Protein AF-A0A0D2QCQ5-F1 (afdb_monomer)

Secondary structure (DSSP, 8-state):
--S----HHHHHHHHHTTSSS-GGGGGS-HHHHHHIIIIIHHHHHHHHHHHHB--HHHIIIIIGGGS-HHHHTTS-HHHHHHIIIIIIISSTTGGGSTTSS--HHHHHHGGGSTT-SS-HHHHHHHHHHHHHHHHHHHHTT-B-HHHHHHHHHHHHHHS---SPPBS-EEESSGGGS-HHHHHTHHHHB--TTTSEEE---GGG---TT----HHHHHHHIIIIIIIHHHHHS-----PPP-PPPP----EESSS-HHHHHHHHHHHHHHHHH-TTSS---PPPEES---PPPEEEE--TTS-HHHHHHHTT-STTS------TTEEEEESSHHHHHHHHHHHGGGSEEEETTTTTT--EEEEEEESHHHH-TTGGGGGGHHHHHHHTTSS-TTS--PPP-HHHHHHHHHHHHHHHHHHHTEEEEEEEE-S-HHHHHHHHHHHHHTT--EEEE--HHHHHHH-----HHHHHHHHHHHHHTT-HHHHHHHHHHTT-HHHHHHHHHHHHHHHHHHHHTT-HHHHHHH-

Organism: Gossypium raimondii (NCBI:txid29730)

Foldseek 3Di:
DPPDDDDLVVVLQVLQVQFPHHPCVLVDDPVVVVVCVVPCVVVSVVVQCLQFADDLVLCVPPPLVPDDCVLSVQDDSLVLLLCLQAPFLQDLVLLVDPQSGDDLVRQLCVQVDPQDLDHSVNSNSSVVSSVSVVVVSVVVVHDYPSNSLSVSSVSVVVTARRDAADQADEAEQCQQDHLSSVLSVLNRYLNLQHRYHYYHFLLQNLDRNGQDDVVRVVVSSQPRNPPVSVVVDPDPDPDPRDDDDDDDDQEDAQAAPLLQVLLVLLVVVCCVQRVPRGPDDDRHHYPHHADFAEEADDDQPDDLLLVLQVVQPD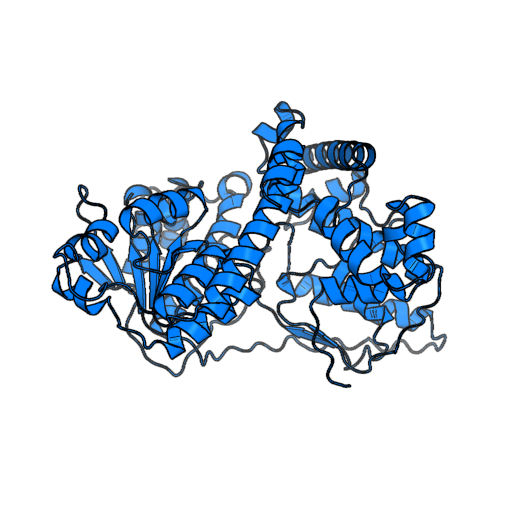PDDDLQAAALQEEEEEADDVVQVVSCVRCPLRHHYDYLVLCQPAAGQEYEYEALLVPDPCQQVLLQLVVVCVVVVLDDPPDDGDHRDSNNCVCVSSSSSSVSSRSVSHHHHYYYYHNDCRRCVSVVSVCVSVVSYHYDYDDPVVSSVNTDYDALVSLQVSLVVSVVSLVLVSSLSSCVSSVNPVSNVVSVVSVLLSVLSVVCSVPVVVSVVSD

Structure (mmCIF, N/CA/C/O backbone):
data_AF-A0A0D2QCQ5-F1
#
_entry.id   AF-A0A0D2QCQ5-F1
#
loop_
_atom_site.group_PDB
_atom_site.id
_atom_site.type_symbol
_atom_site.label_atom_id
_atom_site.label_alt_id
_atom_site.label_comp_id
_atom_site.label_asym_id
_atom_site.label_entity_id
_atom_site.label_seq_id
_atom_site.pdbx_PDB_ins_code
_atom_site.Cartn_x
_atom_site.Cartn_y
_atom_site.Cartn_z
_atom_site.occupancy
_atom_site.B_iso_or_equiv
_atom_site.auth_seq_id
_atom_site.auth_comp_id
_atom_site.auth_asym_id
_atom_site.auth_atom_id
_atom_site.pdbx_PDB_model_num
ATOM 1 N N . ALA A 1 1 ? -2.954 -20.977 -21.931 1.00 57.19 1 ALA A N 1
ATOM 2 C CA . ALA A 1 1 ? -4.400 -20.839 -21.663 1.00 57.19 1 ALA A CA 1
ATOM 3 C C . ALA A 1 1 ? -4.655 -19.387 -21.300 1.00 57.19 1 ALA A C 1
ATOM 5 O O . ALA A 1 1 ? -3.926 -18.870 -20.463 1.00 57.19 1 ALA A O 1
ATOM 6 N N . TYR A 1 2 ? -5.611 -18.739 -21.963 1.00 71.38 2 TYR A N 1
ATOM 7 C CA . TYR A 1 2 ? -5.974 -17.343 -21.719 1.00 71.38 2 TYR A CA 1
ATOM 8 C C . TYR A 1 2 ? -7.361 -17.275 -21.063 1.00 71.38 2 TYR A C 1
ATOM 10 O O . TYR A 1 2 ? -8.203 -18.114 -21.395 1.00 71.38 2 TYR A O 1
ATOM 18 N N . PRO A 1 3 ? -7.607 -16.316 -20.149 1.00 84.38 3 PRO A N 1
ATOM 19 C CA . PRO A 1 3 ? -6.707 -15.230 -19.737 1.00 84.38 3 PRO A CA 1
ATOM 20 C C . PRO A 1 3 ? -5.563 -15.689 -18.811 1.00 84.38 3 PRO A C 1
ATOM 22 O O . PRO A 1 3 ? -5.734 -16.589 -17.990 1.00 84.38 3 PRO A O 1
ATOM 25 N N . LEU A 1 4 ? -4.391 -15.060 -18.952 1.00 89.44 4 LEU A N 1
ATOM 26 C CA . LEU A 1 4 ? -3.232 -15.269 -18.082 1.00 89.44 4 LEU A CA 1
ATOM 27 C C . LEU A 1 4 ? -3.281 -14.257 -16.931 1.00 89.44 4 LEU A C 1
ATOM 29 O O . LEU A 1 4 ? -3.199 -13.058 -17.169 1.00 89.44 4 LEU A O 1
ATOM 33 N N . VAL A 1 5 ? -3.390 -14.739 -15.690 1.00 90.94 5 VAL A N 1
ATOM 34 C CA . VAL A 1 5 ? -3.392 -13.895 -14.483 1.00 90.94 5 VAL A CA 1
ATOM 35 C C . VAL A 1 5 ? -2.092 -14.121 -13.719 1.00 90.94 5 VAL A C 1
ATOM 37 O O . VAL A 1 5 ? -1.824 -15.232 -13.253 1.00 90.94 5 VAL A O 1
ATOM 40 N N . ILE A 1 6 ? -1.259 -13.084 -13.627 1.00 91.38 6 ILE A N 1
ATOM 41 C CA . ILE A 1 6 ? 0.071 -13.138 -13.009 1.00 91.38 6 ILE A CA 1
ATOM 42 C C . ILE A 1 6 ? 0.385 -11.843 -12.259 1.00 91.38 6 ILE A C 1
ATOM 44 O O . ILE A 1 6 ? -0.167 -10.791 -12.560 1.00 91.38 6 ILE A O 1
ATOM 48 N N . THR A 1 7 ? 1.292 -11.926 -11.288 1.00 90.69 7 THR A N 1
ATOM 49 C CA . THR A 1 7 ? 1.831 -10.755 -10.584 1.00 90.69 7 THR A CA 1
ATOM 50 C C . THR A 1 7 ? 2.894 -10.051 -11.426 1.00 90.69 7 THR A C 1
ATOM 52 O O . THR A 1 7 ? 3.504 -10.673 -12.300 1.00 90.69 7 THR A O 1
ATOM 55 N N . LEU A 1 8 ? 3.191 -8.782 -11.114 1.00 90.50 8 LEU A N 1
ATOM 56 C CA . LEU A 1 8 ? 4.268 -8.043 -11.781 1.00 90.50 8 LEU A CA 1
ATOM 57 C C . LEU A 1 8 ? 5.618 -8.760 -11.650 1.00 90.50 8 LEU A C 1
ATOM 59 O O . LEU A 1 8 ? 6.331 -8.903 -12.634 1.00 90.50 8 LEU A O 1
ATOM 63 N N . GLN A 1 9 ? 5.969 -9.253 -10.460 1.00 88.31 9 GLN A N 1
ATOM 64 C CA . GLN A 1 9 ? 7.240 -9.957 -10.261 1.00 88.31 9 GLN A CA 1
ATOM 65 C C . GLN A 1 9 ? 7.356 -11.175 -11.187 1.00 88.31 9 GLN A C 1
ATOM 67 O O . GLN A 1 9 ? 8.389 -11.386 -11.818 1.00 88.31 9 GLN A O 1
ATOM 72 N N . LYS A 1 10 ? 6.273 -11.950 -11.328 1.00 89.38 10 LYS A N 1
ATOM 73 C CA . LYS A 1 10 ? 6.241 -13.086 -12.251 1.00 89.38 10 LYS A CA 1
ATOM 74 C C . LYS A 1 10 ? 6.331 -12.631 -13.708 1.00 89.38 10 LYS A C 1
ATOM 76 O O . LYS A 1 10 ? 7.029 -13.277 -14.479 1.00 89.38 10 LYS A O 1
ATOM 81 N N . PHE A 1 11 ? 5.670 -11.531 -14.067 1.00 91.94 11 PHE A N 1
ATOM 82 C CA . PHE A 1 11 ? 5.792 -10.922 -15.390 1.00 91.94 11 PHE A CA 1
ATOM 83 C C . PHE A 1 11 ? 7.240 -10.523 -15.706 1.00 91.94 11 PHE A C 1
ATOM 85 O O . PHE A 1 11 ? 7.739 -10.904 -16.757 1.00 91.94 11 PHE A O 1
ATOM 92 N N . LEU A 1 12 ? 7.938 -9.847 -14.789 1.00 91.50 12 LEU A N 1
ATOM 93 C CA . LEU A 1 12 ? 9.330 -9.425 -14.984 1.00 91.50 12 LEU A CA 1
ATOM 94 C C . LEU A 1 12 ? 10.277 -10.616 -15.155 1.00 91.50 12 LEU A C 1
ATOM 96 O O . LEU A 1 12 ? 11.122 -10.592 -16.039 1.00 91.50 12 LEU A O 1
ATOM 100 N N . ILE A 1 13 ? 10.101 -11.679 -14.364 1.00 89.00 13 ILE A N 1
ATOM 101 C CA . ILE A 1 13 ? 10.894 -12.914 -14.495 1.00 89.00 13 ILE A CA 1
ATOM 102 C C . ILE A 1 13 ? 10.609 -13.617 -15.828 1.00 89.00 13 ILE A C 1
ATOM 104 O O . ILE A 1 13 ? 11.522 -14.128 -16.469 1.00 89.00 13 ILE A O 1
ATOM 108 N N . MET A 1 14 ? 9.341 -13.667 -16.249 1.00 89.50 14 MET A N 1
ATOM 109 C CA . MET A 1 14 ? 8.981 -14.236 -17.549 1.00 89.50 14 MET A CA 1
ATOM 110 C C . MET A 1 14 ? 9.579 -13.419 -18.693 1.00 89.50 14 MET A C 1
ATOM 112 O O . MET A 1 14 ? 10.091 -14.006 -19.636 1.00 89.50 14 MET A O 1
ATOM 116 N N . LEU A 1 15 ? 9.539 -12.089 -18.595 1.00 89.81 15 LEU A N 1
ATOM 117 C CA . LEU A 1 15 ? 10.103 -11.189 -19.593 1.00 89.81 15 LEU A CA 1
ATOM 118 C C . LEU A 1 15 ? 11.627 -11.354 -19.679 1.00 89.81 15 LEU A C 1
ATOM 120 O O . LEU A 1 15 ? 12.156 -11.540 -20.771 1.00 89.81 15 LEU A O 1
ATOM 124 N N . ASP A 1 16 ? 12.307 -11.400 -18.531 1.00 89.25 16 ASP A N 1
ATOM 125 C CA . ASP A 1 16 ? 13.753 -11.619 -18.419 1.00 89.25 16 ASP A CA 1
ATOM 126 C C . ASP A 1 16 ? 14.232 -12.873 -19.154 1.00 89.25 16 ASP A C 1
ATOM 128 O O . ASP A 1 16 ? 15.221 -12.800 -19.876 1.00 89.25 16 ASP A O 1
ATOM 132 N N . GLY A 1 17 ? 13.501 -13.983 -19.034 1.00 86.00 17 GLY A N 1
ATOM 133 C CA . GLY A 1 17 ? 13.827 -15.238 -19.718 1.00 86.00 17 GLY A CA 1
ATOM 134 C C . GLY A 1 17 ? 13.440 -15.299 -21.200 1.00 86.00 17 GLY A C 1
ATOM 135 O O . GLY A 1 17 ? 13.610 -16.349 -21.812 1.00 86.00 17 GLY A O 1
ATOM 136 N N . THR A 1 18 ? 12.880 -14.230 -21.774 1.00 87.44 18 THR A N 1
ATOM 137 C CA . THR A 1 18 ? 12.417 -14.185 -23.181 1.00 87.44 18 THR A CA 1
ATOM 138 C C . THR A 1 18 ? 13.185 -13.188 -24.049 1.00 87.44 18 THR A C 1
ATOM 140 O O . THR A 1 18 ? 12.778 -12.920 -25.182 1.00 87.44 18 THR A O 1
ATOM 143 N N . ILE A 1 19 ? 14.254 -12.592 -23.512 1.00 85.44 19 ILE A N 1
ATOM 144 C CA . ILE A 1 19 ? 15.031 -11.542 -24.176 1.00 85.44 19 ILE A CA 1
ATOM 145 C C . ILE A 1 19 ? 16.520 -11.818 -23.927 1.00 85.44 19 ILE A C 1
ATOM 147 O O . ILE A 1 19 ? 17.039 -11.477 -22.869 1.00 85.44 19 ILE A O 1
ATOM 151 N N . GLY A 1 20 ? 17.176 -12.492 -24.873 1.00 83.44 20 GLY A N 1
ATOM 152 C CA . GLY A 1 20 ? 18.603 -12.834 -24.797 1.00 83.44 20 GLY A CA 1
ATOM 153 C C . GLY A 1 20 ? 19.038 -13.440 -23.461 1.00 83.44 20 GLY A C 1
ATOM 154 O O . GLY A 1 20 ? 18.379 -14.341 -22.943 1.00 83.44 20 GLY A O 1
ATOM 155 N N . ASN A 1 21 ? 20.173 -12.976 -22.928 1.00 84.25 21 ASN A N 1
ATOM 156 C CA . ASN A 1 21 ? 20.749 -13.526 -21.696 1.00 84.25 21 ASN A CA 1
ATOM 157 C C . ASN A 1 21 ? 20.056 -12.952 -20.455 1.00 84.25 21 ASN A C 1
ATOM 159 O O . ASN A 1 21 ? 19.846 -11.739 -20.350 1.00 84.25 21 ASN A O 1
ATOM 163 N N . SER A 1 22 ? 19.756 -13.815 -19.483 1.00 86.38 22 SER A N 1
ATOM 164 C CA . SER A 1 22 ? 19.051 -13.407 -18.266 1.00 86.38 22 SER A CA 1
ATOM 165 C C . SER A 1 22 ? 19.902 -12.461 -17.414 1.00 86.38 22 SER A C 1
ATOM 167 O O . SER A 1 22 ? 21.097 -12.683 -17.195 1.00 86.38 22 SER A O 1
ATOM 169 N N . PHE A 1 23 ? 19.267 -11.441 -16.830 1.00 86.50 23 PHE A N 1
ATOM 170 C CA . PHE A 1 23 ? 19.894 -10.562 -15.839 1.00 86.50 23 PHE A CA 1
ATOM 171 C C . PHE A 1 23 ? 20.490 -11.361 -14.673 1.00 86.50 23 PHE A C 1
ATOM 173 O O . PHE A 1 23 ? 21.554 -11.021 -14.147 1.00 86.50 23 PHE A O 1
ATOM 180 N N . PHE A 1 24 ? 19.814 -12.444 -14.279 1.00 85.81 24 PHE A N 1
ATOM 181 C CA . PHE A 1 24 ? 20.188 -13.236 -13.115 1.00 85.81 24 PHE A CA 1
ATOM 182 C C . PHE A 1 24 ? 21.450 -14.077 -13.334 1.00 85.81 24 PHE A C 1
ATOM 184 O O . PHE A 1 24 ? 22.091 -14.451 -12.354 1.00 85.81 24 PHE A O 1
ATOM 191 N N . GLU A 1 25 ? 21.858 -14.325 -14.583 1.00 82.75 25 GLU A N 1
ATOM 192 C CA . GLU A 1 25 ? 23.080 -15.080 -14.901 1.00 82.75 25 GLU A CA 1
ATOM 193 C C . GLU A 1 25 ? 24.341 -14.445 -14.312 1.00 82.75 25 GLU A C 1
ATOM 195 O O . GLU A 1 25 ? 25.259 -15.154 -13.905 1.00 82.75 25 GLU A O 1
ATOM 200 N N . LYS A 1 26 ? 24.349 -13.115 -14.160 1.00 81.31 26 LYS A N 1
ATOM 201 C CA . LYS A 1 26 ? 25.456 -12.340 -13.573 1.00 81.31 26 LYS A CA 1
ATOM 202 C C . LYS A 1 26 ? 25.730 -12.699 -12.106 1.00 81.31 26 LYS A C 1
ATOM 204 O O . LYS A 1 26 ? 26.783 -12.354 -11.574 1.00 81.31 26 LYS A O 1
ATOM 209 N N . PHE A 1 27 ? 24.784 -13.362 -11.442 1.00 79.25 27 PHE A N 1
ATOM 210 C CA . PHE A 1 27 ? 24.845 -13.692 -10.022 1.00 79.25 27 PHE A CA 1
ATOM 211 C C . PHE A 1 27 ? 25.179 -15.155 -9.735 1.00 79.25 27 PHE A C 1
ATOM 213 O O . PHE A 1 27 ? 25.272 -15.489 -8.548 1.00 79.25 27 PHE A O 1
ATOM 220 N N . TYR A 1 28 ? 25.339 -15.983 -10.771 1.00 76.62 28 TYR A N 1
ATOM 221 C CA . TYR A 1 28 ? 25.618 -17.413 -10.662 1.00 76.62 28 TYR A CA 1
ATOM 222 C C . TYR A 1 28 ? 27.065 -17.743 -11.021 1.00 76.62 28 TYR A C 1
ATOM 224 O O . TYR A 1 28 ? 27.644 -17.184 -11.954 1.00 76.62 28 TYR A O 1
ATOM 232 N N . ASP A 1 29 ? 27.631 -18.720 -10.317 1.00 66.50 29 ASP A N 1
ATOM 233 C CA . ASP A 1 29 ? 28.938 -19.278 -10.666 1.00 66.50 29 ASP A CA 1
ATOM 234 C C . ASP A 1 29 ? 28.842 -20.213 -11.886 1.00 66.50 29 ASP A C 1
ATOM 236 O O . ASP A 1 29 ? 27.795 -20.793 -12.180 1.00 66.50 29 ASP A O 1
ATOM 240 N N . ALA A 1 30 ? 29.974 -20.479 -12.549 1.00 58.50 30 ALA A N 1
ATOM 241 C CA . ALA A 1 30 ? 30.047 -21.365 -13.722 1.00 58.50 30 ALA A CA 1
ATOM 242 C C . ALA A 1 30 ? 29.423 -22.765 -13.506 1.00 58.50 30 ALA A C 1
ATOM 244 O O . ALA A 1 30 ? 28.914 -23.369 -14.448 1.00 58.50 30 ALA A O 1
ATOM 245 N N . ARG A 1 31 ? 29.430 -23.283 -12.266 1.00 56.09 31 ARG A N 1
ATOM 246 C CA . ARG A 1 31 ? 28.780 -24.561 -11.908 1.00 56.09 31 ARG A CA 1
ATOM 247 C C . ARG A 1 31 ? 27.257 -24.448 -11.785 1.00 56.09 31 ARG A C 1
ATOM 249 O O . ARG A 1 31 ? 26.545 -25.402 -12.089 1.00 56.09 31 ARG A O 1
ATOM 256 N N . GLU A 1 32 ? 26.751 -23.309 -11.328 1.00 61.25 32 GLU A N 1
ATOM 257 C CA . GLU A 1 32 ? 25.313 -23.050 -11.212 1.00 61.25 32 GLU A CA 1
ATOM 258 C C . GLU A 1 32 ? 24.695 -22.782 -12.586 1.00 61.25 32 GLU A C 1
ATOM 260 O O . GLU A 1 32 ? 23.617 -23.301 -12.877 1.00 61.25 32 GLU A O 1
ATOM 265 N N . LEU A 1 33 ? 25.435 -22.102 -13.466 1.00 59.31 33 LEU A N 1
ATOM 266 C CA . LEU A 1 33 ? 25.079 -21.917 -14.874 1.00 59.31 33 LEU A CA 1
ATOM 267 C C . LEU A 1 33 ? 24.962 -23.263 -15.610 1.00 59.31 33 LEU A C 1
ATOM 269 O O . LEU A 1 33 ? 23.963 -23.506 -16.279 1.00 59.31 33 LEU A O 1
ATOM 273 N N . SER A 1 34 ? 25.889 -24.207 -15.390 1.00 55.00 34 SER A N 1
ATOM 274 C CA . SER A 1 34 ? 25.761 -25.563 -15.959 1.00 55.00 34 SER A CA 1
ATOM 275 C C . SER A 1 34 ? 24.570 -26.367 -15.413 1.00 55.00 34 SER A C 1
ATOM 277 O O . SER A 1 34 ? 24.080 -27.272 -16.080 1.00 55.00 34 SER A O 1
ATOM 279 N N . ASN A 1 35 ? 24.074 -26.042 -14.212 1.00 54.75 35 ASN A N 1
ATOM 280 C CA . ASN A 1 35 ? 22.896 -26.686 -13.618 1.00 54.75 35 ASN A CA 1
ATOM 281 C C . ASN A 1 35 ? 21.568 -26.039 -14.057 1.00 54.75 35 ASN A C 1
ATOM 283 O O . ASN A 1 35 ? 20.513 -26.659 -13.889 1.00 54.75 35 ASN A O 1
ATOM 287 N N . MET A 1 36 ? 21.587 -24.819 -14.613 1.00 57.03 36 MET A N 1
ATOM 288 C CA . MET A 1 36 ? 20.391 -24.180 -15.178 1.00 57.03 36 MET A CA 1
ATOM 289 C C . MET A 1 36 ? 19.862 -24.939 -16.399 1.00 57.03 36 MET A C 1
ATOM 291 O O . MET A 1 36 ? 18.648 -25.111 -16.517 1.00 57.03 36 MET A O 1
ATOM 295 N N . GLU A 1 37 ? 20.753 -25.468 -17.241 1.00 52.88 37 GLU A N 1
ATOM 296 C CA . GLU A 1 37 ? 20.403 -26.242 -18.443 1.00 52.88 37 GLU A CA 1
ATOM 297 C C . GLU A 1 37 ? 19.746 -27.602 -18.119 1.00 52.88 37 GLU A C 1
ATOM 299 O O . GLU A 1 37 ? 19.058 -28.186 -18.954 1.00 52.88 37 GLU A O 1
ATOM 304 N N . VAL A 1 38 ? 19.914 -28.104 -16.887 1.00 50.50 38 VAL A N 1
ATOM 305 C CA . VAL A 1 38 ? 19.600 -29.488 -16.482 1.00 50.50 38 VAL A CA 1
ATOM 306 C C . VAL A 1 38 ? 18.408 -29.565 -15.510 1.00 50.50 38 VAL A C 1
ATOM 308 O O . VAL A 1 38 ? 18.356 -30.478 -14.702 1.00 50.50 38 VAL A O 1
ATOM 311 N N . VAL A 1 39 ? 17.401 -28.676 -15.609 1.00 48.75 39 VAL A N 1
ATOM 312 C CA . VAL A 1 39 ? 16.036 -28.773 -14.984 1.00 48.75 39 VAL A CA 1
ATOM 313 C C . VAL A 1 39 ? 15.696 -27.769 -13.842 1.00 48.75 39 VAL A C 1
ATOM 315 O O . VAL A 1 39 ? 14.546 -27.734 -13.415 1.00 48.75 39 VAL A O 1
ATOM 318 N N . ASN A 1 40 ? 16.573 -26.852 -13.388 1.00 59.56 40 ASN A N 1
ATOM 319 C CA . ASN A 1 40 ? 16.292 -26.017 -12.183 1.00 59.56 40 ASN A CA 1
ATOM 320 C C . ASN A 1 40 ? 16.302 -24.474 -12.326 1.00 59.56 40 ASN A C 1
ATOM 322 O O . ASN A 1 40 ? 16.264 -23.775 -11.307 1.00 59.56 40 ASN A O 1
ATOM 326 N N . ALA A 1 41 ? 16.284 -23.913 -13.539 1.00 62.88 41 ALA A N 1
ATOM 327 C CA . ALA A 1 41 ? 16.379 -22.459 -13.756 1.00 62.88 41 ALA A CA 1
ATOM 328 C C . ALA A 1 41 ? 15.366 -21.590 -12.958 1.00 62.88 41 ALA A C 1
ATOM 330 O O . ALA A 1 41 ? 15.803 -20.655 -12.281 1.00 62.88 41 ALA A O 1
ATOM 331 N N . PRO A 1 42 ? 14.050 -21.900 -12.902 1.00 69.31 42 PRO A N 1
ATOM 332 C CA . PRO A 1 42 ? 13.090 -21.078 -12.152 1.00 69.31 42 PRO A CA 1
ATOM 333 C C . PRO A 1 42 ? 13.342 -21.065 -10.638 1.00 69.31 42 PRO A C 1
ATOM 335 O O . PRO A 1 42 ? 13.092 -20.067 -9.960 1.00 69.31 42 PRO A O 1
ATOM 338 N N . THR A 1 43 ? 13.840 -22.177 -10.093 1.00 70.19 43 THR A N 1
ATOM 339 C CA . THR A 1 43 ? 14.142 -22.322 -8.663 1.00 70.19 43 THR A CA 1
ATOM 340 C C . THR A 1 43 ? 15.384 -21.518 -8.284 1.00 70.19 43 THR A C 1
ATOM 342 O O . THR A 1 43 ? 15.405 -20.889 -7.226 1.00 70.19 43 THR A O 1
ATOM 345 N N . LEU A 1 44 ? 16.396 -21.497 -9.158 1.00 72.19 44 LEU A N 1
ATOM 346 C CA . LEU A 1 44 ? 17.611 -20.701 -8.977 1.00 72.19 44 LEU A CA 1
ATOM 347 C C . LEU A 1 44 ? 17.304 -19.202 -9.024 1.00 72.19 44 LEU A C 1
ATOM 349 O O . LEU A 1 44 ? 17.657 -18.501 -8.080 1.00 72.19 44 LEU A O 1
ATOM 353 N N . VAL A 1 45 ? 16.539 -18.738 -10.022 1.00 77.62 45 VAL A N 1
ATOM 354 C CA . VAL A 1 45 ? 16.106 -17.327 -10.125 1.00 77.62 45 VAL A CA 1
ATOM 355 C C . VAL A 1 45 ? 15.340 -16.899 -8.885 1.00 77.62 45 VAL A C 1
ATOM 357 O O . VAL A 1 45 ? 15.651 -15.875 -8.279 1.00 77.62 45 VAL A O 1
ATOM 360 N N . ARG A 1 46 ? 14.396 -17.725 -8.428 1.00 75.69 46 ARG A N 1
ATOM 361 C CA . ARG A 1 46 ? 13.650 -17.440 -7.200 1.00 75.69 46 ARG A CA 1
ATOM 362 C C . ARG A 1 46 ? 14.555 -17.362 -5.970 1.00 75.69 46 ARG A C 1
ATOM 364 O O . ARG A 1 46 ? 14.313 -16.532 -5.100 1.00 75.69 46 ARG A O 1
ATOM 371 N N . ASN A 1 47 ? 15.581 -18.207 -5.885 1.00 75.19 47 ASN A N 1
ATOM 372 C CA . ASN A 1 47 ? 16.558 -18.152 -4.800 1.00 75.19 47 ASN A CA 1
ATOM 373 C C . ASN A 1 47 ? 17.441 -16.904 -4.879 1.00 75.19 47 ASN A C 1
ATOM 375 O O . ASN A 1 47 ? 17.662 -16.289 -3.842 1.00 75.19 47 ASN A O 1
ATOM 379 N N . CYS A 1 48 ? 17.899 -16.521 -6.072 1.00 80.25 48 CYS A N 1
ATOM 380 C CA . CYS A 1 48 ? 18.702 -15.321 -6.295 1.00 80.25 48 CYS A CA 1
ATOM 381 C C . CYS A 1 48 ? 17.937 -14.057 -5.908 1.00 80.25 48 CYS A C 1
ATOM 383 O O . CYS A 1 48 ? 18.445 -13.252 -5.135 1.00 80.25 48 CYS A O 1
ATOM 385 N N . ILE A 1 49 ? 16.695 -13.917 -6.382 1.00 81.06 49 ILE A N 1
ATOM 386 C CA . ILE A 1 49 ? 15.811 -12.814 -5.990 1.00 81.06 49 ILE A CA 1
ATOM 387 C C . ILE A 1 49 ? 15.693 -12.762 -4.472 1.00 81.06 49 ILE A C 1
ATOM 389 O O . ILE A 1 49 ? 15.996 -11.761 -3.843 1.00 81.06 49 ILE A O 1
ATOM 393 N N . ARG A 1 50 ? 15.391 -13.893 -3.853 1.00 74.00 50 ARG A N 1
ATOM 394 C CA . ARG A 1 50 ? 15.193 -13.973 -2.409 1.00 74.00 50 ARG A CA 1
ATOM 395 C C . ARG A 1 50 ? 16.416 -13.598 -1.565 1.00 74.00 50 ARG A C 1
ATOM 397 O O . ARG A 1 50 ? 16.234 -13.091 -0.465 1.00 74.00 50 ARG A O 1
ATOM 404 N N . THR A 1 51 ? 17.638 -13.880 -2.016 1.00 76.81 51 THR A N 1
ATOM 405 C CA . THR A 1 51 ? 18.856 -13.601 -1.233 1.00 76.81 51 THR A CA 1
ATOM 406 C C . THR A 1 51 ? 19.479 -12.248 -1.562 1.00 76.81 51 THR A C 1
ATOM 408 O O . THR A 1 51 ? 20.008 -11.587 -0.664 1.00 76.81 51 THR A O 1
ATOM 411 N N . LYS A 1 52 ? 19.414 -11.831 -2.830 1.00 85.19 52 LYS A N 1
ATOM 412 C CA . LYS A 1 52 ? 20.137 -10.666 -3.353 1.00 85.19 52 LYS A CA 1
ATOM 413 C C . LYS A 1 52 ? 19.252 -9.438 -3.581 1.00 85.19 52 LYS A C 1
ATOM 415 O O . LYS A 1 52 ? 19.808 -8.351 -3.694 1.00 85.19 52 LYS A O 1
ATOM 420 N N . GLU A 1 53 ? 17.923 -9.570 -3.596 1.00 89.19 53 GLU A N 1
ATOM 421 C CA . GLU A 1 53 ? 17.014 -8.424 -3.733 1.00 89.19 53 GLU A CA 1
ATOM 422 C C . GLU A 1 53 ? 17.081 -7.504 -2.502 1.00 89.19 53 GLU A C 1
ATOM 424 O O . GLU A 1 53 ? 17.016 -7.945 -1.349 1.00 89.19 53 GLU A O 1
ATOM 429 N N . VAL A 1 54 ? 17.187 -6.202 -2.755 1.00 89.12 54 VAL A N 1
ATOM 430 C CA . VAL A 1 54 ? 17.091 -5.142 -1.754 1.00 89.12 54 VAL A CA 1
ATOM 431 C C . VAL A 1 54 ? 15.676 -4.572 -1.748 1.00 89.12 54 VAL A C 1
ATOM 433 O O . VAL A 1 54 ? 15.317 -3.733 -2.572 1.00 89.12 54 VAL A O 1
ATOM 436 N N . THR A 1 55 ? 14.874 -5.015 -0.777 1.00 87.81 55 THR A N 1
ATOM 437 C CA . THR A 1 55 ? 13.582 -4.394 -0.448 1.00 87.81 55 THR A CA 1
ATOM 438 C C . THR A 1 55 ? 13.776 -3.166 0.445 1.00 87.81 55 THR A C 1
ATOM 440 O O . THR A 1 55 ? 14.870 -2.916 0.960 1.00 87.81 55 THR A O 1
ATOM 443 N N . TYR A 1 56 ? 12.701 -2.411 0.691 1.00 86.00 56 TYR A N 1
ATOM 444 C CA . TYR A 1 56 ? 12.725 -1.275 1.617 1.00 86.00 56 TYR A CA 1
ATOM 445 C C . TYR A 1 56 ? 13.211 -1.671 3.023 1.00 86.00 56 TYR A C 1
ATOM 447 O O . TYR A 1 56 ? 14.012 -0.965 3.636 1.00 86.00 56 TYR A O 1
ATOM 455 N N . GLU A 1 57 ? 12.786 -2.828 3.528 1.00 83.38 57 GLU A N 1
ATOM 456 C CA . GLU A 1 57 ? 13.169 -3.326 4.852 1.00 83.38 57 GLU A CA 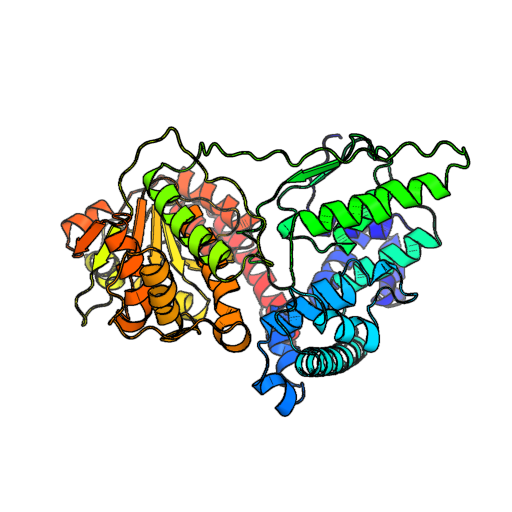1
ATOM 457 C C . GLU A 1 57 ? 14.672 -3.628 4.917 1.00 83.38 57 GLU A C 1
ATOM 459 O O . GLU A 1 57 ? 15.336 -3.301 5.907 1.00 83.38 57 GLU A O 1
ATOM 464 N N . LYS A 1 58 ? 15.229 -4.210 3.847 1.00 85.81 58 LYS A N 1
ATOM 465 C CA . LYS A 1 58 ? 16.667 -4.478 3.723 1.00 85.81 58 LYS A CA 1
ATOM 466 C C . LYS A 1 58 ? 17.464 -3.182 3.570 1.00 85.81 58 LYS A C 1
ATOM 468 O O . LYS A 1 58 ? 18.483 -3.007 4.236 1.00 85.81 58 LYS A O 1
ATOM 473 N N . PHE A 1 59 ? 16.964 -2.234 2.779 1.00 89.06 59 PHE A N 1
ATOM 474 C CA . PHE A 1 59 ? 17.530 -0.891 2.666 1.00 89.06 59 PHE A CA 1
ATOM 475 C C . PHE A 1 59 ? 17.605 -0.195 4.034 1.00 89.06 59 PHE A C 1
ATOM 477 O O . PHE A 1 59 ? 18.664 0.295 4.416 1.00 89.06 59 PHE A O 1
ATOM 484 N N . CYS A 1 60 ? 16.528 -0.204 4.820 1.00 86.12 60 CYS A N 1
ATOM 485 C CA . CYS A 1 60 ? 16.505 0.449 6.130 1.00 86.12 60 CYS A CA 1
ATOM 486 C C . CYS A 1 60 ? 17.360 -0.240 7.196 1.00 86.12 60 CYS A C 1
ATOM 488 O O . CYS A 1 60 ? 17.917 0.440 8.053 1.00 86.12 60 CYS A O 1
ATOM 490 N N . SER A 1 61 ? 17.443 -1.569 7.181 1.00 84.31 61 SER A N 1
ATOM 491 C CA . SER A 1 61 ? 18.175 -2.319 8.210 1.00 84.31 61 SER A CA 1
ATOM 492 C C . SER A 1 61 ? 19.669 -2.456 7.917 1.00 84.31 61 SER A C 1
ATOM 494 O O . SER A 1 61 ? 20.468 -2.375 8.847 1.00 84.31 61 SER A O 1
ATOM 496 N N . ILE A 1 62 ? 20.054 -2.638 6.650 1.00 86.12 62 ILE A N 1
ATOM 497 C CA . ILE A 1 62 ? 21.440 -2.922 6.256 1.00 86.12 62 ILE A CA 1
ATOM 498 C C . ILE A 1 62 ? 22.120 -1.682 5.687 1.00 86.12 62 ILE A C 1
ATOM 500 O O . ILE A 1 62 ? 23.242 -1.381 6.070 1.00 86.12 62 ILE A O 1
ATOM 504 N N . TYR A 1 63 ? 21.469 -0.941 4.793 1.00 88.62 63 TYR A N 1
ATOM 505 C CA . TYR A 1 63 ? 22.130 0.145 4.060 1.00 88.62 63 TYR A CA 1
ATOM 506 C C . TYR A 1 63 ? 22.068 1.475 4.812 1.00 88.62 63 TYR A C 1
ATOM 508 O O . TYR A 1 63 ? 23.094 2.101 5.072 1.00 88.62 63 TYR A O 1
ATOM 516 N N . TRP A 1 64 ? 20.867 1.872 5.233 1.00 88.38 64 TRP A N 1
ATOM 517 C CA . TRP A 1 64 ? 20.597 3.158 5.872 1.00 88.38 64 TRP A CA 1
ATOM 518 C C . TRP A 1 64 ? 21.516 3.505 7.061 1.00 88.38 64 TRP A C 1
ATOM 520 O O . TRP A 1 64 ? 21.960 4.653 7.127 1.00 88.38 64 TRP A O 1
ATOM 530 N N . PRO A 1 65 ? 21.869 2.569 7.971 1.00 88.19 65 PRO A N 1
ATOM 531 C CA . PRO A 1 65 ? 22.749 2.871 9.104 1.00 88.19 65 PRO A CA 1
ATOM 532 C C . PRO A 1 65 ? 24.202 3.190 8.724 1.00 88.19 65 PRO A C 1
ATOM 534 O O . PRO A 1 65 ? 24.918 3.778 9.532 1.00 88.19 65 PRO A O 1
ATOM 537 N N . HIS A 1 66 ? 24.647 2.796 7.528 1.00 86.75 66 HIS A N 1
ATOM 538 C CA . HIS A 1 66 ? 26.026 2.981 7.064 1.00 86.75 66 HIS A CA 1
ATOM 539 C C . HIS A 1 66 ? 26.220 4.263 6.248 1.00 86.75 66 HIS A C 1
ATOM 541 O O . HIS A 1 66 ? 27.357 4.670 6.004 1.00 86.75 66 HIS A O 1
ATOM 547 N N . PHE A 1 67 ? 25.132 4.918 5.839 1.00 88.00 67 PHE A N 1
ATOM 548 C CA . PHE A 1 67 ? 25.208 6.200 5.150 1.00 88.00 67 PHE A CA 1
ATOM 549 C C . PHE A 1 67 ? 25.628 7.326 6.094 1.00 88.00 67 PHE A C 1
ATOM 551 O O . PHE A 1 67 ? 25.498 7.250 7.318 1.00 88.00 67 PHE A O 1
ATOM 558 N N . ASN A 1 68 ? 26.119 8.419 5.509 1.00 83.69 68 ASN A N 1
ATOM 559 C CA . ASN A 1 68 ? 26.589 9.569 6.267 1.00 83.69 68 ASN A CA 1
ATOM 560 C C . ASN A 1 68 ? 25.482 10.129 7.180 1.00 83.69 68 ASN A C 1
ATOM 562 O O . ASN A 1 68 ? 24.476 10.663 6.705 1.00 83.69 68 ASN A O 1
ATOM 566 N N . ALA A 1 69 ? 25.717 10.078 8.495 1.00 81.06 69 ALA A N 1
ATOM 567 C CA . ALA A 1 69 ? 24.785 10.550 9.518 1.00 81.06 69 ALA A CA 1
ATOM 568 C C . ALA A 1 69 ? 24.364 12.019 9.326 1.00 81.06 69 ALA A C 1
ATOM 570 O O . ALA A 1 69 ? 23.248 12.405 9.671 1.00 81.06 69 ALA A O 1
ATOM 571 N N . ASN A 1 70 ? 25.225 12.859 8.741 1.00 75.06 70 ASN A N 1
ATOM 572 C CA . ASN A 1 70 ? 24.889 14.257 8.462 1.00 75.06 70 ASN A CA 1
ATOM 573 C C . ASN A 1 70 ? 23.807 14.405 7.380 1.00 75.06 70 ASN A C 1
ATOM 575 O O . ASN A 1 70 ? 23.101 15.418 7.364 1.00 75.06 70 ASN A O 1
ATOM 579 N N . LEU A 1 71 ? 23.683 13.411 6.494 1.00 75.56 71 LEU A N 1
ATOM 580 C CA . LEU A 1 71 ? 22.667 13.356 5.449 1.00 75.56 71 LEU A CA 1
ATOM 581 C C . LEU A 1 71 ? 21.391 12.675 5.957 1.00 75.56 71 LEU A C 1
ATOM 583 O O . LEU A 1 71 ? 20.301 13.234 5.825 1.00 75.56 71 LEU A O 1
ATOM 587 N N . THR A 1 72 ? 21.525 11.515 6.602 1.00 77.06 72 THR A N 1
ATOM 588 C CA . THR A 1 72 ? 20.384 10.697 7.047 1.00 77.06 72 THR A CA 1
ATOM 589 C C . THR A 1 72 ? 19.620 11.297 8.225 1.00 77.06 72 THR A C 1
ATOM 591 O O . THR A 1 72 ? 18.407 11.148 8.286 1.00 77.06 72 THR A O 1
ATOM 594 N N . ASN A 1 73 ? 20.257 12.068 9.115 1.00 74.12 73 ASN A N 1
ATOM 595 C CA . ASN A 1 73 ? 19.560 12.706 10.247 1.00 74.12 73 ASN A CA 1
ATOM 596 C C . ASN A 1 73 ? 18.531 13.775 9.834 1.00 74.12 73 ASN A C 1
ATOM 598 O O . ASN A 1 73 ? 17.719 14.199 10.656 1.00 74.12 73 ASN A O 1
ATOM 602 N N . LYS A 1 74 ? 18.586 14.257 8.589 1.00 74.31 74 LYS A N 1
ATOM 603 C CA . LYS A 1 74 ? 17.689 15.302 8.071 1.00 74.31 74 LYS A CA 1
ATOM 604 C C . LYS A 1 74 ? 16.605 14.758 7.143 1.00 74.31 74 LYS A C 1
ATOM 606 O O . LYS A 1 74 ? 15.718 15.517 6.764 1.00 74.31 74 LYS A O 1
ATOM 611 N N . LEU A 1 75 ? 16.689 13.488 6.756 1.00 78.44 75 LEU A N 1
ATOM 612 C CA . LEU A 1 75 ? 15.841 12.884 5.737 1.00 78.44 75 LEU A CA 1
ATOM 613 C C . LEU A 1 75 ? 15.174 11.622 6.279 1.00 78.44 75 LEU A C 1
ATOM 615 O O . LEU A 1 75 ? 15.764 10.861 7.037 1.00 78.44 75 LEU A O 1
ATOM 619 N N . ASP A 1 76 ? 13.934 11.391 5.866 1.00 80.75 76 ASP A N 1
ATOM 620 C CA . ASP A 1 76 ? 13.214 10.163 6.190 1.00 80.75 76 ASP A CA 1
ATOM 621 C C . ASP A 1 76 ? 13.614 9.032 5.229 1.00 80.75 76 ASP A C 1
ATOM 623 O O . ASP A 1 76 ? 13.607 9.220 4.009 1.00 80.75 76 ASP A O 1
ATOM 627 N N . SER A 1 77 ? 13.929 7.847 5.762 1.00 83.81 77 SER A N 1
ATOM 628 C CA . SER A 1 77 ? 14.417 6.710 4.970 1.00 83.81 77 SER A CA 1
ATOM 629 C C . SER A 1 77 ? 13.407 6.229 3.930 1.00 83.81 77 SER A C 1
ATOM 631 O O . SER A 1 77 ? 13.795 5.883 2.814 1.00 83.81 77 SER A O 1
ATOM 633 N N . SER A 1 78 ? 12.109 6.244 4.256 1.00 81.75 78 SER A N 1
ATOM 634 C CA . SER A 1 78 ? 11.052 5.885 3.307 1.00 81.75 78 SER A CA 1
ATOM 635 C C . SER A 1 78 ? 10.976 6.882 2.169 1.00 81.75 78 SER A C 1
ATOM 637 O O . SER A 1 78 ? 10.779 6.466 1.028 1.00 81.75 78 SER A O 1
ATOM 639 N N . ARG A 1 79 ? 11.119 8.180 2.452 1.00 83.19 79 ARG A N 1
ATOM 640 C CA . ARG A 1 79 ? 11.099 9.197 1.399 1.00 83.19 79 ARG A CA 1
ATOM 641 C C . ARG A 1 79 ? 12.308 9.076 0.481 1.00 83.19 79 ARG A C 1
ATOM 643 O O . ARG A 1 79 ? 12.128 9.132 -0.731 1.00 83.19 79 ARG A O 1
ATOM 650 N N . VAL A 1 80 ? 13.505 8.879 1.038 1.00 87.44 80 VAL A N 1
ATOM 651 C CA . VAL A 1 80 ? 14.725 8.674 0.240 1.00 87.44 80 VAL A CA 1
ATOM 652 C C . VAL A 1 80 ? 14.565 7.463 -0.674 1.00 87.44 80 VAL A C 1
ATOM 654 O O . VAL A 1 80 ? 14.811 7.567 -1.873 1.00 87.44 80 VAL A O 1
ATOM 657 N N . PHE A 1 81 ? 14.076 6.343 -0.138 1.00 88.94 81 PHE A N 1
ATOM 658 C CA . PHE A 1 81 ? 13.851 5.137 -0.929 1.00 88.94 81 PHE A CA 1
ATOM 659 C C . PHE A 1 81 ? 12.828 5.355 -2.059 1.00 88.94 81 PHE A C 1
ATOM 661 O O . PHE A 1 81 ? 13.068 4.931 -3.187 1.00 88.94 81 PHE A O 1
ATOM 668 N N . THR A 1 82 ? 11.727 6.074 -1.803 1.00 87.12 82 THR A N 1
ATOM 669 C CA . THR A 1 82 ? 10.759 6.456 -2.849 1.00 87.12 82 THR A CA 1
ATOM 670 C C . THR A 1 82 ? 11.381 7.317 -3.941 1.00 87.12 82 THR A C 1
ATOM 672 O O . THR A 1 82 ? 11.136 7.060 -5.116 1.00 87.12 82 THR A O 1
ATOM 675 N N . GLU A 1 83 ? 12.220 8.296 -3.603 1.00 88.38 83 GLU A N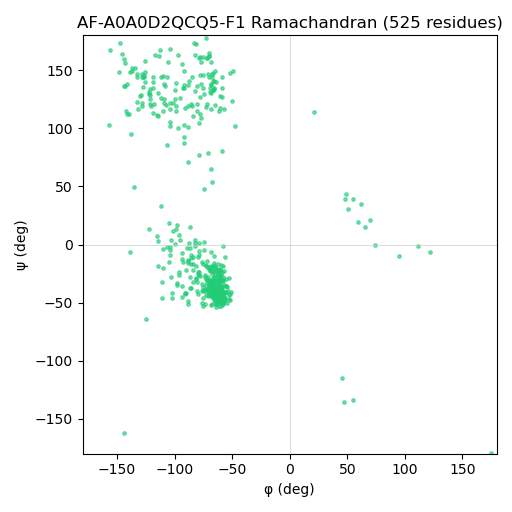 1
ATOM 676 C CA . GLU A 1 83 ? 12.874 9.118 -4.627 1.00 88.38 83 GLU A CA 1
ATOM 677 C C . GLU A 1 83 ? 13.849 8.312 -5.492 1.00 88.38 83 GLU A C 1
ATOM 679 O O . GLU A 1 83 ? 13.864 8.475 -6.715 1.00 88.38 83 GLU A O 1
ATOM 684 N N . ILE A 1 84 ? 14.602 7.392 -4.882 1.00 90.62 84 ILE A N 1
ATOM 685 C CA . ILE A 1 84 ? 15.502 6.485 -5.603 1.00 90.62 84 ILE A CA 1
ATOM 686 C C . ILE A 1 84 ? 14.707 5.606 -6.573 1.00 90.62 84 ILE A C 1
ATOM 688 O O . ILE A 1 84 ? 14.998 5.579 -7.772 1.00 90.62 84 ILE A O 1
ATOM 692 N N . MET A 1 85 ? 13.676 4.921 -6.077 1.00 90.44 85 MET A N 1
ATOM 693 C CA . MET A 1 85 ? 12.959 3.914 -6.859 1.00 90.44 85 MET A CA 1
ATOM 694 C C . MET A 1 85 ? 12.004 4.521 -7.891 1.00 90.44 85 MET A C 1
ATOM 696 O O . MET A 1 85 ? 11.968 4.039 -9.020 1.00 90.44 85 MET A O 1
ATOM 700 N N . SER A 1 86 ? 11.275 5.593 -7.565 1.00 86.06 86 SER A N 1
ATOM 701 C CA . SER A 1 86 ? 10.241 6.163 -8.449 1.00 86.06 86 SER A CA 1
ATOM 702 C C . SER A 1 86 ? 10.681 7.334 -9.312 1.00 86.06 86 SER A C 1
ATOM 704 O O . SER A 1 86 ? 10.085 7.547 -10.365 1.00 86.06 86 SER A O 1
ATOM 706 N N . HIS A 1 87 ? 11.691 8.106 -8.908 1.00 86.88 87 HIS A N 1
ATOM 707 C CA . HIS A 1 87 ? 12.094 9.301 -9.657 1.00 86.88 87 HIS A CA 1
ATOM 708 C C . HIS A 1 87 ? 13.457 9.144 -10.323 1.00 86.88 87 HIS A C 1
ATOM 710 O O . HIS A 1 87 ? 13.581 9.464 -11.505 1.00 86.88 87 HIS A O 1
ATOM 716 N N . ILE A 1 88 ? 14.458 8.630 -9.601 1.00 87.69 88 ILE A N 1
ATOM 717 C CA . ILE A 1 88 ? 15.814 8.463 -10.140 1.00 87.69 88 ILE A CA 1
ATOM 718 C C . ILE A 1 88 ? 15.867 7.270 -11.101 1.00 87.69 88 ILE A C 1
ATOM 720 O O . ILE A 1 88 ? 16.289 7.433 -12.245 1.00 87.69 88 ILE A O 1
ATOM 724 N N . LYS A 1 89 ? 15.412 6.087 -10.667 1.00 89.00 89 LYS A N 1
ATOM 725 C CA . LYS A 1 89 ? 15.456 4.857 -11.481 1.00 89.00 89 LYS A CA 1
ATOM 726 C C . LYS A 1 89 ? 14.158 4.618 -12.254 1.00 89.00 89 LYS A C 1
ATOM 728 O O . LYS A 1 89 ? 14.188 4.324 -13.444 1.00 89.00 89 LYS A O 1
ATOM 733 N N . GLY A 1 90 ? 13.008 4.783 -11.599 1.00 80.88 90 GLY A N 1
ATOM 734 C CA . GLY A 1 90 ? 11.685 4.456 -12.149 1.00 80.88 90 GLY A CA 1
ATOM 735 C C . GLY A 1 90 ? 10.907 5.611 -12.784 1.00 80.88 90 GLY A C 1
ATOM 736 O O . GLY A 1 90 ? 9.730 5.427 -13.104 1.00 80.88 90 GLY A O 1
ATOM 737 N N . GLY A 1 91 ? 11.525 6.784 -12.950 1.00 78.62 91 GLY A N 1
ATOM 738 C CA . GLY A 1 91 ? 10.845 8.003 -13.387 1.00 78.62 91 GLY A CA 1
ATOM 739 C C . GLY A 1 91 ? 10.564 8.072 -14.890 1.00 78.62 91 GLY A C 1
ATOM 740 O O . GLY A 1 91 ? 11.213 7.431 -15.706 1.00 78.62 91 GLY A O 1
ATOM 741 N N . LEU A 1 92 ? 9.631 8.943 -15.286 1.00 68.38 92 LEU A N 1
ATOM 742 C CA . LEU A 1 92 ? 9.292 9.169 -16.700 1.00 68.38 92 LEU A CA 1
ATOM 743 C C . LEU A 1 92 ? 10.490 9.669 -17.532 1.00 68.38 92 LEU A C 1
ATOM 745 O O . LEU A 1 92 ? 10.609 9.375 -18.714 1.00 68.38 92 LEU A O 1
ATOM 749 N N . ARG A 1 93 ? 11.377 10.460 -16.914 1.00 65.62 93 ARG A N 1
ATOM 750 C CA . ARG A 1 93 ? 12.546 11.058 -17.580 1.00 65.62 93 ARG A CA 1
ATOM 751 C C . ARG A 1 93 ? 13.789 10.167 -17.559 1.00 65.62 93 ARG A C 1
ATOM 753 O O . ARG A 1 93 ? 14.708 10.450 -18.321 1.00 65.62 93 ARG A O 1
ATOM 760 N N . SER A 1 94 ? 13.820 9.115 -16.735 1.00 58.41 94 SER A N 1
ATOM 761 C CA . SER A 1 94 ? 14.958 8.185 -16.693 1.00 58.41 94 SER A CA 1
ATOM 762 C C . SER A 1 94 ? 15.015 7.281 -17.926 1.00 58.41 94 SER A C 1
ATOM 764 O O . SER A 1 94 ? 16.066 6.746 -18.240 1.00 58.41 94 SER A O 1
ATOM 766 N N . GLY A 1 95 ? 13.920 7.159 -18.686 1.00 55.41 95 GLY A N 1
ATOM 767 C CA . GLY A 1 95 ? 13.907 6.413 -19.947 1.00 55.41 95 GLY A CA 1
ATOM 768 C C . GLY A 1 95 ? 14.712 7.039 -21.089 1.00 55.41 95 GLY A C 1
ATOM 769 O O . GLY A 1 95 ? 15.044 6.338 -22.037 1.00 55.41 95 GLY A O 1
ATOM 770 N N . ASN A 1 96 ? 15.038 8.333 -20.999 1.00 56.16 96 ASN A N 1
ATOM 771 C CA . ASN A 1 96 ? 15.768 9.059 -22.045 1.00 56.16 96 ASN A CA 1
ATOM 772 C C . ASN A 1 96 ? 17.289 9.081 -21.827 1.00 56.16 96 ASN A C 1
ATOM 774 O O . ASN A 1 96 ? 18.013 9.607 -22.674 1.00 56.16 96 ASN A O 1
ATOM 778 N N . SER A 1 97 ? 17.778 8.594 -20.685 1.00 59.53 97 SER A N 1
ATOM 779 C CA . SER A 1 97 ? 19.209 8.516 -20.405 1.00 59.53 97 SER A CA 1
ATOM 780 C C . SER A 1 97 ? 19.776 7.165 -20.834 1.00 59.53 97 SER A C 1
ATOM 782 O O . SER A 1 97 ? 19.101 6.140 -20.796 1.00 59.53 97 SER A O 1
ATOM 784 N N . TYR A 1 98 ? 21.048 7.172 -21.238 1.00 52.84 98 TYR A N 1
ATOM 785 C CA . TYR A 1 98 ? 21.753 5.984 -21.731 1.00 52.84 98 TYR A CA 1
ATOM 786 C C . TYR A 1 98 ? 21.915 4.887 -20.661 1.00 52.84 98 TYR A C 1
ATOM 788 O O . TYR A 1 98 ? 22.109 3.727 -20.993 1.00 52.84 98 TYR A O 1
ATOM 796 N N . ASP A 1 99 ? 21.837 5.240 -19.376 1.00 61.47 99 ASP A N 1
ATOM 797 C CA . ASP A 1 99 ? 21.973 4.320 -18.241 1.00 61.47 99 ASP A CA 1
ATOM 798 C C . ASP A 1 99 ? 20.629 3.955 -17.582 1.00 61.47 99 ASP A C 1
ATOM 800 O O . ASP A 1 99 ? 20.612 3.280 -16.549 1.00 61.47 99 ASP A O 1
ATOM 804 N N . GLY A 1 100 ? 19.503 4.430 -18.134 1.00 68.19 100 GLY A N 1
ATOM 805 C CA . GLY A 1 100 ? 18.168 4.238 -17.564 1.00 68.19 100 GLY A CA 1
ATOM 806 C C . GLY A 1 100 ? 17.954 4.930 -16.212 1.00 68.19 100 GLY A C 1
ATOM 807 O O . GLY A 1 100 ? 17.012 4.587 -15.491 1.00 68.19 100 GLY A O 1
ATOM 808 N N . ARG A 1 101 ? 18.833 5.867 -15.829 1.00 82.88 101 ARG A N 1
ATOM 809 C CA . ARG A 1 101 ? 18.833 6.574 -14.540 1.00 82.88 101 ARG A CA 1
ATOM 810 C C . ARG A 1 101 ? 18.882 8.082 -14.755 1.00 82.88 101 ARG A C 1
ATOM 812 O O . ARG A 1 101 ? 19.520 8.594 -15.670 1.00 82.88 101 ARG A O 1
ATOM 819 N N . LEU A 1 102 ? 18.202 8.835 -13.902 1.00 83.81 102 LEU A N 1
ATOM 820 C CA . LEU A 1 102 ? 18.258 10.290 -13.972 1.00 83.81 102 LEU A CA 1
ATOM 821 C C . LEU A 1 102 ? 19.603 10.787 -13.423 1.00 83.81 102 LEU A C 1
ATOM 823 O O . LEU A 1 102 ? 19.978 10.418 -12.314 1.00 83.81 102 LEU A O 1
ATOM 827 N N . ASN A 1 103 ? 20.311 11.638 -14.170 1.00 85.56 103 ASN A N 1
ATOM 828 C CA . ASN A 1 103 ? 21.555 12.242 -13.687 1.00 85.56 103 ASN A CA 1
ATOM 829 C C . ASN A 1 103 ? 21.291 13.278 -12.571 1.00 85.56 103 ASN A C 1
ATOM 831 O O . ASN A 1 103 ? 20.165 13.753 -12.392 1.00 85.56 103 ASN A O 1
ATOM 835 N N . ALA A 1 104 ? 22.346 13.653 -11.840 1.00 86.31 104 ALA A N 1
ATOM 836 C CA . ALA A 1 104 ? 22.258 14.578 -10.708 1.00 86.31 104 ALA A CA 1
ATOM 837 C C . ALA A 1 104 ? 21.628 15.928 -11.086 1.00 86.31 104 ALA A C 1
ATOM 839 O O . ALA A 1 104 ? 20.743 16.421 -10.389 1.00 86.31 104 ALA A O 1
ATOM 840 N N . GLU A 1 105 ? 22.059 16.518 -12.204 1.00 85.69 105 GLU A N 1
ATOM 841 C CA . GLU A 1 105 ? 21.602 17.842 -12.629 1.00 85.69 105 GLU A CA 1
ATOM 842 C C . GLU A 1 105 ? 20.110 17.838 -12.956 1.00 85.69 105 GLU A C 1
ATOM 844 O O . GLU A 1 105 ? 19.360 18.706 -12.507 1.00 85.69 105 GLU A O 1
ATOM 849 N N . ASP A 1 106 ? 19.662 16.846 -13.717 1.00 85.12 106 ASP A N 1
ATOM 850 C CA . ASP A 1 106 ? 18.276 16.721 -14.144 1.00 85.12 106 ASP A CA 1
ATOM 851 C C . ASP A 1 106 ? 17.366 16.315 -12.988 1.00 85.12 106 ASP A C 1
ATOM 853 O O . ASP A 1 106 ? 16.230 16.792 -12.920 1.00 85.12 106 ASP A O 1
ATOM 857 N N . TYR A 1 107 ? 17.868 15.524 -12.036 1.00 85.81 107 TYR A N 1
ATOM 858 C CA . TYR A 1 107 ? 17.166 15.233 -10.789 1.00 85.81 107 TYR A CA 1
ATOM 859 C C . TYR A 1 107 ? 16.981 16.487 -9.933 1.00 85.81 107 TYR A C 1
ATOM 861 O O . TYR A 1 107 ? 15.867 16.769 -9.489 1.00 85.81 107 TYR A O 1
ATOM 869 N N . VAL A 1 108 ? 18.026 17.294 -9.748 1.00 85.44 108 VAL A N 1
ATOM 870 C CA . VAL A 1 108 ? 17.939 18.544 -8.979 1.00 85.44 108 VAL A CA 1
ATOM 871 C C . VAL A 1 108 ? 17.010 19.554 -9.658 1.00 85.44 108 VAL A C 1
ATOM 873 O O . VAL A 1 108 ? 16.213 20.190 -8.962 1.00 85.44 108 VAL A O 1
ATOM 876 N N . LYS A 1 109 ? 17.004 19.644 -10.996 1.00 84.75 109 LYS A N 1
ATOM 877 C CA . LYS A 1 109 ? 16.067 20.498 -11.759 1.00 84.75 109 LYS A CA 1
ATOM 878 C C . LYS A 1 109 ? 14.596 20.141 -11.523 1.00 84.75 109 LYS A C 1
ATOM 880 O O . LYS A 1 109 ? 13.735 21.002 -11.682 1.00 84.75 109 LYS A O 1
ATOM 885 N N . LEU A 1 110 ? 14.268 18.919 -11.084 1.00 77.88 110 LEU A N 1
ATOM 886 C CA . LEU A 1 110 ? 12.886 18.576 -10.710 1.00 77.88 110 LEU A CA 1
ATOM 887 C C . LEU A 1 110 ? 12.362 19.429 -9.544 1.00 77.88 110 LEU A C 1
ATOM 889 O O . LEU A 1 110 ? 11.149 19.587 -9.415 1.00 77.88 110 LEU A O 1
ATOM 893 N N . SER A 1 111 ? 13.249 20.018 -8.731 1.00 74.44 111 SER A N 1
ATOM 894 C CA . SER A 1 111 ? 12.865 20.966 -7.675 1.00 74.44 111 SER A CA 1
ATOM 895 C C . SER A 1 111 ? 12.217 22.253 -8.197 1.00 74.44 111 SER A C 1
ATOM 897 O O . SER A 1 111 ? 11.466 22.888 -7.462 1.00 74.44 111 SER A O 1
ATOM 899 N N . GLU A 1 112 ? 12.430 22.609 -9.467 1.00 63.69 112 GLU A N 1
ATOM 900 C CA . GLU A 1 112 ? 11.861 23.810 -10.096 1.00 63.69 112 GLU A CA 1
ATOM 901 C C . GLU A 1 112 ? 10.397 23.613 -10.534 1.00 63.69 112 GLU A C 1
ATOM 903 O O . GLU A 1 112 ? 9.698 24.565 -10.894 1.00 63.69 112 GLU A O 1
ATOM 908 N N . GLY A 1 113 ? 9.904 22.370 -10.501 1.00 61.34 113 GLY A N 1
ATOM 909 C CA . GLY A 1 113 ? 8.512 22.051 -10.785 1.00 61.34 113 GLY A CA 1
ATOM 910 C C . GLY A 1 113 ? 7.578 22.595 -9.703 1.00 61.34 113 GLY A C 1
ATOM 911 O O . GLY A 1 113 ? 7.830 22.430 -8.512 1.00 61.34 113 GLY A O 1
ATOM 912 N N . ARG A 1 114 ? 6.432 23.161 -10.113 1.00 46.28 114 ARG A N 1
ATOM 913 C CA . ARG A 1 114 ? 5.402 23.734 -9.212 1.00 46.28 114 ARG A CA 1
ATOM 914 C C . ARG A 1 114 ? 4.852 22.759 -8.150 1.00 46.28 114 ARG A C 1
ATOM 916 O O . ARG A 1 114 ? 4.136 23.196 -7.260 1.00 46.28 114 ARG A O 1
ATOM 923 N N . ALA A 1 115 ? 5.172 21.468 -8.257 1.00 51.41 115 ALA A N 1
ATOM 924 C CA . ALA A 1 115 ? 4.716 20.378 -7.399 1.00 51.41 115 ALA A CA 1
ATOM 925 C C . ALA A 1 115 ? 5.837 19.708 -6.570 1.00 51.41 115 ALA A C 1
ATOM 927 O O . ALA A 1 115 ? 5.570 18.719 -5.889 1.00 51.41 115 ALA A O 1
ATOM 928 N N . SER A 1 116 ? 7.092 20.182 -6.622 1.00 60.94 116 SER A N 1
ATOM 929 C CA . SER A 1 116 ? 8.181 19.515 -5.892 1.00 60.94 116 SER A CA 1
ATOM 930 C C . SER A 1 116 ? 8.067 19.747 -4.384 1.00 60.94 116 SER A C 1
ATOM 932 O O . SER A 1 116 ? 8.177 20.875 -3.911 1.00 60.94 116 SER A O 1
ATOM 934 N N . ALA A 1 117 ? 7.902 18.666 -3.615 1.00 65.62 117 ALA A N 1
ATOM 935 C CA . ALA A 1 117 ? 7.963 18.712 -2.150 1.00 65.62 117 ALA A CA 1
ATOM 936 C C . ALA A 1 117 ? 9.380 18.957 -1.607 1.00 65.62 117 ALA A C 1
ATOM 938 O O . ALA A 1 117 ? 9.516 19.359 -0.454 1.00 65.62 117 ALA A O 1
ATOM 939 N N . LEU A 1 118 ? 10.407 18.685 -2.416 1.00 76.44 118 LEU A N 1
ATOM 940 C CA . LEU A 1 118 ? 11.811 18.733 -2.018 1.00 76.44 118 LEU A CA 1
ATOM 941 C C . LEU A 1 118 ? 12.528 19.913 -2.668 1.00 76.44 118 LEU A C 1
ATOM 943 O O . LEU A 1 118 ? 12.355 20.182 -3.864 1.00 76.44 118 LEU A O 1
ATOM 947 N N . SER A 1 119 ? 13.364 20.574 -1.874 1.00 80.75 119 SER A N 1
ATOM 948 C CA . SER A 1 119 ? 14.295 21.606 -2.321 1.00 80.75 119 SER A CA 1
ATOM 949 C C . SER A 1 119 ? 15.439 21.021 -3.152 1.00 80.75 119 SER A C 1
ATOM 951 O O . SER A 1 119 ? 15.740 19.827 -3.091 1.00 80.75 119 SER A O 1
ATOM 953 N N . SER A 1 120 ? 16.121 21.880 -3.910 1.00 84.19 120 SER A N 1
ATOM 954 C CA . SER A 1 120 ? 17.315 21.507 -4.676 1.00 84.19 120 SER A CA 1
ATOM 955 C C . SER A 1 120 ? 18.407 20.895 -3.792 1.00 84.19 120 SER A C 1
ATOM 957 O O . SER A 1 120 ? 18.998 19.883 -4.157 1.00 84.19 120 SER A O 1
ATOM 959 N N . HIS A 1 121 ? 18.625 21.459 -2.601 1.00 84.69 121 HIS A N 1
ATOM 960 C CA . HIS A 1 121 ? 19.591 20.950 -1.629 1.00 84.69 121 HIS A CA 1
ATOM 961 C C . HIS A 1 121 ? 19.209 19.558 -1.106 1.00 84.69 121 HIS A C 1
ATOM 963 O O . HIS A 1 121 ? 20.059 18.677 -1.039 1.00 84.69 121 HIS A O 1
ATOM 969 N N . GLU A 1 122 ? 17.939 1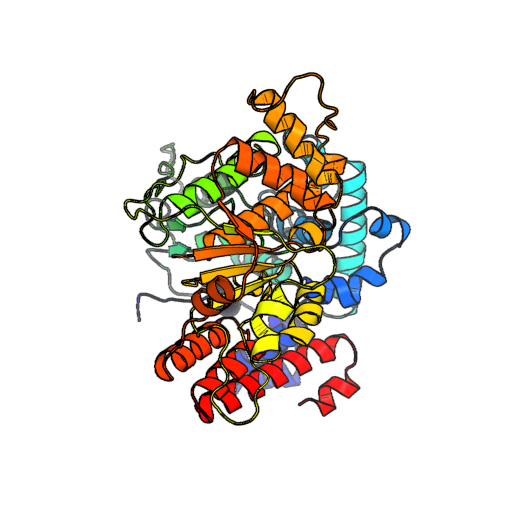9.327 -0.757 1.00 84.88 122 GLU A N 1
ATOM 970 C CA . GLU A 1 122 ? 17.479 17.998 -0.319 1.00 84.88 122 GLU A CA 1
ATOM 971 C C . GLU A 1 122 ? 17.613 16.960 -1.434 1.00 84.88 122 GLU A C 1
ATOM 973 O O . GLU A 1 122 ? 18.064 15.846 -1.176 1.00 84.88 122 GLU A O 1
ATOM 978 N N . ARG A 1 123 ? 17.286 17.324 -2.682 1.00 88.06 123 ARG A N 1
ATOM 979 C CA . ARG A 1 123 ? 17.501 16.442 -3.836 1.00 88.06 123 ARG A CA 1
ATOM 980 C C . ARG A 1 123 ? 18.982 16.127 -4.031 1.00 88.06 123 ARG A C 1
ATOM 982 O O . ARG A 1 123 ? 19.308 14.967 -4.243 1.00 88.06 123 ARG A O 1
ATOM 989 N N . GLN A 1 124 ? 19.881 17.099 -3.885 1.00 90.06 124 GLN A N 1
ATOM 990 C CA . GLN A 1 124 ? 21.316 16.818 -3.957 1.00 90.06 124 GLN A CA 1
ATOM 991 C C . GLN A 1 124 ? 21.743 15.808 -2.883 1.00 90.06 124 GLN A C 1
ATOM 993 O O . GLN A 1 124 ? 22.359 14.802 -3.210 1.00 90.06 124 GLN A O 1
ATOM 998 N N . MET A 1 125 ? 21.323 16.008 -1.630 1.00 88.88 125 MET A N 1
ATOM 999 C CA . MET A 1 125 ? 21.617 15.063 -0.545 1.00 88.88 125 MET A CA 1
ATOM 1000 C C . MET A 1 125 ? 21.087 13.651 -0.833 1.00 88.88 125 MET A C 1
ATOM 1002 O O . MET A 1 125 ? 21.758 12.666 -0.541 1.00 88.88 125 MET A O 1
ATOM 1006 N N . ILE A 1 126 ? 19.877 13.542 -1.390 1.00 90.69 126 ILE A N 1
ATOM 1007 C CA . ILE A 1 126 ? 19.288 12.255 -1.784 1.00 90.69 126 ILE A CA 1
ATOM 1008 C C . ILE A 1 126 ? 20.106 11.600 -2.895 1.00 90.69 126 ILE A C 1
ATOM 1010 O O . ILE A 1 126 ? 20.293 10.387 -2.870 1.00 90.69 126 ILE A O 1
ATOM 1014 N N . TYR A 1 127 ? 20.591 12.384 -3.856 1.00 91.62 127 TYR A N 1
ATOM 1015 C CA . TYR A 1 127 ? 21.418 11.868 -4.938 1.00 91.62 127 TYR A CA 1
ATOM 1016 C C . TYR A 1 127 ? 22.773 11.362 -4.427 1.00 91.62 127 TYR A C 1
ATOM 1018 O O . TYR A 1 127 ? 23.226 10.303 -4.852 1.00 91.62 127 TYR A O 1
ATOM 1026 N N . ASP A 1 128 ? 23.379 12.057 -3.466 1.00 91.44 128 ASP A N 1
ATOM 1027 C CA . ASP A 1 128 ? 24.617 11.604 -2.825 1.00 91.44 128 ASP A CA 1
ATOM 1028 C C . ASP A 1 128 ? 24.385 10.262 -2.095 1.00 91.44 128 ASP A C 1
ATOM 1030 O O . ASP A 1 128 ? 25.140 9.309 -2.282 1.00 91.44 128 ASP A O 1
ATOM 1034 N N . ILE A 1 129 ? 23.271 10.134 -1.353 1.00 92.19 129 ILE A N 1
ATOM 1035 C CA . ILE A 1 129 ? 22.866 8.861 -0.725 1.00 92.19 129 ILE A CA 1
ATOM 1036 C C . ILE A 1 129 ? 22.623 7.773 -1.780 1.00 92.19 129 ILE A C 1
ATOM 1038 O O . ILE A 1 129 ? 22.986 6.619 -1.569 1.00 92.19 129 ILE A O 1
ATOM 1042 N N . PHE A 1 130 ? 22.012 8.114 -2.916 1.00 93.38 130 PHE A N 1
ATOM 1043 C CA . PHE A 1 130 ? 21.791 7.180 -4.019 1.00 93.38 130 PHE A CA 1
ATOM 1044 C C . PHE A 1 130 ? 23.110 6.635 -4.584 1.00 93.38 130 PHE A C 1
ATOM 1046 O O . PHE A 1 130 ? 23.209 5.437 -4.844 1.00 93.38 130 PHE A O 1
ATOM 1053 N N . GLN A 1 131 ? 24.131 7.480 -4.739 1.00 92.75 131 GLN A N 1
ATOM 1054 C CA . GLN A 1 131 ? 25.448 7.046 -5.206 1.00 92.75 131 GLN A CA 1
ATOM 1055 C C . GLN A 1 131 ? 26.126 6.105 -4.207 1.00 92.75 131 GLN A C 1
ATOM 1057 O O . GLN A 1 131 ? 26.641 5.058 -4.609 1.00 92.75 131 GLN A O 1
ATOM 1062 N N . ASP A 1 132 ? 26.083 6.443 -2.916 1.00 92.38 132 ASP A N 1
ATOM 1063 C CA . ASP A 1 132 ? 26.598 5.579 -1.850 1.00 92.38 132 ASP A CA 1
ATOM 1064 C C . ASP A 1 132 ? 25.853 4.236 -1.820 1.00 92.38 132 ASP A C 1
ATOM 1066 O O . ASP A 1 132 ? 26.474 3.174 -1.736 1.00 92.38 132 ASP A O 1
ATOM 1070 N N . TYR A 1 133 ? 24.526 4.269 -1.965 1.00 93.94 133 TYR A N 1
ATOM 1071 C CA . TYR A 1 133 ? 23.674 3.085 -2.042 1.00 93.94 133 TYR A CA 1
ATOM 1072 C C . TYR A 1 133 ? 24.044 2.176 -3.220 1.00 93.94 133 TYR A C 1
ATOM 1074 O O . TYR A 1 133 ? 24.298 0.992 -3.007 1.00 93.94 133 TYR A O 1
ATOM 1082 N N . GLU A 1 134 ? 24.116 2.702 -4.447 1.00 93.56 134 GLU A N 1
ATOM 1083 C CA . GLU A 1 134 ? 24.470 1.908 -5.633 1.00 93.56 134 GLU A CA 1
ATOM 1084 C C . GLU A 1 134 ? 25.882 1.322 -5.522 1.00 93.56 134 GLU A C 1
ATOM 1086 O O . GLU A 1 134 ? 26.096 0.172 -5.910 1.00 93.56 134 GLU A O 1
ATOM 1091 N N . LYS A 1 135 ? 26.832 2.070 -4.945 1.00 92.75 135 LYS A N 1
ATOM 1092 C CA . LYS A 1 135 ? 28.195 1.585 -4.708 1.00 92.75 135 LYS A CA 1
ATOM 1093 C C . LYS A 1 135 ? 28.212 0.415 -3.725 1.00 92.75 135 LYS A C 1
ATOM 1095 O O . LYS A 1 135 ? 28.737 -0.643 -4.060 1.00 92.75 135 LYS A O 1
ATOM 1100 N N . MET A 1 136 ? 27.619 0.586 -2.543 1.00 92.69 136 MET A N 1
ATOM 1101 C CA . MET A 1 136 ? 27.558 -0.471 -1.526 1.00 92.69 136 MET A CA 1
ATOM 1102 C C . MET A 1 136 ? 26.819 -1.707 -2.043 1.00 92.69 136 MET A C 1
ATOM 1104 O O . MET A 1 136 ? 27.248 -2.835 -1.822 1.00 92.69 136 MET A O 1
ATOM 1108 N N . LYS A 1 137 ? 25.714 -1.500 -2.762 1.00 93.62 137 LYS A N 1
ATOM 1109 C CA . LYS A 1 137 ? 24.926 -2.583 -3.350 1.00 93.62 137 LYS A CA 1
ATOM 1110 C C . LYS A 1 137 ? 25.737 -3.361 -4.390 1.00 93.62 137 LYS A C 1
ATOM 1112 O O . LYS A 1 137 ? 25.697 -4.589 -4.396 1.00 93.62 137 LYS A O 1
ATOM 1117 N N . GLY A 1 138 ? 26.519 -2.657 -5.211 1.00 89.06 138 GLY A N 1
ATOM 1118 C CA . GLY A 1 138 ? 27.460 -3.263 -6.152 1.00 89.06 138 GLY A CA 1
ATOM 1119 C C . GLY A 1 138 ? 28.566 -4.068 -5.462 1.00 89.06 138 GLY A C 1
ATOM 1120 O O . GLY A 1 138 ? 28.842 -5.190 -5.877 1.00 89.06 138 GLY A O 1
ATOM 1121 N N . GLU A 1 139 ? 29.153 -3.543 -4.382 1.00 89.69 139 GLU A N 1
ATOM 1122 C CA . GLU A 1 139 ? 30.161 -4.250 -3.568 1.00 89.69 139 GLU A CA 1
ATOM 1123 C C . GLU A 1 139 ? 29.597 -5.526 -2.922 1.00 89.69 139 GLU A C 1
ATOM 1125 O O . GLU A 1 139 ? 30.285 -6.545 -2.861 1.00 89.69 139 GLU A O 1
ATOM 1130 N N . ASN A 1 140 ? 28.328 -5.499 -2.509 1.00 86.62 140 ASN A N 1
ATOM 1131 C CA . ASN A 1 140 ? 27.633 -6.650 -1.933 1.00 86.62 140 ASN A CA 1
ATOM 1132 C C . ASN A 1 140 ? 27.139 -7.661 -2.986 1.00 86.62 140 ASN A C 1
ATOM 1134 O O . ASN A 1 140 ? 26.679 -8.745 -2.625 1.00 86.62 140 ASN A O 1
ATOM 1138 N N . GLY A 1 141 ? 27.210 -7.328 -4.281 1.00 87.19 141 GLY A N 1
ATOM 1139 C CA . GLY A 1 141 ? 26.654 -8.155 -5.353 1.00 87.19 141 GLY A CA 1
ATOM 1140 C C . GLY A 1 141 ? 25.136 -8.331 -5.239 1.00 87.19 141 GLY A C 1
ATOM 1141 O O . GLY A 1 141 ? 24.616 -9.411 -5.529 1.00 87.19 141 GLY A O 1
ATOM 1142 N N . GLU A 1 142 ? 24.441 -7.294 -4.776 1.00 91.38 142 GLU A N 1
ATOM 1143 C CA . GLU A 1 142 ? 22.990 -7.254 -4.588 1.00 91.38 142 GLU A CA 1
ATOM 1144 C C . GLU A 1 142 ? 22.315 -6.433 -5.695 1.00 91.38 142 GLU A C 1
ATOM 1146 O O . GLU A 1 142 ? 22.974 -5.742 -6.473 1.00 91.38 142 GLU A O 1
ATOM 1151 N N . PHE A 1 143 ? 20.990 -6.505 -5.792 1.00 91.62 143 PHE A N 1
ATOM 1152 C CA . PHE A 1 143 ? 20.226 -5.716 -6.760 1.00 91.62 143 PHE A CA 1
ATOM 1153 C C . PHE A 1 143 ? 18.886 -5.285 -6.172 1.00 91.62 143 PHE A C 1
ATOM 1155 O O . PHE A 1 143 ? 18.383 -5.894 -5.235 1.00 91.62 143 PHE A O 1
ATOM 1162 N N . ASP A 1 144 ? 18.278 -4.253 -6.737 1.00 92.31 144 ASP A N 1
ATOM 1163 C CA . ASP A 1 144 ? 16.879 -3.915 -6.479 1.00 92.31 144 ASP A CA 1
ATOM 1164 C C . ASP A 1 144 ? 16.037 -4.120 -7.741 1.00 92.31 144 ASP A C 1
ATOM 1166 O O . ASP A 1 144 ? 16.550 -4.207 -8.857 1.00 92.31 144 ASP A O 1
ATOM 1170 N N . MET A 1 145 ? 14.717 -4.208 -7.582 1.00 89.19 145 MET A N 1
ATOM 1171 C CA . MET A 1 145 ? 13.823 -4.473 -8.714 1.00 89.19 145 MET A CA 1
ATOM 1172 C C . MET A 1 145 ? 13.886 -3.405 -9.810 1.00 89.19 145 MET A C 1
ATOM 1174 O O . MET A 1 145 ? 13.532 -3.694 -10.953 1.00 89.19 145 MET A O 1
ATOM 1178 N N . ALA A 1 146 ? 14.346 -2.190 -9.502 1.00 90.50 146 ALA A N 1
ATOM 1179 C CA . ALA A 1 146 ? 14.539 -1.173 -10.522 1.00 90.50 146 ALA A CA 1
ATOM 1180 C C . ALA A 1 146 ? 15.765 -1.469 -11.406 1.00 90.50 146 ALA A C 1
ATOM 1182 O O . ALA A 1 146 ? 15.729 -1.113 -12.579 1.00 90.50 146 ALA A O 1
ATOM 1183 N N . ASP A 1 147 ? 16.798 -2.169 -10.915 1.00 91.69 147 ASP A N 1
ATOM 1184 C CA . ASP A 1 147 ? 17.908 -2.642 -11.764 1.00 91.69 147 ASP A CA 1
ATOM 1185 C C . ASP A 1 147 ? 17.436 -3.640 -12.815 1.00 91.69 147 ASP A C 1
ATOM 1187 O O . ASP A 1 147 ? 17.797 -3.512 -13.981 1.00 91.69 147 ASP A O 1
ATOM 1191 N N . VAL A 1 148 ? 16.588 -4.595 -12.415 1.00 91.06 148 VAL A N 1
ATOM 1192 C CA . VAL A 1 148 ? 16.009 -5.586 -13.335 1.00 91.06 148 VAL A CA 1
ATOM 1193 C C . VAL A 1 148 ? 15.213 -4.877 -14.429 1.00 91.06 148 VAL A C 1
ATOM 1195 O O . VAL A 1 148 ? 15.346 -5.188 -15.605 1.00 91.06 148 VAL A O 1
ATOM 1198 N N . VAL A 1 149 ? 14.403 -3.884 -14.053 1.00 91.62 149 VAL A N 1
ATOM 1199 C CA . VAL A 1 149 ? 13.598 -3.101 -15.003 1.00 91.62 149 VAL A CA 1
ATOM 1200 C C . VAL A 1 149 ? 14.480 -2.290 -15.953 1.00 91.62 149 VAL A C 1
ATOM 1202 O O . VAL A 1 149 ? 14.185 -2.240 -17.144 1.00 91.62 149 VAL A O 1
ATOM 1205 N N . VAL A 1 150 ? 15.549 -1.663 -15.455 1.00 90.00 150 VAL A N 1
ATOM 1206 C CA . VAL A 1 150 ? 16.503 -0.918 -16.292 1.00 90.00 150 VAL A CA 1
ATOM 1207 C C . VAL A 1 150 ? 17.201 -1.847 -17.289 1.00 90.00 150 VAL A C 1
ATOM 1209 O O . VAL A 1 150 ? 17.224 -1.533 -18.476 1.00 90.00 150 VAL A O 1
ATOM 1212 N N . ASP A 1 151 ? 17.694 -3.002 -16.837 1.00 90.88 151 ASP A N 1
ATOM 1213 C CA . ASP A 1 151 ? 18.340 -4.007 -17.694 1.00 90.88 151 ASP A CA 1
ATOM 1214 C C . ASP A 1 151 ? 17.379 -4.562 -18.760 1.00 90.88 151 ASP A C 1
ATOM 1216 O O . ASP A 1 151 ? 17.752 -4.686 -19.924 1.00 90.88 151 ASP A O 1
ATOM 1220 N N . LEU A 1 152 ? 16.116 -4.811 -18.398 1.00 91.12 152 LEU A N 1
ATOM 1221 C CA . LEU A 1 152 ? 15.081 -5.229 -19.347 1.00 91.12 152 LEU A CA 1
ATOM 1222 C C . LEU A 1 152 ? 14.840 -4.186 -20.441 1.00 91.12 152 LEU A C 1
ATOM 1224 O O . LEU A 1 152 ? 14.705 -4.551 -21.606 1.00 91.12 152 LEU A O 1
ATOM 1228 N N . HIS A 1 153 ? 14.783 -2.900 -20.088 1.00 89.50 153 HIS A N 1
ATOM 1229 C CA . HIS A 1 153 ? 14.627 -1.828 -21.077 1.00 89.50 153 HIS A CA 1
ATOM 1230 C C . HIS A 1 153 ? 15.821 -1.748 -22.032 1.00 89.50 153 HIS A C 1
ATOM 1232 O O . HIS A 1 153 ? 15.608 -1.593 -23.231 1.00 89.50 153 HIS A O 1
ATOM 1238 N N . ASP A 1 154 ? 17.050 -1.880 -21.525 1.00 87.44 154 ASP A N 1
ATOM 1239 C CA . ASP A 1 154 ? 18.265 -1.886 -22.353 1.00 87.44 154 ASP A CA 1
ATOM 1240 C C . ASP A 1 154 ? 18.291 -3.087 -23.312 1.00 87.44 154 ASP A C 1
ATOM 1242 O O . ASP A 1 154 ? 18.487 -2.936 -24.521 1.00 87.44 154 ASP A O 1
ATOM 1246 N N . ARG A 1 155 ? 17.982 -4.290 -22.813 1.00 88.75 155 ARG A N 1
ATOM 1247 C CA . ARG A 1 155 ? 17.888 -5.483 -23.663 1.00 88.75 155 ARG A CA 1
ATOM 1248 C C . ARG A 1 155 ? 16.771 -5.379 -24.693 1.00 88.75 155 ARG A C 1
ATOM 1250 O O . ARG A 1 155 ? 17.001 -5.706 -25.848 1.00 88.75 155 ARG A O 1
ATOM 1257 N N . LEU A 1 156 ? 15.598 -4.855 -24.343 1.00 87.69 156 LEU A N 1
ATOM 1258 C CA . LEU A 1 156 ? 14.488 -4.670 -25.292 1.00 87.69 156 LEU A CA 1
ATOM 1259 C C . LEU A 1 156 ? 14.781 -3.661 -26.410 1.00 87.69 156 LEU A C 1
ATOM 1261 O O . LEU A 1 156 ? 14.098 -3.687 -27.434 1.00 87.69 156 LEU A O 1
ATOM 1265 N N . GLN A 1 157 ? 15.766 -2.776 -26.234 1.00 82.25 157 GLN A N 1
ATOM 1266 C CA . GLN A 1 157 ? 16.232 -1.881 -27.298 1.00 82.25 157 GLN A CA 1
ATOM 1267 C C . GLN A 1 157 ? 17.190 -2.576 -28.273 1.00 82.25 157 GLN A C 1
ATOM 1269 O O . GLN A 1 157 ? 17.214 -2.234 -29.457 1.00 82.25 157 GLN A O 1
ATOM 1274 N N . ASN A 1 158 ? 17.975 -3.539 -27.789 1.00 81.25 158 ASN A N 1
ATOM 1275 C CA . ASN A 1 158 ? 19.065 -4.161 -28.545 1.00 81.25 158 ASN A CA 1
ATOM 1276 C C . ASN A 1 158 ? 18.717 -5.560 -29.083 1.00 81.25 158 ASN A C 1
ATOM 1278 O O . ASN A 1 158 ? 19.238 -5.987 -30.116 1.00 81.25 158 ASN A O 1
ATOM 1282 N N . GLU A 1 159 ? 17.827 -6.271 -28.403 1.00 81.88 159 GLU A N 1
ATOM 1283 C CA . GLU A 1 159 ? 17.456 -7.658 -28.653 1.00 81.88 159 GLU A CA 1
ATOM 1284 C C . GLU A 1 159 ? 15.977 -7.767 -29.035 1.00 81.88 159 GLU A C 1
ATOM 1286 O O . GLU A 1 159 ? 15.173 -6.853 -28.843 1.00 81.88 159 GLU A O 1
ATOM 1291 N N . ARG A 1 160 ? 15.595 -8.902 -29.627 1.00 78.81 160 ARG A N 1
ATOM 1292 C CA . ARG A 1 160 ? 14.202 -9.145 -30.012 1.00 78.81 160 ARG A CA 1
ATOM 1293 C C . ARG A 1 160 ? 13.479 -9.865 -28.890 1.00 78.81 160 ARG A C 1
ATOM 1295 O O . ARG A 1 160 ? 13.970 -10.857 -28.373 1.00 78.81 160 ARG A O 1
ATOM 1302 N N . TYR A 1 161 ? 12.279 -9.391 -28.581 1.00 84.62 161 TYR A N 1
ATOM 1303 C CA . TYR A 1 161 ? 11.348 -10.123 -27.737 1.00 84.62 161 TYR A CA 1
ATOM 1304 C C . TYR A 1 161 ? 10.914 -11.419 -28.435 1.00 84.62 161 TYR A C 1
ATOM 1306 O O . TYR A 1 161 ? 10.347 -11.368 -29.531 1.00 84.62 161 TYR A O 1
ATOM 1314 N N . GLU A 1 162 ? 11.182 -12.564 -27.807 1.00 82.69 162 GLU A N 1
ATOM 1315 C CA . GLU A 1 162 ? 10.860 -13.895 -28.347 1.00 82.69 162 GLU A CA 1
ATOM 1316 C C . GLU A 1 162 ? 9.571 -14.496 -27.762 1.00 82.69 162 GLU A C 1
ATOM 1318 O O . GLU A 1 162 ? 9.188 -15.611 -28.114 1.00 82.69 162 GLU A O 1
ATOM 1323 N N . GLY A 1 163 ? 8.892 -13.776 -26.865 1.00 83.06 163 GLY A N 1
ATOM 1324 C CA . GLY A 1 163 ? 7.652 -14.239 -26.246 1.00 83.06 163 GLY A CA 1
ATOM 1325 C C . GLY A 1 163 ? 6.391 -13.995 -27.084 1.00 83.06 163 GLY A C 1
ATOM 1326 O O . GLY A 1 163 ? 6.400 -13.330 -28.123 1.00 83.06 163 GLY A O 1
ATOM 1327 N N . ASP A 1 164 ? 5.271 -14.530 -26.594 1.00 85.44 164 ASP A N 1
ATOM 1328 C CA . ASP A 1 164 ? 3.959 -14.364 -27.221 1.00 85.44 164 ASP A CA 1
ATOM 1329 C C . ASP A 1 164 ? 3.455 -12.916 -27.094 1.00 85.44 164 ASP A C 1
ATOM 1331 O O . ASP A 1 164 ? 3.421 -12.339 -26.006 1.00 85.44 164 ASP A O 1
ATOM 1335 N N . ILE A 1 165 ? 2.996 -12.342 -28.210 1.00 88.81 165 ILE A N 1
ATOM 1336 C CA . ILE A 1 165 ? 2.355 -11.022 -28.221 1.00 88.81 165 ILE A CA 1
ATOM 1337 C C . ILE A 1 165 ? 0.934 -11.137 -27.670 1.00 88.81 165 ILE A C 1
ATOM 1339 O O . ILE A 1 165 ? 0.167 -12.016 -28.059 1.00 88.81 165 ILE A O 1
ATOM 1343 N N . MET A 1 166 ? 0.577 -10.203 -26.795 1.00 89.44 166 MET A N 1
ATOM 1344 C CA . MET A 1 166 ? -0.746 -10.092 -26.195 1.00 89.44 166 MET A CA 1
ATOM 1345 C C . MET A 1 166 ? -1.577 -9.041 -26.934 1.00 89.44 166 MET A C 1
ATOM 1347 O O . MET A 1 166 ? -1.087 -7.956 -27.249 1.00 89.44 166 MET A O 1
ATOM 1351 N N . ASP A 1 167 ? -2.855 -9.335 -27.163 1.00 90.50 167 ASP A N 1
ATOM 1352 C CA . ASP A 1 167 ? -3.792 -8.373 -27.762 1.00 90.50 167 ASP A CA 1
ATOM 1353 C C . ASP A 1 167 ? -4.351 -7.375 -26.735 1.00 90.50 167 ASP A C 1
ATOM 1355 O O . ASP A 1 167 ? -4.693 -6.242 -27.082 1.00 90.50 167 ASP A O 1
ATOM 1359 N N . PHE A 1 168 ? -4.453 -7.807 -25.472 1.00 93.19 168 PHE A N 1
ATOM 1360 C CA . PHE A 1 168 ? -5.014 -7.034 -24.367 1.00 93.19 168 PHE A CA 1
ATOM 1361 C C . PHE A 1 168 ? -4.220 -7.250 -23.076 1.00 93.19 168 PHE A C 1
ATOM 1363 O O . PHE A 1 168 ? -3.875 -8.378 -22.721 1.00 93.19 168 PHE A O 1
ATOM 1370 N N . VAL A 1 169 ? -3.985 -6.163 -22.349 1.00 93.75 169 VAL A N 1
ATOM 1371 C CA . VAL A 1 169 ? -3.271 -6.091 -21.077 1.00 93.75 169 VAL A CA 1
ATOM 1372 C C . VAL A 1 169 ? -4.117 -5.271 -20.104 1.00 93.75 169 VAL A C 1
ATOM 1374 O O . VAL A 1 169 ? -4.374 -4.084 -20.310 1.00 93.75 169 VAL A O 1
ATOM 1377 N N . TYR A 1 170 ? -4.544 -5.927 -19.029 1.00 94.25 170 TYR A N 1
ATOM 1378 C CA . TYR A 1 170 ? -5.301 -5.321 -17.938 1.00 94.25 170 TYR A CA 1
ATOM 1379 C C . TYR A 1 170 ? -4.391 -5.246 -16.718 1.00 94.25 170 TYR A C 1
ATOM 1381 O O . TYR A 1 170 ? -3.829 -6.263 -16.309 1.00 94.25 170 TYR A O 1
ATOM 1389 N N . ILE A 1 171 ? -4.230 -4.051 -16.162 1.00 94.44 171 ILE A N 1
ATOM 1390 C CA . ILE A 1 171 ? -3.359 -3.794 -15.017 1.00 94.44 171 ILE A CA 1
ATOM 1391 C C . ILE A 1 171 ? -4.232 -3.281 -13.884 1.00 94.44 171 ILE A C 1
ATOM 1393 O O . ILE A 1 171 ? -4.816 -2.201 -13.982 1.00 94.44 171 ILE A O 1
ATOM 1397 N N . ASP A 1 172 ? -4.323 -4.086 -12.834 1.00 93.06 172 ASP A N 1
ATOM 1398 C CA . ASP A 1 172 ? -4.984 -3.731 -11.584 1.00 93.06 172 ASP A CA 1
ATOM 1399 C C . ASP A 1 172 ? -3.967 -3.159 -10.588 1.00 93.06 172 ASP A C 1
ATOM 1401 O O . ASP A 1 172 ? -2.772 -3.449 -10.698 1.00 93.06 172 ASP A O 1
ATOM 1405 N N . GLU A 1 173 ? -4.437 -2.349 -9.640 1.00 91.38 173 GLU A N 1
ATOM 1406 C CA . GLU A 1 173 ? -3.610 -1.670 -8.628 1.00 91.38 173 GLU A CA 1
ATOM 1407 C C . GLU A 1 173 ? -2.390 -0.939 -9.233 1.00 91.38 173 GLU A C 1
ATOM 1409 O O . GLU A 1 173 ? -1.271 -1.000 -8.720 1.00 91.38 173 GLU A O 1
ATOM 1414 N N . VAL A 1 174 ? -2.588 -0.234 -10.355 1.00 92.31 174 VAL A N 1
ATOM 1415 C CA . VAL A 1 174 ? -1.502 0.418 -11.114 1.00 92.31 174 VAL A CA 1
ATOM 1416 C C . VAL A 1 174 ? -0.693 1.415 -10.276 1.00 92.31 174 VAL A C 1
ATOM 1418 O O . VAL A 1 174 ? 0.470 1.684 -10.578 1.00 92.31 174 VAL A O 1
ATOM 1421 N N . GLN A 1 175 ? -1.278 1.930 -9.194 1.00 90.69 175 GLN A N 1
ATOM 1422 C CA . GLN A 1 175 ? -0.608 2.809 -8.245 1.00 90.69 175 GLN A CA 1
ATOM 1423 C C . GLN A 1 175 ? 0.488 2.137 -7.413 1.00 90.69 175 GLN A C 1
ATOM 1425 O O . GLN A 1 175 ? 1.160 2.838 -6.660 1.00 90.69 175 GLN A O 1
ATOM 1430 N N . ASP A 1 176 ? 0.657 0.818 -7.524 1.00 90.38 176 ASP A N 1
ATOM 1431 C CA . ASP A 1 176 ? 1.766 0.065 -6.930 1.00 90.38 176 ASP A CA 1
ATOM 1432 C C . ASP A 1 176 ? 2.930 -0.164 -7.902 1.00 90.38 176 ASP A C 1
ATOM 1434 O O . ASP A 1 176 ? 3.898 -0.848 -7.565 1.00 90.38 176 ASP A O 1
ATOM 1438 N N . LEU A 1 177 ? 2.857 0.397 -9.112 1.00 91.56 177 LEU A N 1
ATOM 1439 C CA . LEU A 1 177 ? 3.878 0.239 -10.141 1.00 91.56 177 LEU A CA 1
ATOM 1440 C C . LEU A 1 177 ? 4.609 1.556 -10.411 1.00 91.56 177 LEU A C 1
ATOM 1442 O O . LEU A 1 177 ? 4.013 2.634 -10.438 1.00 91.56 177 LEU A O 1
ATOM 1446 N N . THR A 1 178 ? 5.910 1.469 -10.685 1.00 90.69 178 THR A N 1
ATOM 1447 C CA . THR A 1 178 ? 6.680 2.615 -11.186 1.00 90.69 178 THR A CA 1
ATOM 1448 C C . THR A 1 178 ? 6.402 2.848 -12.671 1.00 90.69 178 THR A C 1
ATOM 1450 O O . THR A 1 178 ? 6.037 1.930 -13.412 1.00 90.69 178 THR A O 1
ATOM 1453 N N . MET A 1 179 ? 6.634 4.071 -13.154 1.00 89.56 179 MET A N 1
ATOM 1454 C CA . MET A 1 179 ? 6.396 4.405 -14.565 1.00 89.56 179 MET A CA 1
ATOM 1455 C C . MET A 1 179 ? 7.243 3.544 -15.510 1.00 89.56 179 MET A C 1
ATOM 1457 O O . MET A 1 179 ? 6.753 3.102 -16.547 1.00 89.56 179 MET A O 1
ATOM 1461 N N . ARG A 1 180 ? 8.487 3.222 -15.135 1.00 88.88 180 ARG A N 1
ATOM 1462 C CA . ARG A 1 180 ? 9.347 2.338 -15.941 1.00 88.88 180 ARG A CA 1
ATOM 1463 C C . ARG A 1 180 ? 8.886 0.883 -15.944 1.00 88.88 180 ARG A C 1
ATOM 1465 O O . ARG A 1 180 ? 9.049 0.223 -16.966 1.00 88.88 180 ARG A O 1
ATOM 1472 N N . GLN A 1 181 ? 8.276 0.387 -14.866 1.00 92.62 181 GLN A N 1
ATOM 1473 C CA . GLN A 1 181 ? 7.636 -0.934 -14.883 1.00 92.62 181 GLN A CA 1
ATOM 1474 C C . GLN A 1 181 ? 6.442 -0.946 -15.839 1.00 92.62 181 GLN A C 1
ATOM 1476 O O . GLN A 1 181 ? 6.323 -1.859 -16.652 1.00 92.62 181 GLN A O 1
ATOM 1481 N N . ILE A 1 182 ? 5.603 0.094 -15.795 1.00 92.50 182 ILE A N 1
ATOM 1482 C CA . ILE A 1 182 ? 4.453 0.236 -16.698 1.00 92.50 182 ILE A CA 1
ATOM 1483 C C . ILE A 1 182 ? 4.913 0.304 -18.162 1.00 92.50 182 ILE A C 1
ATOM 1485 O O . ILE A 1 182 ? 4.313 -0.325 -19.033 1.00 92.50 182 ILE A O 1
ATOM 1489 N N . ALA A 1 183 ? 6.003 1.019 -18.442 1.00 91.00 183 ALA A N 1
ATOM 1490 C CA . ALA A 1 183 ? 6.545 1.164 -19.789 1.00 91.00 183 ALA A CA 1
ATOM 1491 C C . ALA A 1 183 ? 6.898 -0.178 -20.456 1.00 91.00 183 ALA A C 1
ATOM 1493 O O . ALA A 1 183 ? 6.756 -0.300 -21.669 1.00 91.00 183 ALA A O 1
ATOM 1494 N N . LEU A 1 184 ? 7.291 -1.208 -19.691 1.00 91.50 184 LEU A N 1
ATOM 1495 C CA . LEU A 1 184 ? 7.639 -2.527 -20.242 1.00 91.50 184 LEU A CA 1
ATOM 1496 C C . LEU A 1 184 ? 6.469 -3.194 -20.979 1.00 91.50 184 LEU A C 1
ATOM 1498 O O . LEU A 1 184 ? 6.685 -3.946 -21.931 1.00 91.50 184 LEU A O 1
ATOM 1502 N N . PHE A 1 185 ? 5.222 -2.900 -20.595 1.00 91.69 185 PHE A N 1
ATOM 1503 C CA . PHE A 1 185 ? 4.053 -3.519 -21.220 1.00 91.69 185 PHE A CA 1
ATOM 1504 C C . PHE A 1 185 ? 3.882 -3.139 -22.701 1.00 91.69 185 PHE A C 1
ATOM 1506 O O . PHE A 1 185 ? 3.231 -3.884 -23.437 1.00 91.69 185 PHE A O 1
ATOM 1513 N N . LYS A 1 186 ? 4.509 -2.046 -23.171 1.00 88.31 186 LYS A N 1
ATOM 1514 C CA . LYS A 1 186 ? 4.486 -1.647 -24.591 1.00 88.31 186 LYS A CA 1
ATOM 1515 C C . LYS A 1 186 ? 5.119 -2.690 -25.515 1.00 88.31 186 LYS A C 1
ATOM 1517 O O . LYS A 1 186 ? 4.724 -2.809 -26.667 1.00 88.31 186 LYS A O 1
ATOM 1522 N N . HIS A 1 187 ? 6.073 -3.469 -25.004 1.00 86.81 187 HIS A N 1
ATOM 1523 C CA . HIS A 1 187 ? 6.775 -4.487 -25.789 1.00 86.81 187 HIS A CA 1
ATOM 1524 C C . HIS A 1 187 ? 5.957 -5.771 -25.954 1.00 86.81 187 HIS A C 1
ATOM 1526 O O . HIS A 1 187 ? 6.148 -6.511 -26.916 1.00 86.81 187 HIS A O 1
ATOM 1532 N N . VAL A 1 188 ? 5.022 -6.019 -25.035 1.00 88.81 188 VAL A N 1
ATOM 1533 C CA . VAL A 1 188 ? 4.235 -7.256 -24.989 1.00 88.81 188 VAL A CA 1
ATOM 1534 C C . VAL A 1 188 ? 2.881 -7.091 -25.685 1.00 88.81 188 VAL A C 1
ATOM 1536 O O . VAL A 1 188 ? 2.326 -8.072 -26.171 1.00 88.81 188 VAL A O 1
ATOM 1539 N N . CYS A 1 189 ? 2.357 -5.866 -25.799 1.00 89.50 189 CYS A N 1
ATOM 1540 C CA . CYS A 1 189 ? 1.091 -5.582 -26.476 1.00 89.50 189 CYS A CA 1
ATOM 1541 C C . CYS A 1 189 ? 1.235 -4.469 -27.519 1.00 89.50 189 CYS A C 1
ATOM 1543 O O . CYS A 1 189 ? 1.593 -3.336 -27.205 1.00 89.50 189 CYS A O 1
ATOM 1545 N N . LYS A 1 190 ? 0.895 -4.795 -28.773 1.00 84.88 190 LYS A N 1
ATOM 1546 C CA . LYS A 1 190 ? 0.964 -3.865 -29.916 1.00 84.88 190 LYS A CA 1
ATOM 1547 C C . LYS A 1 190 ? -0.314 -3.045 -30.112 1.00 84.88 190 LYS A C 1
ATOM 1549 O O . LYS A 1 190 ? -0.303 -2.053 -30.839 1.00 84.88 190 LYS A O 1
ATOM 1554 N N . ASN A 1 191 ? -1.424 -3.447 -29.491 1.00 86.94 191 ASN A N 1
ATOM 1555 C CA . ASN A 1 191 ? -2.709 -2.759 -29.601 1.00 86.94 191 ASN A CA 1
ATOM 1556 C C . ASN A 1 191 ? -2.740 -1.519 -28.691 1.00 86.94 191 ASN A C 1
ATOM 1558 O O . ASN A 1 191 ? -3.352 -1.510 -27.627 1.00 86.94 191 ASN A O 1
ATOM 1562 N N . VAL A 1 192 ? -2.082 -0.444 -29.119 1.00 84.19 192 VAL A N 1
ATOM 1563 C CA . VAL A 1 192 ? -2.030 0.819 -28.361 1.00 84.19 192 VAL A CA 1
ATOM 1564 C C . VAL A 1 192 ? -3.390 1.537 -28.333 1.00 84.19 192 VAL A C 1
ATOM 1566 O O . VAL A 1 192 ? -3.645 2.334 -27.436 1.00 84.19 192 VAL A O 1
ATOM 1569 N N . SER A 1 193 ? -4.285 1.271 -29.288 1.00 80.25 193 SER A N 1
ATOM 1570 C CA . SER A 1 193 ? -5.593 1.937 -29.356 1.00 80.25 193 SER A CA 1
ATOM 1571 C C . SER A 1 193 ? -6.572 1.473 -28.278 1.00 80.25 193 SER A C 1
ATOM 1573 O O . SER A 1 193 ? -7.254 2.306 -27.687 1.00 80.25 193 SER A O 1
ATOM 1575 N N . GLU A 1 194 ? -6.653 0.164 -28.028 1.00 85.88 194 GLU A N 1
ATOM 1576 C CA . GLU A 1 194 ? -7.686 -0.429 -27.158 1.00 85.88 194 GLU A CA 1
ATOM 1577 C C . GLU A 1 194 ? -7.146 -1.530 -26.235 1.00 85.88 194 GLU A C 1
ATOM 1579 O O . GLU A 1 194 ? -7.865 -2.033 -25.376 1.00 85.88 194 GLU A O 1
ATOM 1584 N N . GLY A 1 195 ? -5.881 -1.918 -26.397 1.00 88.44 195 GLY A N 1
ATOM 1585 C CA . GLY A 1 195 ? -5.302 -3.079 -25.731 1.00 88.44 195 GLY A CA 1
ATOM 1586 C C . GLY A 1 195 ? -4.913 -2.854 -24.276 1.00 88.44 195 GLY A C 1
ATOM 1587 O O . GLY A 1 195 ? -4.509 -3.813 -23.636 1.00 88.44 195 GLY A O 1
ATOM 1588 N N . PHE A 1 196 ? -5.007 -1.637 -23.735 1.00 92.19 196 PHE A N 1
ATOM 1589 C CA . PHE A 1 196 ? -4.560 -1.335 -22.373 1.00 92.19 196 PHE A CA 1
ATOM 1590 C C . PHE A 1 196 ? -5.681 -0.784 -21.502 1.00 92.19 196 PHE A C 1
ATOM 1592 O O . PHE A 1 196 ? -6.327 0.208 -21.847 1.00 92.19 196 PHE A O 1
ATOM 1599 N N . VAL A 1 197 ? -5.848 -1.384 -20.325 1.00 93.12 197 VAL A N 1
ATOM 1600 C CA . VAL A 1 197 ? -6.731 -0.884 -19.269 1.00 93.12 197 VAL A CA 1
ATOM 1601 C C . VAL A 1 197 ? -5.938 -0.801 -17.970 1.00 93.12 197 VAL A C 1
ATOM 1603 O O . VAL A 1 197 ? -5.442 -1.814 -17.481 1.00 93.12 197 VAL A O 1
ATOM 1606 N N . PHE A 1 198 ? -5.825 0.409 -17.422 1.00 93.31 198 PHE A N 1
ATOM 1607 C CA . PHE A 1 198 ? -5.148 0.686 -16.156 1.00 93.31 198 PHE A CA 1
ATOM 1608 C C . PHE A 1 198 ? -6.189 1.046 -15.093 1.00 93.31 198 PHE A C 1
ATOM 1610 O O . PHE A 1 198 ? -6.931 2.017 -15.264 1.00 93.31 198 PHE A O 1
ATOM 1617 N N . CYS A 1 199 ? -6.225 0.284 -14.005 1.00 93.56 199 CYS A N 1
ATOM 1618 C CA . CYS A 1 199 ? -7.134 0.466 -12.877 1.00 93.56 199 CYS A CA 1
ATOM 1619 C C . CYS A 1 199 ? -6.327 0.739 -11.603 1.00 93.56 199 CYS A C 1
ATOM 1621 O O . CYS A 1 199 ? -5.283 0.125 -11.393 1.00 93.56 199 CYS A O 1
ATOM 1623 N N . GLY A 1 200 ? -6.797 1.655 -10.756 1.00 91.88 200 GLY A N 1
ATOM 1624 C CA . GLY A 1 200 ? -6.133 1.975 -9.493 1.00 91.88 200 GLY A CA 1
ATOM 1625 C C . GLY A 1 200 ? -6.771 3.137 -8.737 1.00 91.88 200 GLY A C 1
ATOM 1626 O O . GLY A 1 200 ? -7.747 3.729 -9.200 1.00 91.88 200 GLY A O 1
ATOM 1627 N N . ASP A 1 201 ? -6.189 3.470 -7.588 1.00 90.06 201 ASP A N 1
ATOM 1628 C CA . ASP A 1 201 ? -6.624 4.562 -6.711 1.00 90.06 201 ASP A CA 1
ATOM 1629 C C . ASP A 1 201 ? -5.419 5.324 -6.127 1.00 90.06 201 ASP A C 1
ATOM 1631 O O . ASP A 1 201 ? -4.672 4.814 -5.287 1.00 90.06 201 ASP A O 1
ATOM 1635 N N . THR A 1 202 ? -5.250 6.582 -6.544 1.00 87.12 202 THR A N 1
ATOM 1636 C CA . THR A 1 202 ? -4.142 7.462 -6.132 1.00 87.12 202 THR A CA 1
ATOM 1637 C C . THR A 1 202 ? -4.129 7.759 -4.621 1.00 87.12 202 THR A C 1
ATOM 1639 O O . THR A 1 202 ? -3.069 8.036 -4.038 1.00 87.12 202 THR A O 1
ATOM 1642 N N . ALA A 1 203 ? -5.280 7.687 -3.944 1.00 86.81 203 ALA A N 1
ATOM 1643 C CA . ALA A 1 203 ? -5.357 7.861 -2.493 1.00 86.81 203 ALA A CA 1
ATOM 1644 C C . ALA A 1 203 ? -4.849 6.629 -1.720 1.00 86.81 203 ALA A C 1
ATOM 1646 O O . ALA A 1 203 ? -4.497 6.747 -0.545 1.00 86.81 203 ALA A O 1
ATOM 1647 N N . GLN A 1 204 ? -4.736 5.468 -2.380 1.00 88.12 204 GLN A N 1
ATOM 1648 C CA . GLN A 1 204 ? -4.225 4.215 -1.805 1.00 88.12 204 GLN A CA 1
ATOM 1649 C C . GLN A 1 204 ? -2.752 3.933 -2.150 1.00 88.12 204 GLN A C 1
ATOM 1651 O O . GLN A 1 204 ? -2.252 2.831 -1.900 1.00 88.12 204 GLN A O 1
ATOM 1656 N N . THR A 1 205 ? -2.019 4.918 -2.677 1.00 88.12 205 THR A N 1
ATOM 1657 C CA . THR A 1 205 ? -0.562 4.838 -2.881 1.00 88.12 205 THR A CA 1
ATOM 1658 C C . THR A 1 205 ? 0.176 4.899 -1.537 1.00 88.12 205 THR A C 1
ATOM 1660 O O . THR A 1 205 ? 0.674 5.948 -1.125 1.00 88.12 205 THR A O 1
ATOM 1663 N N . ILE A 1 206 ? 0.209 3.769 -0.825 1.00 83.88 206 ILE A N 1
ATOM 1664 C CA . ILE A 1 206 ? 0.921 3.593 0.456 1.00 83.88 206 ILE A CA 1
ATOM 1665 C C . ILE A 1 206 ? 2.144 2.672 0.345 1.00 83.88 206 ILE A C 1
ATOM 1667 O O . ILE A 1 206 ? 2.860 2.482 1.329 1.00 83.88 206 ILE A O 1
ATOM 1671 N N . ALA A 1 207 ? 2.375 2.084 -0.832 1.00 78.94 207 ALA A N 1
ATOM 1672 C CA . ALA A 1 207 ? 3.507 1.204 -1.069 1.00 78.94 207 ALA A CA 1
ATOM 1673 C C . ALA A 1 207 ? 4.830 1.986 -0.991 1.00 78.94 207 ALA A C 1
ATOM 1675 O O . ALA A 1 207 ? 4.977 3.079 -1.543 1.00 78.94 207 ALA A O 1
ATOM 1676 N N . ARG A 1 208 ? 5.801 1.431 -0.259 1.00 79.38 208 ARG A N 1
ATOM 1677 C CA . ARG A 1 208 ? 7.123 2.042 -0.070 1.00 79.38 208 ARG A CA 1
ATOM 1678 C C . ARG A 1 208 ? 7.878 1.997 -1.393 1.00 79.38 208 ARG A C 1
ATOM 1680 O O . ARG A 1 208 ? 7.898 0.963 -2.047 1.00 79.38 208 ARG A O 1
ATOM 1687 N N . GLY A 1 209 ? 8.515 3.100 -1.777 1.00 71.81 209 GLY A N 1
ATOM 1688 C CA . GLY A 1 209 ? 9.237 3.158 -3.046 1.00 71.81 209 GLY A CA 1
ATOM 1689 C C . GLY A 1 209 ? 8.432 3.735 -4.213 1.00 71.81 209 GLY A C 1
ATOM 1690 O O . GLY A 1 209 ? 9.035 3.999 -5.249 1.00 71.81 209 GLY A O 1
ATOM 1691 N N . ILE A 1 210 ? 7.116 3.951 -4.064 1.00 80.19 210 ILE A N 1
ATOM 1692 C CA . ILE A 1 210 ? 6.225 4.336 -5.171 1.00 80.19 210 ILE A CA 1
ATOM 1693 C C . ILE A 1 210 ? 5.657 5.750 -4.992 1.00 80.19 210 ILE A C 1
ATOM 1695 O O . ILE A 1 210 ? 5.145 6.096 -3.926 1.00 80.19 210 ILE A O 1
ATOM 1699 N N . ASP A 1 211 ? 5.757 6.561 -6.046 1.00 80.88 211 ASP A N 1
ATOM 1700 C CA . ASP A 1 211 ? 5.011 7.810 -6.217 1.00 80.88 211 ASP A CA 1
ATOM 1701 C C . ASP A 1 211 ? 4.197 7.732 -7.513 1.00 80.88 211 ASP A C 1
ATOM 1703 O O . ASP A 1 211 ? 4.720 7.346 -8.562 1.00 80.88 211 ASP A O 1
ATOM 1707 N N . PHE A 1 212 ? 2.904 8.043 -7.428 1.00 84.19 212 PHE A N 1
ATOM 1708 C CA . PHE A 1 212 ? 1.939 7.707 -8.469 1.00 84.19 212 PHE A CA 1
ATOM 1709 C C . PHE A 1 212 ? 0.873 8.783 -8.657 1.00 84.19 212 PHE A C 1
ATOM 1711 O O . PHE A 1 212 ? 0.288 9.249 -7.678 1.00 84.19 212 PHE A O 1
ATOM 1718 N N . ARG A 1 213 ? 0.564 9.092 -9.927 1.00 84.56 213 ARG A N 1
ATOM 1719 C CA . ARG A 1 213 ? -0.609 9.866 -10.366 1.00 84.56 213 ARG A CA 1
ATOM 1720 C C . ARG A 1 213 ? -1.084 9.390 -11.738 1.00 84.56 213 ARG A C 1
ATOM 1722 O O . ARG A 1 213 ? -0.271 9.029 -12.596 1.00 84.56 213 ARG A O 1
ATOM 1729 N N . PHE A 1 214 ? -2.385 9.471 -12.003 1.00 86.50 214 PHE A N 1
ATOM 1730 C CA . PHE A 1 214 ? -2.931 9.100 -13.315 1.00 86.50 214 PHE A CA 1
ATOM 1731 C C . PHE A 1 214 ? -2.457 10.028 -14.439 1.00 86.50 214 PHE A C 1
ATOM 1733 O O . PHE A 1 214 ? -2.292 9.586 -15.579 1.00 86.50 214 PHE A O 1
ATOM 1740 N N . GLU A 1 215 ? -2.203 11.303 -14.141 1.00 84.75 215 GLU A N 1
ATOM 1741 C CA . GLU A 1 215 ? -1.598 12.241 -15.097 1.00 84.75 215 GLU A CA 1
ATOM 1742 C C . GLU A 1 215 ? -0.234 11.762 -15.621 1.00 84.75 215 GLU A C 1
ATOM 1744 O O . GLU A 1 215 ? 0.082 11.952 -16.803 1.00 84.75 215 GLU A O 1
ATOM 1749 N N . ASP A 1 216 ? 0.550 11.094 -14.770 1.00 85.25 216 ASP A N 1
ATOM 1750 C CA . ASP A 1 216 ? 1.873 10.587 -15.127 1.00 85.25 216 ASP A CA 1
ATOM 1751 C C . ASP A 1 216 ? 1.755 9.366 -16.057 1.00 85.25 216 ASP A C 1
ATOM 1753 O O . ASP A 1 216 ? 2.457 9.317 -17.069 1.00 85.25 216 ASP A O 1
ATOM 1757 N N . ILE A 1 217 ? 0.779 8.468 -15.833 1.00 88.12 217 ILE A N 1
ATOM 1758 C CA . ILE A 1 217 ? 0.449 7.391 -16.792 1.00 88.12 217 ILE A CA 1
ATOM 1759 C C . ILE A 1 217 ? 0.044 7.982 -18.140 1.00 88.12 217 ILE A C 1
ATOM 1761 O O . ILE A 1 217 ? 0.520 7.530 -19.178 1.00 88.12 217 ILE A O 1
ATOM 1765 N N . ARG A 1 218 ? -0.851 8.977 -18.165 1.00 87.81 218 ARG A N 1
ATOM 1766 C CA . ARG A 1 218 ? -1.313 9.571 -19.434 1.00 87.81 218 ARG A CA 1
ATOM 1767 C C . ARG A 1 218 ? -0.146 10.155 -20.226 1.00 87.81 218 ARG A C 1
ATOM 1769 O O . ARG A 1 218 ? -0.104 10.018 -21.449 1.00 87.81 218 ARG A O 1
ATOM 1776 N N . SER A 1 219 ? 0.792 10.783 -19.522 1.00 86.69 219 SER A N 1
ATOM 1777 C CA . SER A 1 219 ? 2.015 11.332 -20.105 1.00 86.69 219 SER A CA 1
ATOM 1778 C C . SER A 1 219 ? 2.930 10.224 -20.633 1.00 86.69 219 SER A C 1
ATOM 1780 O O . SER A 1 219 ? 3.392 10.318 -21.770 1.00 86.69 219 SER A O 1
ATOM 1782 N N . LEU A 1 220 ? 3.133 9.151 -19.861 1.00 87.12 220 LEU A N 1
ATOM 1783 C CA . LEU A 1 220 ? 3.876 7.957 -20.279 1.00 87.12 220 LEU A CA 1
ATOM 1784 C C . LEU A 1 220 ? 3.265 7.311 -21.520 1.00 87.12 220 LEU A C 1
ATOM 1786 O O . LEU A 1 220 ? 3.960 7.089 -22.506 1.00 87.12 220 LEU A O 1
ATOM 1790 N N . PHE A 1 221 ? 1.960 7.063 -21.507 1.00 87.06 221 PHE A N 1
ATOM 1791 C CA . PHE A 1 221 ? 1.255 6.423 -22.609 1.00 87.06 221 PHE A CA 1
ATOM 1792 C C . PHE A 1 221 ? 1.356 7.250 -23.893 1.00 87.06 221 PHE A C 1
ATOM 1794 O O . PHE A 1 221 ? 1.625 6.725 -24.972 1.00 87.06 221 PHE A O 1
ATOM 1801 N N . TYR A 1 222 ? 1.205 8.572 -23.792 1.00 84.69 222 TYR A N 1
ATOM 1802 C CA . TYR A 1 222 ? 1.372 9.444 -24.950 1.00 84.69 222 TYR A CA 1
ATOM 1803 C C . TYR A 1 222 ? 2.800 9.405 -25.513 1.00 84.69 222 TYR A C 1
ATOM 1805 O O . TYR A 1 222 ? 2.985 9.264 -26.724 1.00 84.69 222 TYR A O 1
ATOM 1813 N N . ASN A 1 223 ? 3.800 9.547 -24.643 1.00 83.00 223 ASN A N 1
ATOM 1814 C CA . ASN A 1 223 ? 5.192 9.695 -25.056 1.00 83.00 223 ASN A CA 1
ATOM 1815 C C . ASN A 1 223 ? 5.811 8.373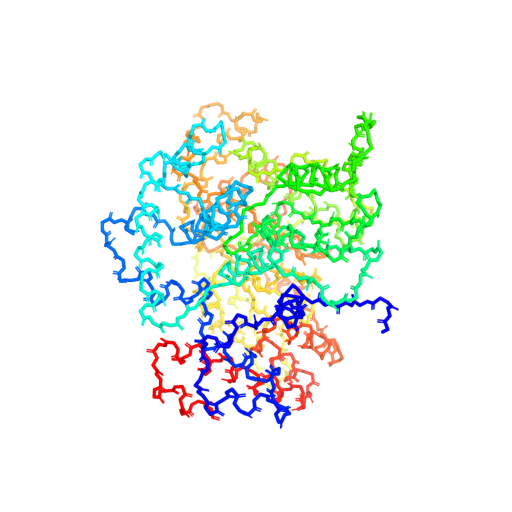 -25.516 1.00 83.00 223 ASN A C 1
ATOM 1817 O O . ASN A 1 223 ? 6.426 8.338 -26.573 1.00 83.00 223 ASN A O 1
ATOM 1821 N N . GLU A 1 224 ? 5.613 7.292 -24.767 1.00 81.94 224 GLU A N 1
ATOM 1822 C CA . GLU A 1 224 ? 6.285 6.017 -25.030 1.00 81.94 224 GLU A CA 1
ATOM 1823 C C . GLU A 1 224 ? 5.425 5.026 -25.825 1.00 81.94 224 GLU A C 1
ATOM 1825 O O . GLU A 1 224 ? 5.954 4.277 -26.633 1.00 81.94 224 GLU A O 1
ATOM 1830 N N . PHE A 1 225 ? 4.098 5.004 -25.658 1.00 83.38 225 PHE A N 1
ATOM 1831 C CA . PHE A 1 225 ? 3.262 4.020 -26.366 1.00 83.38 225 PHE A CA 1
ATOM 1832 C C . PHE A 1 225 ? 2.776 4.566 -27.712 1.00 83.38 225 PHE A C 1
ATOM 1834 O O . PHE A 1 225 ? 2.773 3.862 -28.721 1.00 83.38 225 PHE A O 1
ATOM 1841 N N . VAL A 1 226 ? 2.364 5.836 -27.759 1.00 80.00 226 VAL A N 1
ATOM 1842 C CA . VAL A 1 226 ? 1.754 6.441 -28.955 1.00 80.00 226 VAL A CA 1
ATOM 1843 C C . VAL A 1 226 ? 2.774 7.097 -29.886 1.00 80.00 226 VAL A C 1
ATOM 1845 O O . VAL A 1 226 ? 2.614 7.010 -31.103 1.00 80.00 226 VAL A O 1
ATOM 1848 N N . LEU A 1 227 ? 3.760 7.833 -29.362 1.00 74.44 227 LEU A N 1
ATOM 1849 C CA . LEU A 1 227 ? 4.720 8.552 -30.209 1.00 74.44 227 LEU A CA 1
ATOM 1850 C C . LEU A 1 227 ? 5.814 7.631 -30.762 1.00 74.44 227 LEU A C 1
ATOM 1852 O O . LEU A 1 227 ? 6.101 7.716 -31.954 1.00 74.44 227 LEU A O 1
ATOM 1856 N N . GLU A 1 228 ? 6.373 6.728 -29.955 1.00 68.38 228 GLU A N 1
ATOM 1857 C CA . GLU A 1 228 ? 7.424 5.804 -30.416 1.00 68.38 228 GLU A CA 1
ATOM 1858 C C . GLU A 1 228 ? 6.901 4.794 -31.450 1.00 68.38 228 GLU A C 1
ATOM 1860 O O . GLU A 1 228 ? 7.537 4.598 -32.485 1.00 68.38 228 GLU A O 1
ATOM 1865 N N . SER A 1 229 ? 5.686 4.259 -31.273 1.00 59.50 229 SER A N 1
ATOM 1866 C CA . SER A 1 229 ? 5.058 3.345 -32.249 1.00 59.50 229 SER A CA 1
ATOM 1867 C C . SER A 1 229 ? 4.846 3.971 -33.638 1.00 59.50 229 SER A C 1
ATOM 1869 O O . SER A 1 229 ? 4.840 3.273 -34.658 1.00 59.50 229 SER A O 1
ATOM 1871 N N . LYS A 1 230 ? 4.724 5.303 -33.712 1.00 56.25 230 LYS A N 1
ATOM 1872 C CA . LYS A 1 230 ? 4.627 6.053 -34.978 1.00 56.25 230 LYS A CA 1
ATOM 1873 C C . LYS A 1 230 ? 5.973 6.262 -35.661 1.00 56.25 230 LYS A C 1
ATOM 1875 O O . LYS A 1 230 ? 5.998 6.444 -36.875 1.00 56.25 230 LYS A O 1
ATOM 1880 N N . CYS A 1 231 ? 7.076 6.256 -34.916 1.00 49.22 231 CYS A N 1
ATOM 1881 C CA . CYS A 1 231 ? 8.416 6.362 -35.494 1.00 49.22 231 CYS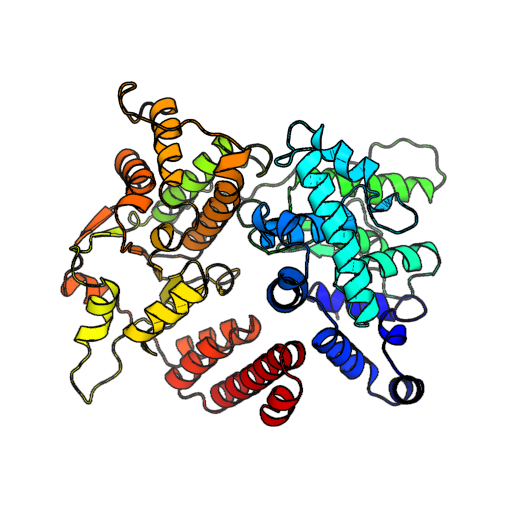 A CA 1
ATOM 1882 C C . CYS A 1 231 ? 8.832 5.064 -36.203 1.00 49.22 231 CYS A C 1
ATOM 1884 O O . CYS A 1 231 ? 9.557 5.118 -37.193 1.00 49.22 231 CYS A O 1
ATOM 1886 N N . GLU A 1 232 ? 8.329 3.911 -35.756 1.00 50.38 232 GLU A N 1
ATOM 1887 C CA . GLU A 1 232 ? 8.593 2.612 -36.392 1.00 50.38 232 GLU A CA 1
ATOM 1888 C C . GLU A 1 232 ? 7.767 2.385 -37.670 1.00 50.38 232 GLU A C 1
ATOM 1890 O O . GLU A 1 232 ? 8.192 1.680 -38.588 1.00 50.38 232 GLU A O 1
ATOM 1895 N N . THR A 1 233 ? 6.594 3.016 -37.775 1.00 46.81 233 THR A N 1
ATOM 1896 C CA . THR A 1 233 ? 5.683 2.889 -38.919 1.00 46.81 233 THR A CA 1
ATOM 1897 C C . THR A 1 233 ? 5.706 4.158 -39.776 1.00 46.81 233 THR A C 1
ATOM 1899 O O . THR A 1 233 ? 4.889 5.062 -39.630 1.00 46.81 233 THR A O 1
ATOM 1902 N N . ASN A 1 234 ? 6.656 4.232 -40.715 1.00 44.72 234 ASN A N 1
ATOM 1903 C CA . ASN A 1 234 ? 6.775 5.307 -41.711 1.00 44.72 234 ASN A CA 1
ATOM 1904 C C . ASN A 1 234 ? 5.520 5.443 -42.606 1.00 44.72 234 ASN A C 1
ATOM 1906 O O . ASN A 1 234 ? 5.523 5.024 -43.761 1.00 44.72 234 ASN A O 1
ATOM 1910 N N . HIS A 1 235 ? 4.462 6.099 -42.127 1.00 41.41 235 HIS A N 1
ATOM 1911 C CA . HIS A 1 235 ? 3.395 6.648 -42.964 1.00 41.41 235 HIS A CA 1
ATOM 1912 C C . HIS A 1 235 ? 2.927 8.004 -42.416 1.00 41.41 235 HIS A C 1
ATOM 1914 O O . HIS A 1 235 ? 2.338 8.116 -41.347 1.00 41.41 235 HIS A O 1
ATOM 1920 N N . GLY A 1 236 ? 3.207 9.061 -43.187 1.00 41.06 236 GLY A N 1
ATOM 1921 C CA . GLY A 1 236 ? 3.038 10.479 -42.850 1.00 41.06 236 GLY A CA 1
ATOM 1922 C C . GLY A 1 236 ? 1.605 10.998 -42.680 1.00 41.06 236 GLY A C 1
ATOM 1923 O O . GLY A 1 236 ? 1.254 12.019 -43.272 1.00 41.06 236 GLY A O 1
ATOM 1924 N N . LYS A 1 237 ? 0.782 10.373 -41.835 1.00 41.94 237 LYS A N 1
ATOM 1925 C CA . LYS A 1 237 ? -0.461 10.978 -41.336 1.00 41.94 237 LYS A CA 1
ATOM 1926 C C . LYS A 1 237 ? -0.356 11.217 -39.835 1.00 41.94 237 LYS A C 1
ATOM 1928 O O . LYS A 1 237 ? -0.359 10.293 -39.031 1.00 41.94 237 LYS A O 1
ATOM 1933 N N . LYS A 1 238 ? -0.286 12.498 -39.460 1.00 41.56 238 LYS A N 1
ATOM 1934 C CA . LYS A 1 238 ? -0.390 12.985 -38.076 1.00 41.56 238 LYS A CA 1
ATOM 1935 C C . LYS A 1 238 ? -1.817 12.787 -37.546 1.00 41.56 238 LYS A C 1
ATOM 1937 O O . LYS A 1 238 ? -2.515 13.761 -37.275 1.00 41.56 238 LYS A O 1
ATOM 1942 N N . GLU A 1 239 ? -2.278 11.550 -37.405 1.00 45.75 239 GLU A N 1
ATOM 1943 C CA . GLU A 1 239 ? -3.455 11.289 -36.580 1.00 45.75 239 GLU A CA 1
ATOM 1944 C C . GLU A 1 239 ? -3.037 11.471 -35.119 1.00 45.75 239 GLU A C 1
ATOM 1946 O O . GLU A 1 239 ? -2.068 10.871 -34.642 1.00 45.75 239 GLU A O 1
ATOM 1951 N N . LYS A 1 240 ? -3.692 12.402 -34.416 1.00 49.88 240 LYS A N 1
ATOM 1952 C CA . LYS A 1 240 ? -3.481 12.610 -32.980 1.00 49.88 240 LYS A CA 1
ATOM 1953 C C . LYS A 1 240 ? -3.864 11.300 -32.298 1.00 49.88 240 LYS A C 1
ATOM 1955 O O . LYS A 1 240 ? -5.006 10.881 -32.429 1.00 49.88 240 LYS A O 1
ATOM 1960 N N . GLY A 1 241 ? -2.918 10.641 -31.625 1.00 55.66 241 GLY A N 1
ATOM 1961 C CA . GLY A 1 241 ? -3.263 9.435 -30.871 1.00 55.66 241 GLY A CA 1
ATOM 1962 C C . GLY A 1 241 ? -4.325 9.802 -29.843 1.00 55.66 241 GLY A C 1
ATOM 1963 O O . GLY A 1 241 ? -4.179 10.801 -29.134 1.00 55.66 241 GLY A O 1
ATOM 1964 N N . GLN A 1 242 ? -5.429 9.068 -29.840 1.00 61.47 242 GLN A N 1
ATOM 1965 C CA . GLN A 1 242 ? -6.577 9.386 -29.012 1.00 61.47 242 GLN A CA 1
ATOM 1966 C C . GLN A 1 242 ? -6.440 8.643 -27.687 1.00 61.47 242 GLN A C 1
ATOM 1968 O O . GLN A 1 242 ? -6.680 7.447 -27.613 1.00 61.47 242 GLN A O 1
ATOM 1973 N N . ILE A 1 243 ? -6.038 9.357 -26.636 1.00 72.81 243 ILE A N 1
ATOM 1974 C CA . ILE A 1 243 ? -6.072 8.811 -25.277 1.00 72.81 243 ILE A CA 1
ATOM 1975 C C . ILE A 1 243 ? -7.502 8.939 -24.765 1.00 72.81 243 ILE A C 1
ATOM 1977 O O . ILE A 1 243 ? -8.030 10.054 -24.669 1.00 72.81 243 ILE A O 1
ATOM 1981 N N . SER A 1 244 ? -8.110 7.806 -24.419 1.00 74.88 244 SER A N 1
ATOM 1982 C CA . SER A 1 244 ? -9.431 7.752 -23.795 1.00 74.88 244 SER A CA 1
ATOM 1983 C C . SER A 1 244 ? -9.506 8.656 -22.562 1.00 74.88 244 SER A C 1
ATOM 1985 O O . SER A 1 244 ? -8.519 8.904 -21.860 1.00 74.88 244 SER A O 1
ATOM 1987 N N . LYS A 1 245 ? -10.691 9.217 -22.310 1.00 80.19 245 LYS A N 1
ATOM 1988 C CA . LYS A 1 245 ? -10.929 9.978 -21.079 1.00 80.19 245 LYS A CA 1
ATOM 1989 C C . LYS A 1 245 ? -10.874 9.025 -19.888 1.00 80.19 245 LYS A C 1
ATOM 1991 O O . LYS A 1 245 ? -11.276 7.872 -20.014 1.00 80.19 245 LYS A O 1
ATOM 1996 N N . ASN A 1 246 ? -10.410 9.525 -18.747 1.00 84.12 246 ASN A N 1
ATOM 1997 C CA . ASN A 1 246 ? -10.442 8.756 -17.509 1.00 84.12 246 ASN A CA 1
ATOM 1998 C C . ASN A 1 246 ? -11.903 8.417 -17.189 1.00 84.12 246 ASN A C 1
ATOM 2000 O O . ASN A 1 246 ? -12.761 9.304 -17.180 1.00 84.12 246 ASN A O 1
ATOM 2004 N N . PHE A 1 247 ? -12.175 7.136 -16.963 1.00 88.12 247 PHE A N 1
ATOM 2005 C CA . PHE A 1 247 ? -13.483 6.663 -16.544 1.00 88.12 247 PHE A CA 1
ATOM 2006 C C . PHE A 1 247 ? -13.456 6.455 -15.034 1.00 88.12 247 PHE A C 1
ATOM 2008 O O . PHE A 1 247 ? -12.697 5.631 -14.535 1.00 88.12 247 PHE A O 1
ATOM 2015 N N . HIS A 1 248 ? -14.248 7.241 -14.311 1.00 89.38 248 HIS A N 1
ATOM 2016 C CA . HIS A 1 248 ? -14.272 7.214 -12.856 1.00 89.38 248 HIS A CA 1
ATOM 2017 C C . HIS A 1 248 ? -15.465 6.393 -12.350 1.00 89.38 248 HIS A C 1
ATOM 2019 O O . HIS A 1 248 ? -16.612 6.672 -12.705 1.00 89.38 248 HIS A O 1
ATOM 2025 N N . LEU A 1 249 ? -15.186 5.395 -11.509 1.00 91.62 249 LEU A N 1
ATOM 2026 C CA . LEU A 1 249 ? -16.180 4.541 -10.862 1.00 91.62 249 LEU A CA 1
ATOM 2027 C C . LEU A 1 249 ? -16.575 5.132 -9.502 1.00 91.62 249 LEU A C 1
ATOM 2029 O O . LEU A 1 249 ? -15.943 4.851 -8.494 1.00 91.62 249 LEU A O 1
ATOM 2033 N N . SER A 1 250 ? -17.633 5.941 -9.463 1.00 91.06 250 SER A N 1
ATOM 2034 C CA . SER A 1 250 ? -18.052 6.650 -8.242 1.00 91.06 250 SER A CA 1
ATOM 2035 C C . SER A 1 250 ? -19.029 5.882 -7.342 1.00 91.06 250 SER A C 1
ATOM 2037 O O . SER A 1 250 ? -19.435 6.401 -6.302 1.00 91.06 250 SER A O 1
ATOM 2039 N N . GLN A 1 251 ? -19.468 4.684 -7.735 1.00 92.69 251 GLN A N 1
ATOM 2040 C CA . GLN A 1 251 ? -20.448 3.903 -6.980 1.00 92.69 251 GLN A CA 1
ATOM 2041 C C . GLN A 1 251 ? -19.775 2.750 -6.234 1.00 92.69 251 GLN A C 1
ATOM 2043 O O . GLN A 1 251 ? -19.241 1.825 -6.843 1.00 92.69 251 GLN A O 1
ATOM 2048 N N . ASN A 1 252 ? -19.849 2.787 -4.907 1.00 91.81 252 ASN A N 1
ATOM 2049 C CA . ASN A 1 252 ? -19.309 1.769 -4.026 1.00 91.81 252 ASN A CA 1
ATOM 2050 C C . ASN A 1 252 ? -20.402 0.757 -3.647 1.00 91.81 252 ASN A C 1
ATOM 2052 O O . ASN A 1 252 ? -21.471 1.118 -3.151 1.00 91.81 252 ASN A O 1
ATOM 2056 N N . PHE A 1 253 ? -20.118 -0.525 -3.879 1.00 92.25 253 PHE A N 1
ATOM 2057 C CA . PHE A 1 253 ? -21.024 -1.644 -3.588 1.00 92.25 253 PHE A CA 1
ATOM 2058 C C . PHE A 1 253 ? -20.587 -2.477 -2.374 1.00 92.25 253 PHE A C 1
ATOM 2060 O O . PHE A 1 253 ? -21.250 -3.453 -2.025 1.00 92.25 253 PHE A O 1
ATOM 2067 N N . ARG A 1 254 ? -19.451 -2.137 -1.754 1.00 91.31 254 ARG A N 1
ATOM 2068 C CA . ARG A 1 254 ? -18.826 -2.922 -0.677 1.00 91.31 254 ARG A CA 1
ATOM 2069 C C . ARG A 1 254 ? -19.077 -2.322 0.698 1.00 91.31 254 ARG A C 1
ATOM 2071 O O . ARG A 1 254 ? -19.355 -3.066 1.638 1.00 91.31 254 ARG A O 1
ATOM 2078 N N . THR A 1 255 ? -18.980 -1.000 0.780 1.00 91.50 255 THR A N 1
ATOM 2079 C CA . THR A 1 255 ? -19.011 -0.212 2.012 1.00 91.50 255 THR A CA 1
ATOM 2080 C C . THR A 1 255 ? -20.200 0.744 1.988 1.00 91.50 255 THR A C 1
ATOM 2082 O O . THR A 1 255 ? -20.595 1.258 0.937 1.00 91.50 255 THR A O 1
ATOM 2085 N N . HIS A 1 256 ? -20.803 0.967 3.152 1.00 93.44 256 HIS A N 1
ATOM 2086 C CA . HIS A 1 256 ? -21.968 1.834 3.293 1.00 93.44 256 HIS A CA 1
ATOM 2087 C C . HIS A 1 256 ? -21.598 3.327 3.386 1.00 93.44 256 HIS A C 1
ATOM 2089 O O . HIS A 1 256 ? -20.465 3.709 3.689 1.00 93.44 256 HIS A O 1
ATOM 2095 N N . ASP A 1 257 ? -22.587 4.186 3.158 1.00 93.06 257 ASP A N 1
ATOM 2096 C CA . ASP A 1 257 ? -22.468 5.646 3.081 1.00 93.06 257 ASP A CA 1
ATOM 2097 C C . ASP A 1 257 ? -21.794 6.315 4.300 1.00 93.06 257 ASP A C 1
ATOM 2099 O O . ASP A 1 257 ? -20.995 7.234 4.135 1.00 93.06 257 ASP A O 1
ATOM 2103 N N . GLY A 1 258 ? -22.088 5.867 5.523 1.00 93.88 258 GLY A N 1
ATOM 2104 C CA . GLY A 1 258 ? -21.506 6.389 6.763 1.00 93.88 258 GLY A CA 1
ATOM 2105 C C . GLY A 1 258 ? -19.978 6.318 6.819 1.00 93.88 258 GLY A C 1
ATOM 2106 O O . GLY A 1 258 ? -19.338 7.317 7.153 1.00 93.88 258 GLY A O 1
ATOM 2107 N N . VAL A 1 259 ? -19.386 5.182 6.438 1.00 95.06 259 VAL A N 1
ATOM 2108 C CA . VAL A 1 259 ? -17.922 5.026 6.371 1.00 95.06 259 VAL A CA 1
ATOM 2109 C C . VAL A 1 259 ? -17.351 5.830 5.202 1.00 95.06 259 VAL A C 1
ATOM 2111 O O . VAL A 1 259 ? -16.319 6.478 5.364 1.00 95.06 259 VAL A O 1
ATOM 2114 N N . LEU A 1 260 ? -18.038 5.872 4.056 1.00 94.56 260 LEU A N 1
ATOM 2115 C CA . LEU A 1 260 ? -17.577 6.643 2.894 1.00 94.56 260 LEU A CA 1
ATOM 2116 C C . LEU A 1 260 ? -17.555 8.149 3.151 1.00 94.56 260 LEU A C 1
ATOM 2118 O O . LEU A 1 260 ? -16.611 8.814 2.740 1.00 94.56 260 LEU A O 1
ATOM 2122 N N . ARG A 1 261 ? -18.530 8.699 3.884 1.00 95.25 261 ARG A N 1
ATOM 2123 C CA . ARG A 1 261 ? -18.495 10.112 4.297 1.00 95.25 261 ARG A CA 1
ATOM 2124 C C . ARG A 1 261 ? -17.284 10.420 5.178 1.00 95.25 261 ARG A C 1
ATOM 2126 O O . ARG A 1 261 ? -16.680 11.482 5.032 1.00 95.25 261 ARG A O 1
ATOM 2133 N N . LEU A 1 262 ? -16.918 9.504 6.079 1.00 96.06 262 LEU A N 1
ATOM 2134 C CA . LEU A 1 262 ? -15.704 9.647 6.881 1.00 96.06 262 LEU A CA 1
ATOM 2135 C C . LEU A 1 262 ? -14.451 9.574 5.997 1.00 96.06 262 LEU A C 1
ATOM 2137 O O . LEU A 1 262 ? -13.581 10.435 6.112 1.00 96.06 262 LEU A O 1
ATOM 2141 N N . ALA A 1 263 ? -14.377 8.601 5.086 1.00 95.38 263 ALA A N 1
ATOM 2142 C CA . ALA A 1 263 ? -13.262 8.453 4.152 1.00 95.38 263 ALA A CA 1
ATOM 2143 C C . ALA A 1 263 ? -13.095 9.700 3.262 1.00 95.38 263 ALA A C 1
ATOM 2145 O O . ALA A 1 263 ? -11.988 10.218 3.126 1.00 95.38 263 ALA A O 1
ATOM 2146 N N . GLN A 1 264 ? -14.200 10.249 2.748 1.00 95.31 264 GLN A N 1
ATOM 2147 C CA . GLN A 1 264 ? -14.209 11.479 1.956 1.00 95.31 264 GLN A CA 1
ATOM 2148 C C . GLN A 1 264 ? -13.641 12.668 2.735 1.00 95.31 264 GLN A C 1
ATOM 2150 O O . GLN A 1 264 ? -12.902 13.465 2.176 1.00 95.31 264 GLN A O 1
ATOM 2155 N N . SER A 1 265 ? -13.904 12.765 4.040 1.00 95.88 265 SER A N 1
ATOM 2156 C CA . SER A 1 265 ? -13.339 13.842 4.863 1.00 95.88 265 SER A CA 1
ATOM 2157 C C . SER A 1 265 ? -11.805 13.803 4.946 1.00 95.88 265 SER A C 1
ATOM 2159 O O . SER A 1 265 ? -11.164 14.841 5.089 1.00 95.88 265 SER A O 1
ATOM 2161 N N . VAL A 1 266 ? -11.198 12.617 4.823 1.00 96.12 266 VAL A N 1
ATOM 2162 C CA . VAL A 1 266 ? -9.736 12.454 4.746 1.00 96.12 266 VAL A CA 1
ATOM 2163 C C . VAL A 1 266 ? -9.225 12.867 3.365 1.00 96.12 266 VAL A C 1
ATOM 2165 O O . VAL A 1 266 ? -8.195 13.533 3.263 1.00 96.12 266 VAL A O 1
ATOM 2168 N N . ILE A 1 267 ? -9.970 12.533 2.310 1.00 94.44 267 ILE A N 1
ATOM 2169 C CA . ILE A 1 267 ? -9.681 12.956 0.934 1.00 94.44 267 ILE A CA 1
ATOM 2170 C C . ILE A 1 267 ? -9.764 14.480 0.794 1.00 94.44 267 ILE A C 1
ATOM 2172 O O . ILE A 1 267 ? -8.894 15.079 0.170 1.00 94.44 267 ILE A O 1
ATOM 2176 N N . ASP A 1 268 ? -10.734 15.130 1.436 1.00 94.56 268 ASP A N 1
ATOM 2177 C CA . ASP A 1 268 ? -10.860 16.591 1.431 1.00 94.56 268 ASP A CA 1
ATOM 2178 C C . ASP A 1 268 ? -9.609 17.268 2.027 1.00 94.56 268 ASP A C 1
ATOM 2180 O O . ASP A 1 268 ? -9.130 18.274 1.498 1.00 94.56 268 ASP A O 1
ATOM 2184 N N . LEU A 1 269 ? -9.029 16.689 3.088 1.00 94.12 269 LEU A N 1
ATOM 2185 C CA . LEU A 1 269 ? -7.756 17.153 3.656 1.00 94.12 269 LEU A CA 1
ATOM 2186 C C . LEU A 1 269 ? -6.591 16.946 2.676 1.00 94.12 269 LEU A C 1
ATOM 2188 O O . LEU A 1 269 ? -5.742 17.829 2.548 1.00 94.12 269 LEU A O 1
ATOM 2192 N N . LEU A 1 270 ? -6.550 15.807 1.972 1.00 91.88 270 LEU A N 1
ATOM 2193 C CA . LEU A 1 270 ? -5.542 15.538 0.940 1.00 91.88 270 LEU A CA 1
ATOM 2194 C C . LEU A 1 270 ? -5.639 16.535 -0.219 1.00 91.88 270 LEU A C 1
ATOM 2196 O O . LEU A 1 270 ? -4.617 17.081 -0.624 1.00 91.88 270 LEU A O 1
ATOM 2200 N N . TYR A 1 271 ? -6.840 16.823 -0.716 1.00 91.75 271 TYR A N 1
ATOM 2201 C CA . TYR A 1 271 ? -7.042 17.791 -1.795 1.00 91.75 271 TYR A CA 1
ATOM 2202 C C . TYR A 1 271 ? -6.676 19.216 -1.379 1.00 91.75 271 TYR A C 1
ATOM 2204 O O . TYR A 1 271 ? -6.141 19.961 -2.197 1.00 91.75 271 TYR A O 1
ATOM 2212 N N . ASN A 1 272 ? -6.919 19.598 -0.122 1.00 90.75 272 ASN A N 1
ATOM 2213 C CA . ASN A 1 272 ? -6.572 20.935 0.357 1.00 90.75 272 ASN A CA 1
ATOM 2214 C C . ASN A 1 272 ? -5.062 21.111 0.552 1.00 90.75 272 ASN A C 1
ATOM 2216 O O . ASN A 1 272 ? -4.472 22.072 0.064 1.00 90.75 272 ASN A O 1
ATOM 2220 N N . PHE A 1 273 ? -4.428 20.184 1.274 1.00 88.62 273 PHE A N 1
ATOM 2221 C CA . PHE A 1 273 ? -3.023 20.324 1.662 1.00 88.62 273 PHE A CA 1
ATOM 2222 C C . PHE A 1 273 ? -2.044 19.803 0.605 1.00 88.62 273 PHE A C 1
ATOM 2224 O O . PHE A 1 273 ? -0.918 20.290 0.524 1.00 88.62 273 PHE A O 1
ATOM 2231 N N . PHE A 1 274 ? -2.455 18.832 -0.215 1.00 86.81 274 PHE A N 1
ATOM 2232 C CA . PHE A 1 274 ? -1.591 18.129 -1.170 1.00 86.81 274 PHE A CA 1
ATOM 2233 C C . PHE A 1 274 ? -2.220 17.959 -2.571 1.00 86.81 274 PHE A C 1
ATOM 2235 O O . PHE A 1 274 ? -2.148 16.864 -3.137 1.00 86.81 274 PHE A O 1
ATOM 2242 N N . PRO A 1 275 ? -2.771 19.022 -3.195 1.00 84.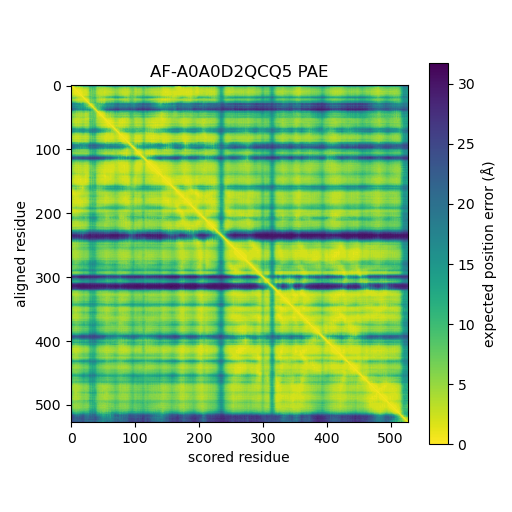56 275 PRO A N 1
ATOM 2243 C CA . PRO A 1 275 ? -3.480 18.927 -4.478 1.00 84.56 275 PRO A CA 1
ATOM 2244 C C . PRO A 1 275 ? -2.613 18.416 -5.636 1.00 84.56 275 PRO A C 1
ATOM 2246 O O . PRO A 1 275 ? -3.133 17.936 -6.633 1.00 84.56 275 PRO A O 1
ATOM 2249 N N . SER A 1 276 ? -1.285 18.525 -5.535 1.00 79.19 276 SER A N 1
ATOM 2250 C CA . SER A 1 276 ? -0.361 18.041 -6.564 1.00 79.19 276 SER A CA 1
ATOM 2251 C C . SER A 1 276 ? 0.010 16.558 -6.437 1.00 79.19 276 SER A C 1
ATOM 2253 O O . SER A 1 276 ? 0.612 16.025 -7.368 1.00 79.19 276 SER A O 1
ATOM 2255 N N . PHE A 1 277 ? -0.317 15.907 -5.313 1.00 76.44 277 PHE A N 1
ATOM 2256 C CA . PHE A 1 277 ? 0.071 14.522 -4.982 1.00 76.44 277 PHE A CA 1
ATOM 2257 C C . PHE A 1 277 ? -1.068 13.505 -5.134 1.00 76.44 277 PHE A C 1
ATOM 2259 O O . PHE A 1 277 ? -0.858 12.309 -4.908 1.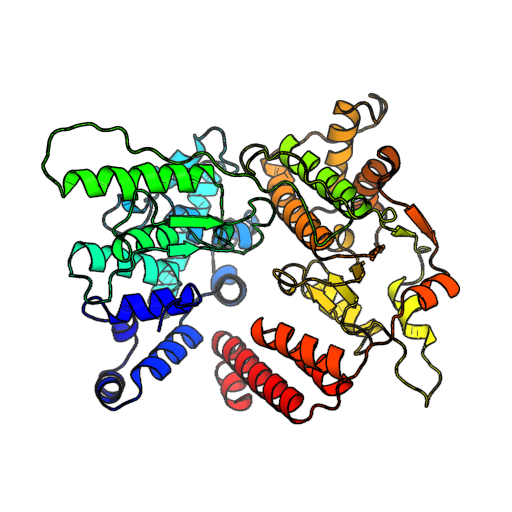00 76.44 277 PHE A O 1
ATOM 2266 N N . VAL A 1 278 ? -2.278 13.975 -5.443 1.00 83.06 278 VAL A N 1
ATOM 2267 C CA . VAL A 1 278 ? -3.472 13.145 -5.609 1.00 83.06 278 VAL A CA 1
ATOM 2268 C C . VAL A 1 278 ? -4.314 13.712 -6.746 1.00 83.06 278 VAL A C 1
ATOM 2270 O O . VAL A 1 278 ? -4.504 14.923 -6.832 1.00 83.06 278 VAL A O 1
ATOM 2273 N N . ASP A 1 279 ? -4.825 12.840 -7.612 1.00 83.75 279 ASP A N 1
ATOM 2274 C CA . ASP A 1 279 ? -5.787 13.227 -8.640 1.00 83.75 279 ASP A CA 1
ATOM 2275 C C . ASP A 1 279 ? -7.123 13.620 -7.986 1.00 83.75 279 ASP A C 1
ATOM 2277 O O . ASP A 1 279 ? -7.660 12.884 -7.159 1.00 83.75 279 ASP A O 1
ATOM 2281 N N . ILE A 1 280 ? -7.681 14.776 -8.356 1.00 83.81 280 ILE A N 1
ATOM 2282 C CA . ILE A 1 280 ? -8.959 15.242 -7.801 1.00 83.81 280 ILE A CA 1
ATOM 2283 C C . ILE A 1 280 ? -10.107 14.497 -8.489 1.00 83.81 280 ILE A C 1
ATOM 2285 O O . ILE A 1 280 ? -10.465 14.782 -9.634 1.00 83.81 280 ILE A O 1
ATOM 2289 N N . LEU A 1 281 ? -10.691 13.546 -7.767 1.00 84.81 281 LEU A N 1
ATOM 2290 C CA . LEU A 1 281 ? -11.815 12.715 -8.192 1.00 84.81 281 LEU A CA 1
ATOM 2291 C C . LEU A 1 281 ? -13.122 13.140 -7.514 1.00 84.81 281 LEU A C 1
ATOM 2293 O O . LEU A 1 281 ? -13.126 13.757 -6.445 1.00 84.81 281 LEU A O 1
ATOM 2297 N N . CYS A 1 282 ? -14.251 12.799 -8.143 1.00 85.88 282 CYS A N 1
ATOM 2298 C CA . CYS A 1 282 ? -15.564 13.005 -7.534 1.00 85.88 282 CYS A CA 1
ATOM 2299 C C . CYS A 1 282 ? -15.725 12.125 -6.281 1.00 85.88 282 CYS A C 1
ATOM 2301 O O . CYS A 1 282 ? -15.196 11.017 -6.262 1.00 85.88 282 CYS A O 1
ATOM 2303 N N . PRO A 1 283 ? -16.499 12.556 -5.274 1.00 87.25 283 PRO A N 1
ATOM 2304 C CA . PRO A 1 283 ? -16.773 11.722 -4.111 1.00 87.25 283 PRO A CA 1
ATOM 2305 C C . PRO A 1 283 ? -17.448 10.394 -4.467 1.00 87.25 283 PRO A C 1
ATOM 2307 O O . PRO A 1 283 ? -18.313 10.341 -5.349 1.00 87.25 283 PRO A O 1
ATOM 2310 N N . GLU A 1 284 ? -17.088 9.339 -3.738 1.00 89.81 284 GLU A N 1
ATOM 2311 C CA . GLU A 1 284 ? -17.775 8.052 -3.819 1.00 89.81 284 GLU A CA 1
ATOM 2312 C C . GLU A 1 284 ? -19.169 8.119 -3.183 1.00 89.81 284 GLU A C 1
ATOM 2314 O O . GLU A 1 284 ? -19.413 8.811 -2.191 1.00 89.81 284 GLU A O 1
ATOM 2319 N N . THR A 1 285 ? -20.093 7.345 -3.743 1.00 90.50 285 THR A N 1
ATOM 2320 C CA . THR A 1 285 ? -21.468 7.208 -3.263 1.00 90.50 285 THR A CA 1
ATOM 2321 C C . THR A 1 285 ? -21.801 5.738 -3.060 1.00 90.50 285 THR A C 1
ATOM 2323 O O . THR A 1 285 ? -21.339 4.882 -3.809 1.00 90.50 285 THR A O 1
ATOM 2326 N N . SER A 1 286 ? -22.622 5.429 -2.060 1.00 92.38 286 SER A N 1
ATOM 2327 C CA . SER A 1 286 ? -23.115 4.072 -1.820 1.00 92.38 286 SER A CA 1
ATOM 2328 C C . SER A 1 286 ? -24.628 4.079 -1.718 1.00 92.38 286 SER A C 1
ATOM 2330 O O . SER A 1 286 ? -25.225 5.025 -1.207 1.00 92.38 286 SER A O 1
ATOM 2332 N N . LEU A 1 287 ? -25.241 3.009 -2.223 1.00 90.81 287 LEU A N 1
ATOM 2333 C CA . LEU A 1 287 ? -26.668 2.735 -2.037 1.00 90.81 287 LEU A CA 1
ATOM 2334 C C . LEU A 1 287 ? -26.944 1.986 -0.728 1.00 90.81 287 LEU A C 1
ATOM 2336 O O . LEU A 1 287 ? -28.101 1.794 -0.360 1.00 90.81 287 LEU A O 1
ATOM 2340 N N . ILE A 1 288 ? -25.893 1.532 -0.044 1.00 90.62 288 ILE A N 1
ATOM 2341 C CA . ILE A 1 288 ? -25.992 0.860 1.244 1.00 90.62 288 ILE A CA 1
ATOM 2342 C C . ILE A 1 288 ? -25.947 1.947 2.314 1.00 90.62 288 ILE A C 1
ATOM 2344 O O . ILE A 1 288 ? -24.965 2.682 2.421 1.00 90.62 288 ILE A O 1
ATOM 2348 N N . TYR A 1 289 ? -27.012 2.037 3.103 1.00 89.56 289 TYR A N 1
ATOM 2349 C CA . TYR A 1 289 ? -27.071 2.931 4.252 1.00 89.56 289 TYR A CA 1
ATOM 2350 C C . TYR A 1 289 ? -26.516 2.233 5.490 1.00 89.56 289 TYR A C 1
ATOM 2352 O O . TYR A 1 289 ? -26.828 1.069 5.743 1.00 89.56 289 TYR A O 1
ATOM 2360 N N . GLY A 1 290 ? -25.723 2.947 6.278 1.00 87.81 290 GLY A N 1
ATOM 2361 C CA . GLY A 1 290 ? -25.226 2.450 7.554 1.00 87.81 290 GLY A CA 1
ATOM 2362 C C . GLY A 1 290 ? -24.858 3.569 8.517 1.00 87.81 290 GLY A C 1
ATOM 2363 O O . GLY A 1 290 ? -24.793 4.749 8.163 1.00 87.81 290 GLY A O 1
ATOM 2364 N N . GLU A 1 291 ? -24.655 3.184 9.770 1.00 88.25 291 GLU A N 1
ATOM 2365 C CA . GLU A 1 291 ? -24.413 4.126 10.856 1.00 88.25 291 GLU A CA 1
ATOM 2366 C C . GLU A 1 291 ? -23.065 4.845 10.731 1.00 88.25 291 GLU A C 1
ATOM 2368 O O . GLU A 1 291 ? -22.124 4.363 10.108 1.00 88.25 291 GLU A O 1
ATOM 2373 N N . ALA A 1 292 ? -22.946 6.020 11.352 1.00 92.88 292 ALA A N 1
ATOM 2374 C CA . ALA A 1 292 ? -21.661 6.706 11.421 1.00 92.88 292 ALA A CA 1
ATOM 2375 C C . ALA A 1 292 ? -20.653 5.896 12.270 1.00 92.88 292 ALA A C 1
ATOM 2377 O O . ALA A 1 292 ? -21.056 5.374 13.317 1.00 92.88 292 ALA A O 1
ATOM 2378 N N . PRO A 1 293 ? -19.366 5.834 11.866 1.00 95.62 293 PRO A N 1
ATOM 2379 C CA . PRO A 1 293 ? -18.292 5.205 12.635 1.00 95.62 293 PRO A CA 1
ATOM 2380 C C . PRO A 1 293 ? -18.244 5.656 14.097 1.00 95.62 293 PRO A C 1
ATOM 2382 O O . PRO A 1 293 ? -18.595 6.793 14.419 1.00 95.62 293 PRO A O 1
ATOM 2385 N N . ILE A 1 294 ? -17.789 4.776 14.987 1.00 94.31 294 ILE A N 1
ATOM 2386 C CA . ILE A 1 294 ? -17.793 5.025 16.432 1.00 94.31 294 ILE A CA 1
ATOM 2387 C C . ILE A 1 294 ? -16.379 5.367 16.902 1.00 94.31 294 ILE A C 1
ATOM 2389 O O . ILE A 1 294 ? -15.454 4.564 16.792 1.00 94.31 294 ILE A O 1
ATOM 2393 N N . TRP A 1 295 ? -16.228 6.543 17.498 1.00 91.75 295 TRP A N 1
ATOM 2394 C CA . TRP A 1 295 ? -15.078 6.880 18.321 1.00 91.75 295 TRP A CA 1
ATOM 2395 C C . TRP A 1 295 ? -15.314 6.389 19.754 1.00 91.75 295 TRP A C 1
ATOM 2397 O O . TRP A 1 295 ? -16.262 6.812 20.422 1.00 91.75 295 TRP A O 1
ATOM 2407 N N . LEU A 1 296 ? -14.436 5.491 20.205 1.00 88.62 296 LEU A N 1
ATOM 2408 C CA . LEU A 1 296 ? -14.397 4.975 21.567 1.00 88.62 296 LEU A CA 1
ATOM 2409 C C . LEU A 1 296 ? -13.615 5.940 22.468 1.00 88.62 296 LEU A C 1
ATOM 2411 O O . LEU A 1 296 ? -12.393 6.071 22.354 1.00 88.62 296 LEU A O 1
ATOM 2415 N N . GLU A 1 297 ? -14.314 6.609 23.383 1.00 80.31 297 GLU A N 1
ATOM 2416 C CA . GLU A 1 297 ? -13.667 7.374 24.449 1.00 80.31 297 GLU A CA 1
ATOM 2417 C C . GLU A 1 297 ? -13.178 6.416 25.542 1.00 80.31 297 GLU A C 1
ATOM 2419 O O . GLU A 1 297 ? -13.985 5.808 26.248 1.00 80.31 297 GLU A O 1
ATOM 2424 N N . SER A 1 298 ? -11.853 6.300 25.688 1.00 66.88 298 SER A N 1
ATOM 2425 C CA . SER A 1 298 ? -11.244 5.672 26.864 1.00 66.88 298 SER A CA 1
ATOM 2426 C C . SER A 1 298 ? -11.048 6.702 27.978 1.00 66.88 298 SER A C 1
ATOM 2428 O O . SER A 1 298 ? -10.666 7.854 27.721 1.00 66.88 298 SER A O 1
ATOM 2430 N N . ASP A 1 299 ? -11.298 6.288 29.217 1.00 60.72 299 ASP A N 1
ATOM 2431 C CA . ASP A 1 299 ? -10.857 7.016 30.405 1.00 60.72 299 ASP A CA 1
ATOM 2432 C C . ASP A 1 299 ? -9.352 6.746 30.604 1.00 60.72 299 ASP A C 1
ATOM 2434 O O . ASP A 1 299 ? -8.885 5.630 30.384 1.00 60.72 299 ASP A O 1
ATOM 2438 N N . ASN A 1 300 ? -8.592 7.789 30.954 1.00 53.72 300 ASN A N 1
ATOM 2439 C CA . ASN A 1 300 ? -7.129 7.910 30.795 1.00 53.72 300 ASN A CA 1
ATOM 2440 C C . ASN A 1 300 ? -6.242 6.840 31.478 1.00 53.72 300 ASN A C 1
ATOM 2442 O O . ASN A 1 300 ? -5.024 6.927 31.350 1.00 53.72 300 ASN A O 1
ATOM 2446 N N . GLU A 1 301 ? -6.794 5.865 32.200 1.00 51.69 301 GLU A N 1
ATOM 2447 C CA . GLU A 1 301 ? -6.009 4.932 33.023 1.00 51.69 301 GLU A CA 1
ATOM 2448 C C . GLU A 1 301 ? -5.976 3.491 32.492 1.00 51.69 301 GLU A C 1
ATOM 2450 O O . GLU A 1 301 ? -5.022 2.773 32.781 1.00 51.69 301 GLU A O 1
ATOM 2455 N N . ASP A 1 302 ? -6.919 3.089 31.629 1.00 57.88 302 ASP A N 1
ATOM 2456 C CA . ASP A 1 302 ? -6.965 1.728 31.082 1.00 57.88 302 ASP A CA 1
ATOM 2457 C C . ASP A 1 302 ? -6.882 1.725 29.554 1.00 57.88 302 ASP A C 1
ATOM 2459 O O . ASP A 1 302 ? -7.604 2.449 28.862 1.00 57.88 302 ASP A O 1
ATOM 2463 N N . ASN A 1 303 ? -6.040 0.846 29.006 1.00 66.62 303 ASN A N 1
ATOM 2464 C CA . ASN A 1 303 ? -6.012 0.574 27.573 1.00 66.62 303 ASN A CA 1
ATOM 2465 C C . ASN A 1 303 ? -7.385 0.011 27.159 1.00 66.62 303 ASN A C 1
ATOM 2467 O O . ASN A 1 303 ? -7.767 -1.069 27.611 1.00 66.62 303 ASN A O 1
ATOM 2471 N N . ALA A 1 304 ? -8.147 0.725 26.325 1.00 69.69 304 ALA A N 1
ATOM 2472 C CA . ALA A 1 304 ? -9.523 0.337 25.983 1.00 69.69 304 ALA A CA 1
ATOM 2473 C C . ALA A 1 304 ? -9.580 -1.070 25.361 1.00 69.69 304 ALA A C 1
ATOM 2475 O O . ALA A 1 304 ? -10.516 -1.832 25.587 1.00 69.69 304 ALA A O 1
ATOM 2476 N N . VAL A 1 305 ? -8.523 -1.450 24.640 1.00 75.88 305 VAL A N 1
ATOM 2477 C CA . VAL A 1 305 ? -8.378 -2.792 24.071 1.00 75.88 305 VAL A CA 1
ATOM 2478 C C . VAL A 1 305 ? -8.208 -3.851 25.157 1.00 75.88 305 VAL A C 1
ATOM 2480 O O . VAL A 1 305 ? -8.771 -4.932 25.023 1.00 75.88 305 VAL A O 1
ATOM 2483 N N . ALA A 1 306 ? -7.533 -3.546 26.270 1.00 73.19 306 ALA A N 1
ATOM 2484 C CA . ALA A 1 306 ? -7.492 -4.465 27.402 1.00 73.19 306 ALA A CA 1
ATOM 2485 C C . ALA A 1 306 ? -8.918 -4.764 27.882 1.00 73.19 306 ALA A C 1
ATOM 2487 O O . ALA A 1 306 ? -9.293 -5.924 27.897 1.00 73.19 306 ALA A O 1
ATOM 2488 N N . LYS A 1 307 ? -9.773 -3.757 28.102 1.00 75.19 307 LYS A N 1
ATOM 2489 C CA . LYS A 1 307 ? -11.173 -3.976 28.529 1.00 75.19 307 LYS A CA 1
ATOM 2490 C C . LYS A 1 307 ? -11.978 -4.891 27.594 1.00 75.19 307 LYS A C 1
ATOM 2492 O O . LYS A 1 307 ? -12.775 -5.690 28.076 1.00 75.19 307 LYS A O 1
ATOM 2497 N N . ILE A 1 308 ? -11.743 -4.825 26.280 1.00 77.88 308 ILE A N 1
ATOM 2498 C CA . ILE A 1 308 ? -12.428 -5.679 25.291 1.00 77.88 308 ILE A CA 1
ATOM 2499 C C . ILE A 1 308 ? -11.995 -7.151 25.407 1.00 77.88 308 ILE A C 1
ATOM 2501 O O . ILE A 1 308 ? -12.821 -8.040 25.200 1.00 77.88 308 ILE A O 1
ATOM 2505 N N . PHE A 1 309 ? -10.725 -7.423 25.734 1.00 76.50 309 PHE A N 1
ATOM 2506 C CA . PHE A 1 309 ? -10.132 -8.768 25.645 1.00 76.50 309 PHE A CA 1
ATOM 2507 C C . PHE A 1 309 ? -9.713 -9.394 26.995 1.00 76.50 309 PHE A C 1
ATOM 2509 O O . PHE A 1 309 ? -9.578 -10.616 27.072 1.00 76.50 309 PHE A O 1
ATOM 2516 N N . THR A 1 310 ? -9.543 -8.626 28.080 1.00 63.75 310 THR A N 1
ATOM 2517 C CA . THR A 1 310 ? -9.140 -9.134 29.411 1.00 63.75 310 THR A CA 1
ATOM 2518 C C . THR A 1 310 ? -10.308 -9.666 30.239 1.00 63.75 310 THR A C 1
ATOM 2520 O O . THR A 1 310 ? -10.097 -10.525 31.092 1.00 63.75 310 THR A O 1
ATOM 2523 N N . ASN A 1 311 ? -11.546 -9.252 29.958 1.00 53.31 311 ASN A N 1
ATOM 2524 C CA . ASN A 1 311 ? -12.739 -9.762 30.650 1.00 53.31 311 ASN A CA 1
ATOM 2525 C C . ASN A 1 311 ? -13.143 -11.197 30.229 1.00 53.31 311 ASN A C 1
ATOM 2527 O O . ASN A 1 311 ? -14.111 -11.739 30.755 1.00 53.31 311 ASN A O 1
ATOM 2531 N N . SER A 1 312 ? -12.387 -11.854 29.339 1.00 48.91 312 SER A N 1
ATOM 2532 C CA . SER A 1 312 ? -12.581 -13.267 28.955 1.00 48.91 312 SER A CA 1
ATOM 2533 C C . SER A 1 312 ? -11.946 -14.276 29.935 1.00 48.91 312 SER A C 1
ATOM 2535 O O . SER A 1 312 ? -11.981 -15.486 29.709 1.00 48.91 312 SER A O 1
ATOM 2537 N N . GLY A 1 313 ? -11.376 -13.797 31.046 1.00 39.38 313 GLY A N 1
ATOM 2538 C CA . GLY A 1 313 ? -10.613 -14.567 32.032 1.00 39.38 313 GLY A CA 1
ATOM 2539 C C . GLY A 1 313 ? -11.407 -15.476 32.980 1.00 39.38 313 GLY A C 1
ATOM 2540 O O . GLY A 1 313 ? -11.113 -15.476 34.171 1.00 39.38 313 GLY A O 1
ATOM 2541 N N . ASN A 1 314 ? -12.343 -16.293 32.488 1.00 35.56 314 ASN A N 1
ATOM 2542 C CA . ASN A 1 314 ? -12.788 -17.477 33.231 1.00 35.56 314 ASN A CA 1
ATOM 2543 C C . ASN A 1 314 ? -12.409 -18.753 32.475 1.00 35.56 314 ASN A C 1
ATOM 2545 O O . ASN A 1 314 ? -12.911 -19.057 31.395 1.00 35.56 314 ASN A O 1
ATOM 2549 N N . ALA A 1 315 ? -11.471 -19.484 33.076 1.00 39.34 315 ALA A N 1
ATOM 2550 C CA . ALA A 1 315 ? -10.901 -20.725 32.588 1.00 39.34 315 ALA A CA 1
ATOM 2551 C C . ALA A 1 315 ? -11.980 -21.746 32.181 1.00 39.34 315 ALA A C 1
ATOM 2553 O O . ALA A 1 315 ? -12.797 -22.157 33.002 1.00 39.34 315 ALA A O 1
ATOM 2554 N N . GLY A 1 316 ? -11.930 -22.201 30.923 1.00 36.06 316 GLY A N 1
ATOM 2555 C CA . GLY A 1 316 ? -12.531 -23.473 30.505 1.00 36.06 316 GLY A CA 1
ATOM 2556 C C . GLY A 1 316 ? -13.584 -23.447 29.392 1.00 36.06 316 GLY A C 1
ATOM 2557 O O . GLY A 1 316 ? -13.957 -24.525 28.939 1.00 36.06 316 GLY A O 1
ATOM 2558 N N . ALA A 1 317 ? -14.041 -22.295 28.895 1.00 36.34 317 ALA A N 1
ATOM 2559 C CA . ALA A 1 317 ? -15.053 -22.242 27.832 1.00 36.34 317 ALA A CA 1
ATOM 2560 C C . ALA A 1 317 ? -14.636 -21.270 26.718 1.00 36.34 317 ALA A C 1
ATOM 2562 O O . ALA A 1 317 ? -14.360 -20.118 27.012 1.00 36.34 317 ALA A O 1
ATOM 2563 N N . HIS A 1 318 ? -14.545 -21.773 25.477 1.00 43.50 318 HIS A N 1
ATOM 2564 C CA . HIS A 1 318 ? -14.382 -21.073 24.186 1.00 43.50 318 HIS A CA 1
ATOM 2565 C C . HIS A 1 318 ? -13.805 -19.639 24.219 1.00 43.50 318 HIS A C 1
ATOM 2567 O O . HIS A 1 318 ? -14.483 -18.723 24.658 1.00 43.50 318 HIS A O 1
ATOM 2573 N N . MET A 1 319 ? -12.604 -19.420 23.654 1.00 49.72 319 MET A N 1
ATOM 2574 C CA . MET A 1 319 ? -12.029 -18.076 23.425 1.00 49.72 319 MET A CA 1
ATOM 2575 C C . MET A 1 319 ? -13.062 -17.132 22.781 1.00 49.72 319 MET A C 1
ATOM 2577 O O . MET A 1 319 ? -13.295 -17.205 21.574 1.00 49.72 319 MET A O 1
ATOM 2581 N N . VAL A 1 320 ? -13.668 -16.247 23.577 1.00 61.19 320 VAL A N 1
ATOM 2582 C CA . VAL A 1 320 ? -14.595 -15.218 23.095 1.00 61.19 320 VAL A CA 1
ATOM 2583 C C . VAL A 1 320 ? -13.762 -13.991 22.741 1.00 61.19 320 VAL A C 1
ATOM 2585 O O . VAL A 1 320 ? -13.281 -13.274 23.612 1.00 61.19 320 VAL A O 1
ATOM 2588 N N . GLY A 1 321 ? -13.509 -13.814 21.449 1.00 80.31 321 GLY A N 1
ATOM 2589 C CA . GLY A 1 321 ? -12.746 -12.700 20.901 1.00 80.31 321 GLY A CA 1
ATOM 2590 C C . GLY A 1 321 ? -13.330 -12.269 19.561 1.00 80.31 321 GLY A C 1
ATOM 2591 O O . GLY A 1 321 ? -14.463 -12.608 19.228 1.00 80.31 321 GLY A O 1
ATOM 2592 N N . PHE A 1 322 ? -12.550 -11.534 18.778 1.00 89.56 322 PHE A N 1
ATOM 2593 C CA . PHE A 1 322 ? -12.975 -11.100 17.449 1.00 89.56 322 PHE A CA 1
ATOM 2594 C C . PHE A 1 322 ? -13.041 -12.278 16.469 1.00 89.56 322 PHE A C 1
ATOM 2596 O O . PHE A 1 322 ? -12.216 -13.200 16.526 1.00 89.56 322 PHE A O 1
ATOM 2603 N N . GLY A 1 323 ? -14.029 -12.230 15.578 1.00 90.81 323 GLY A N 1
ATOM 2604 C CA . GLY A 1 323 ? -14.270 -13.195 14.507 1.00 90.81 323 GLY A CA 1
ATOM 2605 C C . GLY A 1 323 ? -13.265 -13.119 13.354 1.00 90.81 323 GLY A C 1
ATOM 2606 O O . GLY A 1 323 ? -12.389 -12.259 13.317 1.00 90.81 323 GLY A O 1
ATOM 2607 N N . ALA A 1 324 ? -13.414 -14.015 12.376 1.00 91.56 324 ALA A N 1
ATOM 2608 C CA . ALA A 1 324 ? -12.538 -14.124 11.201 1.00 91.56 324 ALA A CA 1
ATOM 2609 C C . ALA A 1 324 ? -12.653 -12.919 10.252 1.00 91.56 324 ALA A C 1
ATOM 2611 O O . ALA A 1 324 ? -11.745 -12.634 9.473 1.00 91.56 324 ALA A O 1
ATOM 2612 N N . GLU A 1 325 ? -13.778 -12.209 10.315 1.00 93.81 325 GLU A N 1
ATOM 2613 C CA . GLU A 1 325 ? -14.075 -11.018 9.517 1.00 93.81 325 GLU A CA 1
ATOM 2614 C C . GLU A 1 325 ? -13.891 -9.715 10.312 1.00 93.81 325 GLU A C 1
ATOM 2616 O O . GLU A 1 325 ? -14.306 -8.650 9.853 1.00 93.81 325 GLU A O 1
ATOM 2621 N N . GLN A 1 326 ? -13.272 -9.797 11.494 1.00 95.00 326 GLN A N 1
ATOM 2622 C CA . GLN A 1 326 ? -13.004 -8.668 12.377 1.00 95.00 326 GLN A CA 1
ATOM 2623 C C . GLN A 1 326 ? -11.496 -8.507 12.580 1.00 95.00 326 GLN A C 1
ATOM 2625 O O . GLN A 1 326 ? -10.785 -9.484 12.830 1.00 95.00 326 GLN A O 1
ATOM 2630 N N . VAL A 1 327 ? -10.997 -7.277 12.487 1.00 95.50 327 VAL A N 1
ATOM 2631 C CA . VAL A 1 327 ? -9.555 -7.002 12.570 1.00 95.50 327 VAL A CA 1
ATOM 2632 C C . VAL A 1 327 ? -9.251 -5.765 13.400 1.00 95.50 327 VAL A C 1
ATOM 2634 O O . VAL A 1 327 ? -10.013 -4.798 13.415 1.00 95.50 327 VAL A O 1
ATOM 2637 N N . ILE A 1 328 ? -8.101 -5.789 14.063 1.00 96.00 328 ILE A N 1
ATOM 2638 C CA . ILE A 1 328 ? -7.482 -4.619 14.674 1.00 96.00 328 ILE A CA 1
ATOM 2639 C C . ILE A 1 328 ? -6.409 -4.111 13.715 1.00 96.00 328 ILE A C 1
ATOM 2641 O O . ILE A 1 328 ? -5.459 -4.832 13.402 1.00 96.00 328 ILE A O 1
ATOM 2645 N N . LEU A 1 329 ? -6.568 -2.877 13.245 1.00 96.94 329 LEU A N 1
ATOM 2646 C CA . LEU A 1 329 ? -5.582 -2.207 12.408 1.00 96.94 329 LEU A CA 1
ATOM 2647 C C . LEU A 1 329 ? -4.738 -1.260 13.248 1.00 96.94 329 LEU A C 1
ATOM 2649 O O . LEU A 1 329 ? -5.262 -0.452 14.015 1.00 96.94 329 LEU A O 1
ATOM 2653 N N . VAL A 1 330 ? -3.427 -1.344 13.059 1.00 95.50 330 VAL A N 1
ATOM 2654 C CA . VAL A 1 330 ? -2.437 -0.471 13.694 1.00 95.50 330 VAL A CA 1
ATOM 2655 C C . VAL A 1 330 ? -1.545 0.177 12.645 1.00 95.50 330 VAL A C 1
ATOM 2657 O O . VAL A 1 330 ? -1.400 -0.322 11.529 1.00 95.50 330 VAL A O 1
ATOM 2660 N N . ARG A 1 331 ? -0.930 1.305 12.997 1.00 92.94 331 ARG A N 1
ATOM 2661 C CA . ARG A 1 331 ? -0.102 2.072 12.061 1.00 92.94 331 ARG A CA 1
ATOM 2662 C C . ARG A 1 331 ? 1.183 1.333 11.662 1.00 92.94 331 ARG A C 1
ATOM 2664 O O . ARG A 1 331 ? 1.521 1.312 10.484 1.00 92.94 331 ARG A O 1
ATOM 2671 N N . ASP A 1 332 ? 1.896 0.737 12.617 1.00 89.81 332 ASP A N 1
ATOM 2672 C CA . ASP A 1 332 ? 3.215 0.126 12.403 1.00 89.81 332 ASP A CA 1
ATOM 2673 C C . ASP A 1 332 ? 3.489 -1.100 13.291 1.00 89.81 332 ASP A C 1
ATOM 2675 O O . ASP A 1 332 ? 2.706 -1.446 14.180 1.00 89.81 332 ASP A O 1
ATOM 2679 N N . ASP A 1 333 ? 4.615 -1.773 13.029 1.00 89.31 333 ASP A N 1
ATOM 2680 C CA . ASP A 1 333 ? 5.042 -2.975 13.752 1.00 89.31 333 ASP A CA 1
ATOM 2681 C C . ASP A 1 333 ? 5.283 -2.753 15.256 1.00 89.31 333 ASP A C 1
ATOM 2683 O O . ASP A 1 333 ? 4.898 -3.621 16.042 1.00 89.31 333 ASP A O 1
ATOM 2687 N N . PRO A 1 334 ? 5.870 -1.629 15.725 1.00 90.06 334 PRO A N 1
ATOM 2688 C CA . PRO A 1 334 ? 5.950 -1.347 17.157 1.00 90.06 334 PRO A CA 1
ATOM 2689 C C . PRO A 1 334 ? 4.577 -1.341 17.837 1.00 90.06 334 PRO A C 1
ATOM 2691 O O . PRO A 1 334 ? 4.406 -2.020 18.853 1.00 90.06 334 PRO A O 1
ATOM 2694 N N . ALA A 1 335 ? 3.585 -0.658 17.253 1.00 90.31 335 ALA A N 1
ATOM 2695 C CA . ALA A 1 335 ? 2.220 -0.641 17.778 1.00 90.31 335 ALA A CA 1
ATOM 2696 C C . ALA A 1 335 ? 1.562 -2.032 17.727 1.00 90.31 335 ALA A C 1
ATOM 2698 O O . ALA A 1 335 ? 0.870 -2.428 18.669 1.00 90.31 335 ALA A O 1
ATOM 2699 N N . LYS A 1 336 ? 1.822 -2.808 16.665 1.00 92.12 336 LYS A N 1
ATOM 2700 C CA . LYS A 1 336 ? 1.378 -4.207 16.531 1.00 92.12 336 LYS A CA 1
ATOM 2701 C C . LYS A 1 336 ? 1.924 -5.081 17.660 1.00 92.12 336 LYS A C 1
ATOM 2703 O O . LYS A 1 336 ? 1.168 -5.778 18.332 1.00 92.12 336 LYS A O 1
ATOM 2708 N N . ASN A 1 337 ? 3.226 -5.008 17.911 1.00 90.56 337 ASN A N 1
ATOM 2709 C CA . ASN A 1 337 ? 3.895 -5.794 18.946 1.00 90.56 337 ASN A CA 1
ATOM 2710 C C . ASN A 1 337 ? 3.450 -5.405 20.361 1.00 90.56 337 ASN A C 1
ATOM 2712 O O . ASN A 1 337 ? 3.435 -6.248 21.258 1.00 90.56 337 ASN A O 1
ATOM 2716 N N . GLU A 1 338 ? 3.096 -4.140 20.585 1.00 88.81 338 GLU A N 1
ATOM 2717 C CA . GLU A 1 338 ? 2.526 -3.684 21.850 1.00 88.81 338 GLU A CA 1
ATOM 2718 C C . GLU A 1 338 ? 1.125 -4.263 22.071 1.00 88.81 338 GLU A C 1
ATOM 2720 O O . GLU A 1 338 ? 0.876 -4.886 23.105 1.00 88.81 338 GLU A O 1
ATOM 2725 N N . ILE A 1 339 ? 0.227 -4.123 21.092 1.00 88.44 339 ILE A N 1
ATOM 2726 C CA . ILE A 1 339 ? -1.170 -4.544 21.243 1.00 88.44 339 ILE A CA 1
ATOM 2727 C C . ILE A 1 339 ? -1.322 -6.070 21.303 1.00 88.44 339 ILE A C 1
ATOM 2729 O O . ILE A 1 339 ? -2.174 -6.580 22.037 1.00 88.44 339 ILE A O 1
ATOM 2733 N N . LEU A 1 340 ? -0.446 -6.813 20.618 1.00 88.38 340 LEU A N 1
ATOM 2734 C CA . LEU A 1 340 ? -0.407 -8.277 20.671 1.00 88.38 340 LEU A CA 1
ATOM 2735 C C . LEU A 1 340 ? -0.159 -8.814 22.089 1.00 88.38 340 LEU A C 1
ATOM 2737 O O . LEU A 1 340 ? -0.628 -9.906 22.403 1.00 88.38 340 LEU A O 1
ATOM 2741 N N . LYS A 1 341 ? 0.498 -8.053 22.977 1.00 86.12 341 LYS A N 1
ATOM 2742 C CA . LYS A 1 341 ? 0.684 -8.449 24.388 1.00 86.12 341 LYS A CA 1
ATOM 2743 C C . LYS A 1 341 ? -0.631 -8.476 25.168 1.00 86.12 341 LYS A C 1
ATOM 2745 O O . LYS A 1 341 ? -0.765 -9.272 26.090 1.00 86.12 341 LYS A O 1
ATOM 2750 N N . TYR A 1 342 ? -1.582 -7.617 24.802 1.00 83.50 342 TYR A N 1
ATOM 2751 C CA . TYR A 1 342 ? -2.885 -7.514 25.462 1.00 83.50 342 TYR A CA 1
ATOM 2752 C C . TYR A 1 342 ? -3.924 -8.442 24.828 1.00 83.50 342 TYR A C 1
ATOM 2754 O O . TYR A 1 342 ? -4.697 -9.085 25.530 1.00 83.50 342 TYR A O 1
ATOM 2762 N N . VAL A 1 343 ? -3.933 -8.520 23.496 1.00 85.25 343 VAL A N 1
ATOM 2763 C CA . VAL A 1 343 ? -4.925 -9.284 22.724 1.00 85.25 343 VAL A CA 1
ATOM 2764 C C . VAL A 1 343 ? -4.539 -10.763 22.611 1.00 85.25 343 VAL A C 1
ATOM 2766 O O . VAL A 1 343 ? -5.402 -11.643 22.558 1.00 85.25 343 VAL A O 1
ATOM 2769 N N . GLY A 1 344 ? -3.242 -11.073 22.564 1.00 83.69 344 GLY A N 1
ATOM 2770 C CA . GLY A 1 344 ? -2.745 -12.418 22.287 1.00 83.69 344 GLY A CA 1
ATOM 2771 C C . GLY A 1 344 ? -3.305 -12.966 20.972 1.00 83.69 344 GLY A C 1
ATOM 2772 O O . GLY A 1 344 ? -3.367 -12.271 19.963 1.00 83.69 344 GLY A O 1
ATOM 2773 N N . LYS A 1 345 ? -3.775 -14.218 20.992 1.00 83.06 345 LYS A N 1
ATOM 2774 C CA . LYS A 1 345 ? -4.411 -14.871 19.834 1.00 83.06 345 LYS A CA 1
ATOM 2775 C C . LYS A 1 345 ? -5.917 -14.594 19.732 1.00 83.06 345 LYS A C 1
ATOM 2777 O O . LYS A 1 345 ? -6.616 -15.350 19.058 1.00 83.06 345 LYS A O 1
ATOM 2782 N N . GLN A 1 346 ? -6.458 -13.599 20.447 1.00 84.56 346 GLN A N 1
ATOM 2783 C CA . GLN A 1 346 ? -7.908 -13.354 20.531 1.00 84.56 346 GLN A CA 1
ATOM 2784 C C . GLN A 1 346 ? -8.497 -12.576 19.340 1.00 84.56 346 GLN A C 1
ATOM 2786 O O . GLN A 1 346 ? -9.701 -12.687 19.096 1.00 84.56 346 GLN A O 1
ATOM 2791 N N . ALA A 1 347 ? -7.677 -11.872 18.562 1.00 89.75 347 ALA A N 1
ATOM 2792 C CA . ALA A 1 347 ? -8.093 -11.161 17.355 1.00 89.75 347 ALA A CA 1
ATOM 2793 C C . ALA A 1 347 ? -6.990 -11.191 16.293 1.00 89.75 347 ALA A C 1
ATOM 2795 O O . ALA A 1 347 ? -5.828 -11.459 16.599 1.00 89.75 347 ALA A O 1
ATOM 2796 N N . LEU A 1 348 ? -7.360 -10.878 15.052 1.00 93.00 348 LEU A N 1
ATOM 2797 C CA . LEU A 1 348 ? -6.399 -10.592 13.994 1.00 93.00 348 LEU A CA 1
ATOM 2798 C C . LEU A 1 348 ? -5.867 -9.170 14.176 1.00 93.00 348 LEU A C 1
ATOM 2800 O O . LEU A 1 348 ? -6.657 -8.231 14.271 1.00 93.00 348 LEU A O 1
ATOM 2804 N N . VAL A 1 349 ? -4.543 -9.016 14.214 1.00 94.94 349 VAL A N 1
ATOM 2805 C CA . VAL A 1 349 ? -3.876 -7.712 14.318 1.00 94.94 349 VAL A CA 1
ATOM 2806 C C . VAL A 1 349 ? -2.971 -7.529 13.108 1.00 94.94 349 VAL A C 1
ATOM 2808 O O . VAL A 1 349 ? -2.042 -8.311 12.905 1.00 94.94 349 VAL A O 1
ATOM 2811 N N . LEU A 1 350 ? -3.240 -6.495 12.315 1.00 95.25 350 LEU A N 1
ATOM 2812 C CA . LEU A 1 350 ? -2.508 -6.192 11.086 1.00 95.25 350 LEU A CA 1
ATOM 2813 C C . LEU A 1 350 ? -2.040 -4.743 11.078 1.00 95.25 350 LEU A C 1
ATOM 2815 O O . LEU A 1 350 ? -2.743 -3.852 11.562 1.00 95.25 350 LEU A O 1
ATOM 2819 N N . THR A 1 351 ? -0.879 -4.490 10.478 1.00 94.69 351 THR A N 1
ATOM 2820 C CA . THR A 1 351 ? -0.524 -3.117 10.106 1.00 94.69 351 THR A CA 1
ATOM 2821 C C . THR A 1 351 ? -1.370 -2.652 8.918 1.00 94.69 351 THR A C 1
ATOM 2823 O O . THR A 1 351 ? -1.918 -3.462 8.165 1.00 94.69 351 THR A O 1
ATOM 2826 N N . ILE A 1 352 ? -1.471 -1.339 8.712 1.00 94.38 352 ILE A N 1
ATOM 2827 C CA . ILE A 1 352 ? -2.192 -0.773 7.557 1.00 94.38 352 ILE A CA 1
ATOM 2828 C C . ILE A 1 352 ? -1.580 -1.227 6.222 1.00 94.38 352 ILE A C 1
ATOM 2830 O O . ILE A 1 352 ? -2.290 -1.396 5.234 1.00 94.38 352 ILE A O 1
ATOM 2834 N N . VAL A 1 353 ? -0.266 -1.456 6.187 1.00 89.94 353 VAL A N 1
ATOM 2835 C CA . VAL A 1 353 ? 0.416 -1.967 4.991 1.00 89.94 353 VAL A CA 1
ATOM 2836 C C . VAL A 1 353 ? 0.043 -3.430 4.746 1.00 89.94 353 VAL A C 1
ATOM 2838 O O . VAL A 1 353 ? -0.291 -3.793 3.623 1.00 89.94 353 VAL A O 1
ATOM 2841 N N . GLU A 1 354 ? 0.031 -4.255 5.797 1.00 91.38 354 GLU A N 1
ATOM 2842 C CA . GLU A 1 354 ? -0.326 -5.679 5.708 1.00 91.38 354 GLU A CA 1
ATOM 2843 C C . GLU A 1 354 ? -1.792 -5.915 5.329 1.00 91.38 354 GLU A C 1
ATOM 2845 O O . GLU A 1 354 ? -2.112 -6.949 4.752 1.00 91.38 354 GLU A O 1
ATOM 2850 N N . CYS A 1 355 ? -2.702 -4.998 5.670 1.00 91.62 355 CYS A N 1
ATOM 2851 C CA . CYS A 1 355 ? -4.124 -5.152 5.360 1.00 91.62 355 CYS A CA 1
ATOM 2852 C C . CYS A 1 355 ? -4.511 -4.640 3.966 1.00 91.62 355 CYS A C 1
ATOM 2854 O O . CYS A 1 355 ? -5.680 -4.752 3.574 1.00 91.62 355 CYS A O 1
ATOM 2856 N N . LYS A 1 356 ? -3.565 -4.072 3.209 1.00 88.88 356 LYS A N 1
ATOM 2857 C CA . LYS A 1 356 ? -3.827 -3.586 1.854 1.00 88.88 356 LYS A CA 1
ATOM 2858 C C . LYS A 1 356 ? -4.324 -4.737 0.971 1.00 88.88 356 LYS A C 1
ATOM 2860 O O . LYS A 1 356 ? -3.815 -5.852 1.022 1.00 88.88 356 LYS A O 1
ATOM 2865 N N . GLY A 1 357 ? -5.378 -4.486 0.196 1.00 86.81 357 GLY A N 1
ATOM 2866 C CA . GLY A 1 357 ? -6.026 -5.517 -0.623 1.00 86.81 357 GLY A CA 1
ATOM 2867 C C . GLY A 1 357 ? -6.887 -6.522 0.160 1.00 86.81 357 GLY A C 1
ATOM 2868 O O . GLY A 1 357 ? -7.503 -7.390 -0.453 1.00 86.81 357 GLY A O 1
ATOM 2869 N N . LEU A 1 358 ? -6.985 -6.406 1.491 1.00 91.88 358 LEU A N 1
ATOM 2870 C CA . LEU A 1 358 ? -7.983 -7.124 2.289 1.00 91.88 358 LEU A CA 1
ATOM 2871 C C . LEU A 1 358 ? -9.194 -6.254 2.577 1.00 91.88 358 LEU A C 1
ATOM 2873 O O . LEU A 1 358 ? -9.149 -5.028 2.509 1.00 91.88 358 LEU A O 1
ATOM 2877 N N . GLU A 1 359 ? -10.269 -6.925 2.968 1.00 93.06 359 GLU A N 1
ATOM 2878 C CA . GLU A 1 359 ? -11.481 -6.315 3.493 1.00 93.06 359 GLU A CA 1
ATOM 2879 C C . GLU A 1 359 ? -11.976 -7.107 4.696 1.00 93.06 359 GLU A C 1
ATOM 2881 O O . GLU A 1 359 ? -11.761 -8.326 4.807 1.00 93.06 359 GLU A O 1
ATOM 2886 N N . PHE A 1 360 ? -12.656 -6.399 5.587 1.00 95.00 360 PHE A N 1
ATOM 2887 C CA . PHE A 1 360 ? -13.202 -6.925 6.828 1.00 95.00 360 PHE A CA 1
ATOM 2888 C C . PHE A 1 360 ? -14.610 -6.371 7.031 1.00 95.00 360 PHE A C 1
ATOM 2890 O O . PHE A 1 360 ? -14.930 -5.266 6.583 1.00 95.00 360 PHE A O 1
ATOM 2897 N N . GLN A 1 361 ? -15.470 -7.143 7.692 1.00 94.00 361 GLN A N 1
ATOM 2898 C CA . GLN A 1 361 ? -16.784 -6.643 8.092 1.00 94.00 361 GLN A CA 1
ATOM 2899 C C . GLN A 1 361 ? -16.610 -5.526 9.114 1.00 94.00 361 GLN A C 1
ATOM 2901 O O . GLN A 1 361 ? -17.134 -4.427 8.918 1.00 94.00 361 GLN A O 1
ATOM 2906 N N . ASP A 1 362 ? -15.779 -5.782 10.125 1.00 95.38 362 ASP A N 1
ATOM 2907 C CA . ASP A 1 362 ? -15.521 -4.830 11.192 1.00 95.38 362 ASP A CA 1
ATOM 2908 C C . ASP A 1 362 ? -14.029 -4.544 11.365 1.00 95.38 362 ASP A C 1
ATOM 2910 O O . ASP A 1 362 ? -13.185 -5.445 11.321 1.00 95.38 362 ASP A O 1
ATOM 2914 N N . VAL A 1 363 ? -13.713 -3.275 11.606 1.00 96.38 363 VAL A N 1
ATOM 2915 C CA . VAL A 1 363 ? -12.348 -2.782 11.796 1.00 96.38 363 VAL A CA 1
ATOM 2916 C C . VAL A 1 363 ? -12.285 -1.968 13.079 1.00 96.38 363 VAL A C 1
ATOM 2918 O O . VAL A 1 363 ? -13.057 -1.029 13.271 1.00 96.38 363 VAL A O 1
ATOM 2921 N N . LEU A 1 364 ? -11.322 -2.293 13.938 1.00 95.88 364 LEU A N 1
ATOM 2922 C CA . LEU A 1 364 ? -10.899 -1.453 15.053 1.00 95.88 364 LEU A CA 1
ATOM 2923 C C . LEU A 1 364 ? -9.568 -0.786 14.694 1.00 95.88 364 LEU A C 1
ATOM 2925 O O . LEU A 1 364 ? -8.527 -1.439 14.709 1.00 95.88 364 LEU A O 1
ATOM 2929 N N . LEU A 1 365 ? -9.591 0.507 14.381 1.00 95.94 365 LEU A N 1
ATOM 2930 C CA . LEU A 1 365 ? -8.383 1.306 14.193 1.00 95.94 365 LEU A CA 1
ATOM 2931 C C . LEU A 1 365 ? -7.840 1.723 15.562 1.00 95.94 365 LEU A C 1
ATOM 2933 O O . LEU A 1 365 ? -8.497 2.469 16.293 1.00 95.94 365 LEU A O 1
ATOM 2937 N N . TYR A 1 366 ? -6.657 1.223 15.908 1.00 93.62 366 TYR A N 1
ATOM 2938 C CA . TYR A 1 366 ? -6.053 1.405 17.221 1.00 93.62 366 TYR A CA 1
ATOM 2939 C C . TYR A 1 366 ? -4.807 2.293 17.178 1.00 93.62 366 TYR A C 1
ATOM 2941 O O . TYR A 1 366 ? -3.846 2.005 16.463 1.00 93.62 366 TYR A O 1
ATOM 2949 N N . ASN A 1 367 ? -4.828 3.336 18.012 1.00 91.81 367 ASN A N 1
ATOM 2950 C CA . ASN A 1 367 ? -3.726 4.243 18.328 1.00 91.81 367 ASN A CA 1
ATOM 2951 C C . ASN A 1 367 ? -2.979 4.771 17.091 1.00 91.81 367 ASN A C 1
ATOM 2953 O O . ASN A 1 367 ? -1.752 4.875 17.085 1.00 91.81 367 ASN A O 1
ATOM 2957 N N . PHE A 1 368 ? -3.715 5.085 16.025 1.00 94.12 368 PHE A N 1
ATOM 2958 C CA . PHE A 1 368 ? -3.152 5.555 14.767 1.00 94.12 368 PHE A CA 1
ATOM 2959 C C . PHE A 1 368 ? -2.455 6.905 14.948 1.00 94.12 368 PHE A C 1
ATOM 2961 O O . PHE A 1 368 ? -1.287 7.061 14.587 1.00 94.12 368 PHE A O 1
ATOM 2968 N N . PHE A 1 369 ? -3.145 7.875 15.554 1.00 92.50 369 PHE A N 1
ATOM 2969 C CA . PHE A 1 369 ? -2.592 9.213 15.776 1.00 92.50 369 PHE A CA 1
ATOM 2970 C C . PHE A 1 369 ? -1.525 9.204 16.875 1.00 92.50 369 PHE A C 1
ATOM 2972 O O . PHE A 1 369 ? -0.533 9.927 16.766 1.00 92.50 369 PHE A O 1
ATOM 2979 N N . GLY A 1 370 ? -1.706 8.365 17.900 1.00 89.19 370 GLY A N 1
ATOM 2980 C CA . GLY A 1 370 ? -0.729 8.127 18.964 1.00 89.19 370 GLY A CA 1
ATOM 2981 C C . GLY A 1 370 ? 0.622 7.609 18.462 1.00 89.19 370 GLY A C 1
ATOM 2982 O O . GLY A 1 370 ? 1.668 8.103 18.887 1.00 89.19 370 GLY A O 1
ATOM 2983 N N . SER A 1 371 ? 0.597 6.643 17.541 1.00 88.94 371 SER A N 1
ATOM 2984 C CA . SER A 1 371 ? 1.798 6.035 16.950 1.00 88.94 371 SER A CA 1
ATOM 2985 C C . SER A 1 371 ? 2.377 6.834 15.773 1.00 88.94 371 SER A C 1
ATOM 2987 O O . SER A 1 371 ? 3.493 6.567 15.329 1.00 88.94 371 SER A O 1
ATOM 2989 N N . SER A 1 372 ? 1.652 7.834 15.264 1.00 89.06 372 SER A N 1
ATOM 2990 C CA . SER A 1 372 ? 2.095 8.663 14.141 1.00 89.06 372 SER A CA 1
ATOM 2991 C C . SER A 1 372 ? 3.292 9.559 14.512 1.00 89.06 372 SER A C 1
ATOM 2993 O O . SER A 1 372 ? 3.277 10.229 15.553 1.00 89.06 372 SER A O 1
ATOM 2995 N N . PRO A 1 373 ? 4.314 9.691 13.640 1.00 85.88 373 PRO A N 1
ATOM 2996 C CA . PRO A 1 373 ? 5.441 10.601 13.868 1.00 85.88 373 PRO A CA 1
ATOM 2997 C C . PRO A 1 373 ? 5.038 12.087 13.856 1.00 85.88 373 PRO A C 1
ATOM 2999 O O . PRO A 1 373 ? 5.783 12.927 14.363 1.00 85.88 373 PRO A O 1
ATOM 3002 N N . LEU A 1 374 ? 3.865 12.429 13.309 1.00 84.38 374 LEU A N 1
ATOM 3003 C CA . LEU A 1 374 ? 3.377 13.809 13.225 1.00 84.38 374 LEU A CA 1
ATOM 3004 C C . LEU A 1 374 ? 3.054 14.407 14.595 1.00 84.38 374 LEU A C 1
ATOM 3006 O O . LEU A 1 374 ? 3.307 15.596 14.806 1.00 84.38 374 LEU A O 1
ATOM 3010 N N . LYS A 1 375 ? 2.521 13.608 15.531 1.00 87.44 375 LYS A N 1
ATOM 3011 C CA . LYS A 1 375 ? 2.131 14.048 16.884 1.00 87.44 375 LYS A CA 1
ATOM 3012 C C . LYS A 1 375 ? 1.355 15.379 16.839 1.00 87.44 375 LYS A C 1
ATOM 3014 O O . LYS A 1 375 ? 0.307 15.481 16.211 1.00 87.44 375 LYS A O 1
ATOM 3019 N N . ASN A 1 376 ? 1.911 16.450 17.406 1.00 87.19 376 ASN A N 1
ATOM 3020 C CA . ASN A 1 376 ? 1.295 17.782 17.465 1.00 87.19 376 ASN A CA 1
ATOM 3021 C C . ASN A 1 376 ? 1.103 18.482 16.109 1.00 87.19 376 ASN A C 1
ATOM 3023 O O . ASN A 1 376 ? 0.435 19.517 16.042 1.00 87.19 376 ASN A O 1
ATOM 3027 N N . GLN A 1 377 ? 1.673 17.958 15.024 1.00 88.06 377 GLN A N 1
ATOM 3028 C CA . GLN A 1 377 ? 1.504 18.525 13.686 1.00 88.06 377 GLN A CA 1
ATOM 3029 C C . GLN A 1 377 ? 0.084 18.347 13.131 1.00 88.06 377 GLN A C 1
ATOM 3031 O O . GLN A 1 377 ? -0.336 19.157 12.307 1.00 88.06 377 GLN A O 1
ATOM 3036 N N . TRP A 1 378 ? -0.703 17.394 13.648 1.00 91.12 378 TRP A N 1
ATOM 3037 C CA . TRP A 1 378 ? -2.122 17.232 13.293 1.00 91.12 378 TRP A CA 1
ATOM 3038 C C . TRP A 1 378 ? -2.971 18.481 13.574 1.00 91.12 378 TRP A C 1
ATOM 3040 O O . TRP A 1 378 ? -4.024 18.666 12.967 1.00 91.12 378 TRP A O 1
ATOM 3050 N N . ARG A 1 379 ? -2.494 19.404 14.422 1.00 91.12 379 ARG A N 1
ATOM 3051 C CA . ARG A 1 379 ? -3.156 20.690 14.698 1.00 91.12 379 ARG A CA 1
ATOM 3052 C C . ARG A 1 379 ? -3.336 21.572 13.461 1.00 91.12 379 ARG A C 1
ATOM 3054 O O . ARG A 1 379 ? -4.158 22.481 13.513 1.00 91.12 379 ARG A O 1
ATOM 3061 N N . VAL A 1 380 ? -2.617 21.317 12.365 1.00 91.69 380 VAL A N 1
ATOM 3062 C CA . VAL A 1 380 ? -2.824 22.015 11.083 1.00 91.69 380 VAL A CA 1
ATOM 3063 C C . VAL A 1 380 ? -4.227 21.790 10.510 1.00 91.69 380 VAL A C 1
ATOM 3065 O O . VAL A 1 380 ? -4.752 22.653 9.820 1.00 91.69 380 VAL A O 1
ATOM 3068 N N . VAL A 1 381 ? -4.913 20.709 10.895 1.00 92.44 381 VAL A N 1
ATOM 3069 C CA . VAL A 1 381 ? -6.324 20.482 10.536 1.00 92.44 381 VAL A CA 1
ATOM 3070 C C . VAL A 1 381 ? -7.226 21.627 11.018 1.00 92.44 381 VAL A C 1
ATOM 3072 O O . VAL A 1 381 ? -8.221 21.940 10.369 1.00 92.44 381 VAL A O 1
ATOM 3075 N N . TYR A 1 382 ? -6.862 22.327 12.098 1.00 92.56 382 TYR A N 1
ATOM 3076 C CA . TYR A 1 382 ? -7.607 23.503 12.547 1.00 92.56 382 TYR A CA 1
ATOM 3077 C C . TYR A 1 382 ? -7.543 24.683 11.572 1.00 92.56 382 TYR A C 1
ATOM 3079 O O . TYR A 1 382 ? -8.483 25.473 11.537 1.00 92.56 382 TYR A O 1
ATOM 3087 N N . GLU A 1 383 ? -6.476 24.815 10.780 1.00 91.06 383 GLU A N 1
ATOM 3088 C CA . GLU A 1 383 ? -6.413 25.806 9.699 1.00 91.06 383 GLU A CA 1
ATOM 3089 C C . GLU A 1 383 ? -7.476 25.500 8.643 1.00 91.06 383 GLU A C 1
ATOM 3091 O O . GLU A 1 383 ? -8.330 26.342 8.379 1.00 91.06 383 GLU A O 1
ATOM 3096 N N . PHE A 1 384 ? -7.525 24.256 8.163 1.00 90.81 384 PHE A N 1
ATOM 3097 C CA . PHE A 1 384 ? -8.554 23.812 7.221 1.00 90.81 384 PHE A CA 1
ATOM 3098 C C . PHE A 1 384 ? -9.973 23.995 7.777 1.00 90.81 384 PHE A C 1
ATOM 3100 O O . PHE A 1 384 ? -10.873 24.474 7.091 1.00 90.81 384 PHE A O 1
ATOM 3107 N N . MET A 1 385 ? -10.191 23.671 9.055 1.00 91.88 385 MET A N 1
ATOM 3108 C CA . MET A 1 385 ? -11.491 23.880 9.697 1.00 91.88 385 MET A CA 1
ATOM 3109 C C . MET A 1 385 ? -11.912 25.353 9.709 1.00 91.88 385 MET A C 1
ATOM 3111 O O . MET A 1 385 ? -13.098 25.635 9.553 1.00 91.88 385 MET A O 1
ATOM 3115 N N . LYS A 1 386 ? -10.976 26.293 9.880 1.00 88.69 386 LYS A N 1
ATOM 3116 C CA . LYS A 1 386 ? -11.277 27.728 9.793 1.00 88.69 386 LYS A CA 1
ATOM 3117 C C . LYS A 1 386 ? -11.609 28.161 8.373 1.00 88.69 386 LYS A C 1
ATOM 3119 O O . LYS A 1 386 ? -12.571 28.898 8.192 1.00 88.69 386 LYS A O 1
ATOM 3124 N N . GLU A 1 387 ? -10.847 27.697 7.385 1.00 88.12 387 GLU A N 1
ATOM 3125 C CA . GLU A 1 387 ? -11.103 27.986 5.965 1.00 88.12 387 GLU A CA 1
ATOM 3126 C C . GLU A 1 387 ? -12.500 27.511 5.541 1.00 88.12 387 GLU A C 1
ATOM 3128 O O . GLU A 1 387 ? -13.194 28.187 4.787 1.00 88.12 387 GLU A O 1
ATOM 3133 N N . GLN A 1 388 ? -12.949 26.388 6.104 1.00 88.00 388 GLN A N 1
ATOM 3134 C CA . GLN A 1 388 ? -14.283 25.820 5.898 1.00 88.00 388 GLN A CA 1
ATOM 3135 C C . GLN A 1 388 ? -15.380 26.450 6.783 1.00 88.00 388 GLN A C 1
ATOM 3137 O O . GLN A 1 388 ? -16.527 26.006 6.735 1.00 88.00 388 GLN A O 1
ATOM 3142 N N . GLY A 1 389 ? -15.057 27.442 7.622 1.00 85.56 389 GLY A N 1
ATOM 3143 C CA . GLY A 1 389 ? -16.012 28.107 8.519 1.00 85.56 389 GLY A CA 1
ATOM 3144 C C . GLY A 1 389 ? -16.524 27.243 9.682 1.00 85.56 389 GLY A C 1
ATOM 3145 O O . GLY A 1 389 ? -17.583 27.526 10.237 1.00 85.56 389 GLY A O 1
ATOM 3146 N N . LEU A 1 390 ? -15.806 26.178 10.057 1.00 85.25 390 LEU A N 1
ATOM 3147 C CA . LEU A 1 390 ? -16.169 25.257 11.150 1.00 85.25 390 LEU A CA 1
ATOM 3148 C C . LEU A 1 390 ? -15.646 25.704 12.527 1.00 85.25 390 LEU A C 1
ATOM 3150 O O . LEU A 1 390 ? -16.047 25.135 13.547 1.00 85.25 390 LEU A O 1
ATOM 3154 N N . LEU A 1 391 ? -14.726 26.672 12.560 1.00 84.56 391 LEU A N 1
ATOM 3155 C CA . LEU A 1 391 ? -14.131 27.247 13.770 1.00 84.56 391 LEU A CA 1
ATOM 3156 C C . LEU A 1 391 ? -14.088 28.770 13.697 1.00 84.56 391 LEU A C 1
ATOM 3158 O O . LEU A 1 391 ? -13.936 29.345 12.621 1.00 84.56 391 LEU A O 1
ATOM 3162 N N . ASP A 1 392 ? -14.125 29.403 14.869 1.00 77.38 392 ASP A N 1
ATOM 3163 C CA . ASP A 1 392 ? -13.935 30.844 14.994 1.00 77.38 392 ASP A CA 1
ATOM 3164 C C . ASP A 1 392 ? -12.520 31.253 14.560 1.00 77.38 392 ASP A C 1
ATOM 3166 O O . ASP A 1 392 ? -11.518 30.608 14.899 1.00 77.38 392 ASP A O 1
ATOM 3170 N N . ALA A 1 393 ? -12.423 32.385 13.856 1.00 70.38 393 ALA A N 1
ATOM 3171 C CA . ALA A 1 393 ? -11.160 32.905 13.329 1.00 70.38 393 ALA A CA 1
ATOM 3172 C C . ALA A 1 393 ? -10.099 33.166 14.423 1.00 70.38 393 ALA A C 1
ATOM 3174 O O . ALA A 1 393 ? -8.899 33.136 14.143 1.00 70.38 393 ALA A O 1
ATOM 3175 N N . SER A 1 394 ? -10.538 33.372 15.670 1.00 69.00 394 SER A N 1
ATOM 3176 C CA . SER A 1 394 ? -9.709 33.653 16.849 1.00 69.00 394 SER A CA 1
ATOM 3177 C C . SER A 1 394 ? -8.979 32.435 17.428 1.00 69.00 394 SER A C 1
ATOM 3179 O O . SER A 1 394 ? -8.056 32.608 18.225 1.00 69.00 394 SER A O 1
ATOM 3181 N N . CYS A 1 395 ? -9.354 31.207 17.055 1.00 70.94 395 CYS A N 1
ATOM 3182 C CA . CYS A 1 395 ? -8.714 29.999 17.578 1.00 70.94 395 CYS A CA 1
ATOM 3183 C C . CYS A 1 395 ? -7.245 29.925 17.109 1.00 70.94 395 CYS A C 1
ATOM 3185 O O . CYS A 1 395 ? -6.990 30.148 15.935 1.00 70.94 395 CYS A O 1
ATOM 3187 N N . PRO A 1 396 ? -6.234 29.624 17.934 1.00 72.75 396 PRO A N 1
ATOM 3188 C CA . PRO A 1 396 ? -4.862 29.495 17.440 1.00 72.75 396 PRO A CA 1
ATOM 3189 C C . PRO A 1 396 ? -4.712 28.250 16.544 1.00 72.75 396 PRO A C 1
ATOM 3191 O O . PRO A 1 396 ? -4.854 27.122 17.014 1.00 72.75 396 PRO A O 1
ATOM 3194 N N . SER A 1 397 ? -4.383 28.447 15.262 1.00 77.94 397 SER A N 1
ATOM 3195 C CA . SER A 1 397 ? -4.093 27.367 14.306 1.00 77.94 397 SER A CA 1
ATOM 3196 C C . SER A 1 397 ? -2.687 27.541 13.722 1.00 77.94 397 SER A C 1
ATOM 3198 O O . SER A 1 397 ? -2.347 28.650 13.303 1.00 77.94 397 SER A O 1
ATOM 3200 N N . PRO A 1 398 ? -1.846 26.491 13.696 1.00 84.69 398 PRO A N 1
ATOM 3201 C CA . PRO A 1 398 ? -0.590 26.547 12.961 1.00 84.69 398 PRO A CA 1
ATOM 3202 C C . PRO A 1 398 ? -0.882 26.608 11.460 1.00 84.69 398 PRO A C 1
ATOM 3204 O O . PRO A 1 398 ? -1.856 26.011 11.012 1.00 84.69 398 PRO A O 1
ATOM 3207 N N . SER A 1 399 ? -0.033 27.304 10.703 1.00 85.19 399 SER A N 1
ATOM 3208 C CA . SER A 1 399 ? -0.151 27.338 9.249 1.00 85.19 399 SER A CA 1
ATOM 3209 C C . SER A 1 399 ? 0.540 26.156 8.584 1.00 85.19 399 SER A C 1
ATOM 3211 O O . SER A 1 399 ? 1.615 25.705 9.017 1.00 85.19 399 SER A O 1
ATOM 3213 N N . PHE A 1 400 ? -0.062 25.682 7.502 1.00 86.25 400 PHE A N 1
ATOM 3214 C CA . PHE A 1 400 ? 0.470 24.624 6.676 1.00 86.25 400 PHE A CA 1
ATOM 3215 C C . PHE A 1 400 ? 1.757 25.079 5.993 1.00 86.25 400 PHE A C 1
ATOM 3217 O O . PHE A 1 400 ? 1.900 26.181 5.462 1.00 86.25 400 PHE A O 1
ATOM 3224 N N . LYS A 1 401 ? 2.741 24.189 6.044 1.00 80.69 401 LYS A N 1
ATOM 3225 C CA . LYS A 1 401 ? 4.062 24.361 5.439 1.00 80.69 401 LYS A CA 1
ATOM 3226 C C . LYS A 1 401 ? 4.502 23.023 4.881 1.00 80.69 401 LYS A C 1
ATOM 3228 O O . LYS A 1 401 ? 4.754 22.116 5.674 1.00 80.69 401 LYS A O 1
ATOM 3233 N N . GLN A 1 402 ? 4.646 22.932 3.562 1.00 74.25 402 GLN A N 1
ATOM 3234 C CA . GLN A 1 402 ? 4.976 21.685 2.869 1.00 74.25 402 GLN A CA 1
ATOM 3235 C C . GLN A 1 402 ? 6.218 20.997 3.453 1.00 74.25 402 GLN A C 1
ATOM 3237 O O . GLN A 1 402 ? 6.166 19.819 3.782 1.00 74.25 402 GLN A O 1
ATOM 3242 N N . ALA A 1 403 ? 7.303 21.748 3.675 1.00 70.19 403 ALA A N 1
ATOM 3243 C CA . ALA A 1 403 ? 8.557 21.202 4.203 1.00 70.19 403 ALA A CA 1
ATOM 3244 C C . ALA A 1 403 ? 8.425 20.604 5.616 1.00 70.19 403 ALA A C 1
ATOM 3246 O O . ALA A 1 403 ? 9.133 19.667 5.960 1.00 70.19 403 ALA A O 1
ATOM 3247 N N . LYS A 1 404 ? 7.515 21.135 6.445 1.00 74.75 404 LYS A N 1
ATOM 3248 C CA . LYS A 1 404 ? 7.301 20.645 7.815 1.00 74.75 404 LYS A CA 1
ATOM 3249 C C . LYS A 1 404 ? 6.313 19.479 7.859 1.00 74.75 404 LYS A C 1
ATOM 3251 O O . LYS A 1 404 ? 6.503 18.566 8.647 1.00 74.75 404 LYS A O 1
ATOM 3256 N N . HIS A 1 405 ? 5.273 19.532 7.028 1.00 80.56 405 HIS A N 1
ATOM 3257 C CA . HIS A 1 405 ? 4.138 18.607 7.063 1.00 80.56 405 HIS A CA 1
ATOM 3258 C C . HIS A 1 405 ? 4.186 17.570 5.932 1.00 80.56 405 HIS A C 1
ATOM 3260 O O . HIS A 1 405 ? 3.170 16.966 5.611 1.00 80.56 405 HIS A O 1
ATOM 3266 N N . ASN A 1 406 ? 5.345 17.347 5.314 1.00 73.69 406 ASN A N 1
ATOM 3267 C CA . ASN A 1 406 ? 5.517 16.417 4.193 1.00 73.69 406 ASN A CA 1
ATOM 3268 C C . ASN A 1 406 ? 5.033 14.984 4.504 1.00 73.69 406 ASN A C 1
ATOM 3270 O O . ASN A 1 406 ? 4.444 14.336 3.641 1.00 73.69 406 ASN A O 1
ATOM 3274 N N . ILE A 1 407 ? 5.207 14.516 5.745 1.00 82.19 407 ILE A N 1
ATOM 3275 C CA . ILE A 1 407 ? 4.750 13.198 6.217 1.00 82.19 407 ILE A CA 1
ATOM 3276 C C . ILE A 1 407 ? 3.213 13.122 6.308 1.00 82.19 407 ILE A C 1
ATOM 3278 O O . ILE A 1 407 ? 2.636 12.042 6.233 1.00 82.19 407 ILE A O 1
ATOM 3282 N N . MET A 1 408 ? 2.509 14.252 6.406 1.00 87.94 408 MET A N 1
ATOM 3283 C CA . MET A 1 408 ? 1.046 14.266 6.518 1.00 87.94 408 MET A CA 1
ATOM 3284 C C . MET A 1 408 ? 0.350 13.673 5.296 1.00 87.94 408 MET A C 1
ATOM 3286 O O . MET A 1 408 ? -0.677 13.023 5.458 1.00 87.94 408 MET A O 1
ATOM 3290 N N . CYS A 1 409 ? 0.923 13.809 4.098 1.00 87.50 409 CYS A N 1
ATOM 3291 C CA . CYS A 1 409 ? 0.367 13.181 2.901 1.00 87.50 409 CYS A CA 1
ATOM 3292 C C . CYS A 1 409 ? 0.329 11.648 3.034 1.00 87.50 409 CYS A C 1
ATOM 3294 O O . CYS A 1 409 ? -0.718 11.036 2.826 1.00 87.50 409 CYS A O 1
ATOM 3296 N N . SER A 1 410 ? 1.435 11.018 3.447 1.00 87.12 410 SER A N 1
ATOM 3297 C CA . SER A 1 410 ? 1.491 9.558 3.592 1.00 87.12 410 SER A CA 1
ATOM 3298 C C . SER A 1 410 ? 0.638 9.052 4.756 1.00 87.12 410 SER A C 1
ATOM 3300 O O . SER A 1 410 ? 0.035 7.986 4.649 1.00 87.12 410 SER A O 1
ATOM 3302 N N . GLU A 1 411 ? 0.534 9.814 5.845 1.00 91.81 411 GLU A N 1
ATOM 3303 C CA . GLU A 1 411 ? -0.311 9.459 6.989 1.00 91.81 411 GLU A CA 1
ATOM 3304 C C . GLU A 1 411 ? -1.806 9.598 6.652 1.00 91.81 411 GLU A C 1
ATOM 3306 O O . GLU A 1 411 ? -2.592 8.722 7.003 1.00 91.81 411 GLU A O 1
ATOM 3311 N N . LEU A 1 412 ? -2.215 10.624 5.898 1.00 94.31 412 LEU A N 1
ATOM 3312 C CA . LEU A 1 412 ? -3.591 10.745 5.403 1.00 94.31 412 LEU A CA 1
ATOM 3313 C C . LEU A 1 412 ? -3.948 9.610 4.426 1.00 94.31 412 LEU A C 1
ATOM 3315 O O . LEU A 1 412 ? -5.034 9.045 4.538 1.00 94.31 412 LEU A O 1
ATOM 3319 N N . LYS A 1 413 ? -3.035 9.222 3.520 1.00 93.31 413 LYS A N 1
ATOM 3320 C CA . LYS A 1 413 ? -3.230 8.056 2.634 1.00 93.31 413 LYS A CA 1
ATOM 3321 C C . LYS A 1 413 ? -3.373 6.753 3.433 1.00 93.31 413 LYS A C 1
ATOM 3323 O O . LYS A 1 413 ? -4.281 5.969 3.172 1.00 93.31 413 LYS A O 1
ATOM 3328 N N . GLN A 1 414 ? -2.540 6.537 4.455 1.00 94.12 414 GLN A N 1
ATOM 3329 C CA . GLN A 1 414 ? -2.670 5.376 5.348 1.00 94.12 414 GLN A CA 1
ATOM 3330 C C . GLN A 1 414 ? -4.000 5.377 6.115 1.00 94.12 414 GLN A C 1
ATOM 3332 O O . GLN A 1 414 ? -4.659 4.341 6.194 1.00 94.12 414 GLN A O 1
ATOM 3337 N N . LEU A 1 415 ? -4.425 6.531 6.636 1.00 96.25 415 LEU A N 1
ATOM 3338 C CA . LEU A 1 415 ? -5.713 6.669 7.316 1.00 96.25 415 LEU A CA 1
ATOM 3339 C C . LEU A 1 415 ? -6.882 6.357 6.371 1.00 96.25 415 LEU A C 1
ATOM 3341 O O . LEU A 1 415 ? -7.798 5.629 6.750 1.00 96.25 415 LEU A O 1
ATOM 3345 N N . TYR A 1 416 ? -6.833 6.852 5.132 1.00 95.69 416 TYR A N 1
ATOM 3346 C CA . TYR A 1 416 ? -7.831 6.544 4.107 1.00 95.69 416 TYR A CA 1
ATOM 3347 C C . TYR A 1 416 ? -7.889 5.040 3.797 1.00 95.69 416 TYR A C 1
ATOM 3349 O O . TYR A 1 416 ? -8.974 4.449 3.800 1.00 95.69 416 TYR A O 1
ATOM 3357 N N . VAL A 1 417 ? -6.735 4.385 3.614 1.00 95.19 417 VAL A N 1
ATOM 3358 C CA . VAL A 1 417 ? -6.669 2.926 3.421 1.00 95.19 417 VAL A CA 1
ATOM 3359 C C . VAL A 1 417 ? -7.297 2.196 4.607 1.00 95.19 417 VAL A C 1
ATOM 3361 O O . VAL A 1 417 ? -8.142 1.330 4.389 1.00 95.19 417 VAL A O 1
ATOM 3364 N N . ALA A 1 418 ? -6.948 2.567 5.843 1.00 96.31 418 ALA A N 1
ATOM 3365 C CA . ALA A 1 418 ? -7.465 1.933 7.055 1.00 96.31 418 ALA A CA 1
ATOM 3366 C C . ALA A 1 418 ? -8.995 2.029 7.166 1.00 96.31 418 ALA A C 1
ATOM 3368 O O . ALA A 1 418 ? -9.658 1.027 7.433 1.00 96.31 418 ALA A O 1
ATOM 3369 N N . ILE A 1 419 ? -9.563 3.214 6.910 1.00 95.75 419 ILE A N 1
ATOM 3370 C CA . ILE A 1 419 ? -11.016 3.446 6.952 1.00 95.75 419 ILE A CA 1
ATOM 3371 C C . ILE A 1 419 ? -11.724 2.580 5.901 1.00 95.75 419 ILE A C 1
ATOM 3373 O O . ILE A 1 419 ? -12.704 1.898 6.213 1.00 95.75 419 ILE A O 1
ATOM 3377 N N . THR A 1 420 ? -11.197 2.551 4.674 1.00 93.75 420 THR A N 1
ATOM 3378 C CA . THR A 1 420 ? -11.798 1.833 3.535 1.00 93.75 420 THR A CA 1
ATOM 3379 C C . THR A 1 420 ? -11.645 0.312 3.592 1.00 93.75 420 THR A C 1
ATOM 3381 O O . THR A 1 420 ? -12.232 -0.381 2.764 1.00 93.75 420 THR A O 1
ATOM 3384 N N . ARG A 1 421 ? -10.918 -0.249 4.572 1.00 94.38 421 ARG A N 1
ATOM 3385 C CA . ARG A 1 421 ? -10.894 -1.711 4.796 1.00 94.38 421 ARG A CA 1
ATOM 3386 C C . ARG A 1 421 ? -12.195 -2.253 5.389 1.00 94.38 421 ARG A C 1
ATOM 3388 O O . ARG A 1 421 ? -12.404 -3.467 5.399 1.00 94.38 421 ARG A O 1
ATOM 3395 N N . THR A 1 422 ? -13.043 -1.364 5.900 1.00 94.69 422 THR A N 1
ATOM 3396 C CA . THR A 1 422 ? -14.272 -1.705 6.614 1.00 94.69 422 THR A CA 1
ATOM 3397 C C . THR A 1 422 ? -15.465 -1.780 5.673 1.00 94.69 422 THR A C 1
ATOM 3399 O O . THR A 1 422 ? -15.703 -0.860 4.887 1.00 94.69 422 THR A O 1
ATOM 3402 N N . ARG A 1 423 ? -16.280 -2.828 5.811 1.00 92.94 423 ARG A N 1
ATOM 3403 C CA . ARG A 1 423 ? -17.551 -2.964 5.085 1.00 92.94 423 ARG A CA 1
ATOM 3404 C C . ARG A 1 423 ? -18.768 -2.545 5.909 1.00 92.94 423 ARG A C 1
ATOM 3406 O O . ARG A 1 423 ? -19.702 -1.992 5.330 1.00 92.94 423 ARG A O 1
ATOM 3413 N N . GLN A 1 424 ? -18.759 -2.785 7.225 1.00 90.75 424 GLN A N 1
ATOM 3414 C CA . GLN A 1 424 ? -19.897 -2.531 8.120 1.00 90.75 424 GLN A CA 1
ATOM 3415 C C . GLN A 1 424 ? -19.579 -1.633 9.319 1.00 90.75 424 GLN A C 1
ATOM 3417 O O . GLN A 1 424 ? -20.178 -0.570 9.425 1.00 90.75 424 GLN A O 1
ATOM 3422 N N . ARG A 1 425 ? -18.702 -2.030 10.253 1.00 93.69 425 ARG A N 1
ATOM 3423 C CA . ARG A 1 425 ? -18.491 -1.255 11.496 1.00 93.69 425 ARG A CA 1
ATOM 3424 C C . ARG A 1 425 ? -17.047 -0.823 11.657 1.00 93.69 425 ARG A C 1
ATOM 3426 O O . ARG A 1 425 ? -16.144 -1.651 11.737 1.00 93.69 425 ARG A O 1
ATOM 3433 N N . LEU A 1 426 ? -16.843 0.489 11.736 1.00 96.19 426 LEU A N 1
ATOM 3434 C CA . LEU A 1 426 ? -15.544 1.085 12.024 1.00 96.19 426 LEU A CA 1
ATOM 3435 C C . LEU A 1 426 ? -15.548 1.641 13.446 1.00 96.19 426 LEU A C 1
ATOM 3437 O O . LEU A 1 426 ? -16.329 2.543 13.771 1.00 96.19 426 LEU A O 1
ATOM 3441 N N . TRP A 1 427 ? -14.643 1.123 14.267 1.00 95.19 427 TRP A N 1
ATOM 3442 C CA . TRP A 1 427 ? -14.337 1.636 15.594 1.00 95.19 427 TRP A CA 1
ATOM 3443 C C . TRP A 1 427 ? -12.966 2.296 15.579 1.00 95.19 427 TRP A C 1
ATOM 3445 O O . TRP A 1 427 ? -12.017 1.750 15.021 1.00 95.19 427 TRP A O 1
ATOM 3455 N N . ILE A 1 428 ? -12.849 3.458 16.211 1.00 94.25 428 ILE A N 1
ATOM 3456 C CA . ILE A 1 428 ? -11.582 4.183 16.333 1.00 94.25 428 ILE A CA 1
ATOM 3457 C C . ILE A 1 428 ? -11.282 4.363 17.816 1.00 94.25 428 ILE A C 1
ATOM 3459 O O . ILE A 1 428 ? -12.114 4.888 18.560 1.00 94.25 428 ILE A O 1
ATOM 3463 N N . CYS A 1 429 ? -10.102 3.922 18.241 1.00 90.88 429 CYS A N 1
ATOM 3464 C CA . CYS A 1 429 ? -9.637 3.998 19.620 1.00 90.88 429 CYS A CA 1
ATOM 3465 C C . CYS A 1 429 ? -8.237 4.611 19.663 1.00 90.88 429 CYS A C 1
ATOM 3467 O O . CYS A 1 429 ? -7.327 4.124 19.002 1.00 90.88 429 CYS A O 1
ATOM 3469 N N . GLU A 1 430 ? -8.047 5.642 20.483 1.00 89.81 430 GLU A N 1
ATOM 3470 C CA . GLU A 1 430 ? -6.770 6.347 20.641 1.00 89.81 430 GLU A CA 1
ATOM 3471 C C . GLU A 1 430 ? -6.382 6.411 22.116 1.00 89.81 430 GLU A C 1
ATOM 3473 O O . GLU A 1 430 ? -7.221 6.737 22.960 1.00 89.81 430 GLU A O 1
ATOM 3478 N N . ASN A 1 431 ? -5.111 6.141 22.426 1.00 83.69 431 ASN A N 1
ATOM 3479 C CA . ASN A 1 431 ? -4.612 6.235 23.801 1.00 83.69 431 ASN A CA 1
ATOM 3480 C C . ASN A 1 431 ? -4.289 7.690 24.166 1.00 83.69 431 ASN A C 1
ATOM 3482 O O . ASN A 1 431 ? -4.564 8.142 25.275 1.00 83.69 431 ASN A O 1
ATOM 3486 N N . VAL A 1 432 ? -3.711 8.439 23.219 1.00 81.88 432 VAL A N 1
ATOM 3487 C CA . VAL A 1 432 ? -3.282 9.827 23.426 1.00 81.88 432 VAL A CA 1
ATOM 3488 C C . VAL A 1 432 ? -4.267 10.779 22.753 1.00 81.88 432 VAL A C 1
ATOM 3490 O O . VAL A 1 432 ? -4.240 10.993 21.539 1.00 81.88 432 VAL A O 1
ATOM 3493 N N . LYS A 1 433 ? -5.141 11.387 23.561 1.00 80.81 433 LYS A N 1
ATOM 3494 C CA . LYS A 1 433 ? -6.174 12.313 23.068 1.00 80.81 433 LYS A CA 1
ATOM 3495 C C . LYS A 1 433 ? -5.585 13.556 22.396 1.00 80.81 433 LYS A C 1
ATOM 3497 O O . LYS A 1 433 ? -6.125 14.001 21.394 1.00 80.81 433 LYS A O 1
ATOM 3502 N N . GLU A 1 434 ? -4.455 14.072 22.885 1.00 85.75 434 GLU A N 1
ATOM 3503 C CA . GLU A 1 434 ? -3.846 15.315 22.378 1.00 85.75 434 GLU A CA 1
ATOM 3504 C C . GLU A 1 434 ? -3.559 15.279 20.865 1.00 85.75 434 GLU A C 1
ATOM 3506 O O . GLU A 1 434 ? -3.805 16.259 20.162 1.00 85.75 434 GLU A O 1
ATOM 3511 N N . PHE A 1 435 ? -3.065 14.152 20.342 1.00 88.00 435 PHE A N 1
ATOM 3512 C CA . PHE A 1 435 ? -2.672 14.055 18.930 1.00 88.00 435 PHE A CA 1
ATOM 3513 C C . PHE A 1 435 ? -3.860 13.811 17.997 1.00 88.00 435 PHE A C 1
ATOM 3515 O O . PHE A 1 435 ? -3.833 14.237 16.844 1.00 88.00 435 PHE A O 1
ATOM 3522 N N . SER A 1 436 ? -4.904 13.150 18.493 1.00 89.06 436 SER A N 1
ATOM 3523 C CA . SER A 1 436 ? -6.097 12.797 17.718 1.00 89.06 436 SER A CA 1
ATOM 3524 C C . SER A 1 436 ? -7.191 13.869 17.761 1.00 89.06 436 SER A C 1
ATOM 3526 O O . SER A 1 436 ? -8.018 13.958 16.851 1.00 89.06 436 SER A O 1
ATOM 3528 N N . GLU A 1 437 ? -7.175 14.731 18.780 1.00 90.81 437 GLU A N 1
ATOM 3529 C CA . GLU A 1 437 ? -8.173 15.776 19.010 1.00 90.81 437 GLU A CA 1
ATOM 3530 C C . GLU A 1 437 ? -8.430 16.694 17.798 1.00 90.81 437 GLU A C 1
ATOM 3532 O O . GLU A 1 437 ? -9.603 16.934 17.505 1.00 90.81 437 GLU A O 1
ATOM 3537 N N . PRO A 1 438 ? -7.425 17.172 17.031 1.00 92.62 438 PRO A N 1
ATOM 3538 C CA . PRO A 1 438 ? -7.687 18.015 15.862 1.00 92.62 438 PRO A CA 1
ATOM 3539 C C . PRO A 1 438 ? -8.563 17.335 14.804 1.00 92.62 438 PRO A C 1
ATOM 3541 O O . PRO A 1 438 ? -9.505 17.941 14.290 1.00 92.62 438 PRO A O 1
ATOM 3544 N N . VAL A 1 439 ? -8.290 16.061 14.514 1.00 94.00 439 VAL A N 1
ATOM 3545 C CA . VAL A 1 439 ? -9.032 15.284 13.512 1.00 94.00 439 VAL A CA 1
ATOM 3546 C C . VAL A 1 439 ? -10.405 14.884 14.050 1.00 94.00 439 VAL A C 1
ATOM 3548 O O . VAL A 1 439 ? -11.408 15.010 13.348 1.00 94.00 439 VAL A O 1
ATOM 3551 N N . PHE A 1 440 ? -10.498 14.497 15.323 1.00 92.88 440 PHE A N 1
ATOM 3552 C CA . PHE A 1 440 ? -11.789 14.198 15.935 1.00 92.88 440 PHE A CA 1
ATOM 3553 C C . PHE A 1 440 ? -12.698 15.421 16.048 1.00 92.88 440 PHE A C 1
ATOM 3555 O O . PHE A 1 440 ? -13.905 15.300 15.843 1.00 92.88 440 PHE A O 1
ATOM 3562 N N . ASN A 1 441 ? -12.154 16.604 16.333 1.00 93.06 441 ASN A N 1
ATOM 3563 C CA . ASN A 1 441 ? -12.921 17.847 16.335 1.00 93.06 441 ASN A CA 1
ATOM 3564 C C . ASN A 1 441 ? -13.456 18.166 14.938 1.00 93.06 441 ASN A C 1
ATOM 3566 O O . ASN A 1 441 ? -14.621 18.545 14.805 1.00 93.06 441 ASN A O 1
ATOM 3570 N N . TYR A 1 442 ? -12.646 17.953 13.901 1.00 94.81 442 TYR A N 1
ATOM 3571 C CA . TYR A 1 442 ? -13.089 18.053 12.515 1.00 94.81 442 TYR A CA 1
ATOM 3572 C C . TYR A 1 442 ? -14.255 17.097 12.215 1.00 94.81 442 TYR A C 1
ATOM 3574 O O . TYR A 1 442 ? -15.318 17.539 11.767 1.00 94.81 442 TYR A O 1
ATOM 3582 N N . TRP A 1 443 ? -14.117 15.815 12.556 1.00 95.62 443 TRP A N 1
ATOM 3583 C CA . TRP A 1 443 ? -15.164 14.815 12.334 1.00 95.62 443 TRP A CA 1
ATOM 3584 C C . TRP A 1 443 ? -16.433 15.062 13.157 1.00 95.62 443 TRP A C 1
ATOM 3586 O O . TRP A 1 443 ? -17.535 14.906 12.629 1.00 95.62 443 TRP A O 1
ATOM 3596 N N . LYS A 1 444 ? -16.311 15.514 14.412 1.00 93.69 444 LYS A N 1
ATOM 3597 C CA . LYS A 1 444 ? -17.444 15.922 15.263 1.00 93.69 444 LYS A CA 1
ATOM 3598 C C . LYS A 1 444 ? -18.209 17.091 14.645 1.00 93.69 444 LYS A C 1
ATOM 3600 O O . LYS A 1 444 ? -19.430 17.033 14.548 1.00 93.69 444 LYS A O 1
ATOM 3605 N N . ARG A 1 445 ? -17.508 18.136 14.187 1.00 92.69 445 ARG A N 1
ATOM 3606 C CA . ARG A 1 445 ? -18.130 19.324 13.567 1.00 92.69 445 ARG A CA 1
ATOM 3607 C C . ARG A 1 445 ? -18.867 18.995 12.269 1.00 92.69 445 ARG A C 1
ATOM 3609 O O . ARG A 1 445 ? -19.866 19.638 11.969 1.00 92.69 445 ARG A O 1
ATOM 3616 N N . LYS A 1 446 ? -18.390 17.999 11.521 1.00 93.06 446 LYS A N 1
ATOM 3617 C CA . LYS A 1 446 ? -19.036 17.490 10.301 1.00 93.06 446 LYS A CA 1
ATOM 3618 C C . LYS A 1 446 ? -20.074 16.386 10.570 1.00 93.06 446 LYS A C 1
ATOM 3620 O O . LYS A 1 446 ? -20.652 15.879 9.614 1.00 93.06 446 LYS A O 1
ATOM 3625 N N . CYS A 1 447 ? -20.318 16.017 11.833 1.00 92.81 447 CYS A N 1
ATOM 3626 C CA . CYS A 1 447 ? -21.223 14.934 12.238 1.00 92.81 447 CYS A CA 1
ATOM 3627 C C . CYS A 1 447 ? -20.901 13.579 11.574 1.00 92.81 447 CYS A C 1
ATOM 3629 O O . CYS A 1 447 ? -21.800 12.840 11.177 1.00 92.81 447 CYS A O 1
ATOM 3631 N N . LEU A 1 448 ? -19.610 13.261 11.432 1.00 94.19 448 LEU A N 1
ATOM 3632 C CA . LEU A 1 448 ? -19.134 12.056 10.739 1.00 94.19 448 LEU A CA 1
ATOM 3633 C C . LEU A 1 448 ? -18.905 10.858 11.661 1.00 94.19 448 LEU A C 1
ATOM 3635 O O . LEU A 1 448 ? -18.774 9.742 11.170 1.00 94.19 448 LEU A O 1
ATOM 3639 N N . VAL A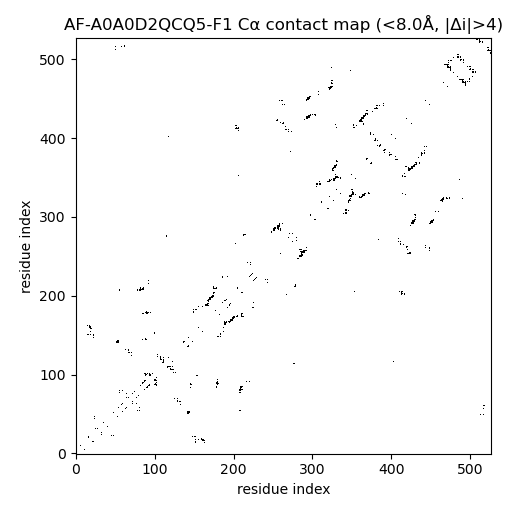 1 449 ? -18.843 11.078 12.974 1.00 94.69 449 VAL A N 1
ATOM 3640 C CA . VAL A 1 449 ? -18.572 10.034 13.969 1.00 94.69 449 VAL A CA 1
ATOM 3641 C C . VAL A 1 449 ? -19.554 10.109 15.131 1.00 94.69 449 VAL A C 1
ATOM 3643 O O . VAL A 1 449 ? -19.977 11.193 15.536 1.00 94.69 449 VAL A O 1
ATOM 3646 N N . GLN A 1 450 ? -19.884 8.951 15.695 1.00 93.50 450 GLN A N 1
ATOM 3647 C CA . GLN A 1 450 ? -20.574 8.823 16.975 1.00 93.50 450 GLN A CA 1
ATOM 3648 C C . GLN A 1 450 ? -19.544 8.702 18.089 1.00 93.50 450 GLN A C 1
ATOM 3650 O O . GLN A 1 450 ? -18.578 7.958 17.960 1.00 93.50 450 GLN A O 1
ATOM 3655 N N . VAL A 1 451 ? -19.760 9.385 19.206 1.00 90.50 451 VAL A N 1
ATOM 3656 C CA . VAL A 1 451 ? -18.885 9.266 20.376 1.00 90.50 451 VAL A CA 1
ATOM 3657 C C . VAL A 1 451 ? -19.571 8.356 21.379 1.00 90.50 451 VAL A C 1
ATOM 3659 O O . VAL A 1 451 ? -20.696 8.640 21.792 1.00 90.50 451 VAL A O 1
ATOM 3662 N N . ARG A 1 452 ? -18.916 7.257 21.755 1.00 89.25 452 ARG A N 1
ATOM 3663 C CA . ARG A 1 452 ? -19.421 6.330 22.774 1.00 89.25 452 ARG A CA 1
ATOM 3664 C C . ARG A 1 452 ? -18.319 5.986 23.764 1.00 89.25 452 ARG A C 1
ATOM 3666 O O . ARG A 1 452 ? -17.156 5.851 23.391 1.00 89.25 452 ARG A O 1
ATOM 3673 N N . LYS A 1 453 ? -18.700 5.827 25.028 1.00 85.75 453 LYS A N 1
ATOM 3674 C CA . LYS A 1 453 ? -17.816 5.242 26.036 1.00 85.75 453 LYS A CA 1
ATOM 3675 C C . LYS A 1 453 ? -17.795 3.731 25.866 1.00 85.75 453 LYS A C 1
ATOM 3677 O O . LYS A 1 453 ? -18.806 3.139 25.488 1.00 85.75 453 LYS A O 1
ATOM 3682 N N . LEU A 1 454 ? -16.645 3.128 26.135 1.00 82.25 454 LEU A N 1
ATOM 3683 C CA . LEU A 1 454 ? -16.525 1.679 26.141 1.00 82.25 454 LEU A CA 1
ATOM 3684 C C . LEU A 1 454 ? -17.132 1.126 27.438 1.00 82.25 454 LEU A C 1
ATOM 3686 O O . LEU A 1 454 ? -16.559 1.298 28.512 1.00 82.25 454 LEU A O 1
ATOM 3690 N N . ASP A 1 455 ? -18.287 0.476 27.322 1.00 81.56 455 ASP A N 1
ATOM 3691 C CA . ASP A 1 455 ? -18.911 -0.303 28.391 1.00 81.56 455 ASP A CA 1
ATOM 3692 C C . ASP A 1 455 ? -18.915 -1.805 28.047 1.00 81.56 455 ASP A C 1
ATOM 3694 O O . ASP A 1 455 ? -18.640 -2.200 26.909 1.00 81.56 455 ASP A O 1
ATOM 3698 N N . ASP A 1 456 ? -19.216 -2.653 29.036 1.00 77.88 456 ASP A N 1
ATOM 3699 C CA . ASP A 1 456 ? -19.214 -4.112 28.859 1.00 77.88 456 ASP A CA 1
ATOM 3700 C C . ASP A 1 456 ? -20.225 -4.575 27.796 1.00 77.88 456 ASP A C 1
ATOM 3702 O O . ASP A 1 456 ? -19.986 -5.560 27.097 1.00 77.88 456 ASP A O 1
ATOM 3706 N N . SER A 1 457 ? -21.340 -3.854 27.631 1.00 82.69 457 SER A N 1
ATOM 3707 C CA . SER A 1 457 ? -22.372 -4.194 26.647 1.00 82.69 457 SER A CA 1
ATOM 3708 C C . SER A 1 457 ? -21.898 -3.945 25.216 1.00 82.69 457 SER A C 1
ATOM 3710 O O . SER A 1 457 ? -22.111 -4.773 24.328 1.00 82.69 457 SER A O 1
ATOM 3712 N N . LEU A 1 458 ? -21.187 -2.837 24.997 1.00 82.69 458 LEU A N 1
ATOM 3713 C CA . LEU A 1 458 ? -20.581 -2.490 23.725 1.00 82.69 458 LEU A CA 1
ATOM 3714 C C . LEU A 1 458 ? -19.435 -3.447 23.407 1.00 82.69 458 LEU A C 1
ATOM 3716 O O . LEU A 1 458 ? -19.368 -3.935 22.284 1.00 82.69 458 LEU A O 1
ATOM 3720 N N . ALA A 1 459 ? -18.587 -3.771 24.387 1.00 82.44 459 ALA A N 1
ATOM 3721 C CA . ALA A 1 459 ? -17.506 -4.740 24.211 1.00 82.44 459 ALA A CA 1
ATOM 3722 C C . ALA A 1 459 ? -18.037 -6.124 23.791 1.00 82.44 459 ALA A C 1
ATOM 3724 O O . ALA A 1 459 ? -17.496 -6.732 22.868 1.00 82.44 459 ALA A O 1
ATOM 3725 N N . GLN A 1 460 ? -19.138 -6.588 24.392 1.00 81.00 460 GLN A N 1
ATOM 3726 C CA . GLN A 1 460 ? -19.811 -7.823 23.973 1.00 81.00 460 GLN A CA 1
ATOM 3727 C C . GLN A 1 460 ? -20.418 -7.700 22.568 1.00 81.00 460 GLN A C 1
ATOM 3729 O O . GLN A 1 460 ? -20.256 -8.603 21.753 1.00 81.00 460 GLN A O 1
ATOM 3734 N N . ALA A 1 461 ? -21.057 -6.573 22.239 1.00 84.56 461 ALA A N 1
ATOM 3735 C CA . ALA A 1 461 ? -21.625 -6.334 20.907 1.00 84.56 461 ALA A CA 1
ATOM 3736 C C . ALA A 1 461 ? -20.561 -6.217 19.796 1.00 84.56 461 ALA A C 1
ATOM 3738 O O . ALA A 1 461 ? -20.861 -6.416 18.611 1.00 84.56 461 ALA A O 1
ATOM 3739 N N . MET A 1 462 ? -19.322 -5.874 20.156 1.00 86.75 462 MET A N 1
ATOM 3740 C CA . MET A 1 462 ? -18.184 -5.854 19.240 1.00 86.75 462 MET A CA 1
ATOM 3741 C C . MET A 1 462 ? -17.700 -7.263 18.892 1.00 86.75 462 MET A C 1
ATOM 3743 O O . MET A 1 462 ? -17.141 -7.430 17.818 1.00 86.75 462 MET A O 1
ATOM 3747 N N . GLN A 1 463 ? -17.907 -8.274 19.736 1.00 85.44 463 GLN A N 1
ATOM 3748 C CA . GLN A 1 463 ? -17.412 -9.632 19.494 1.00 85.44 463 GLN A CA 1
ATOM 3749 C C . GLN A 1 463 ? -18.397 -10.428 18.628 1.00 85.44 463 GLN A C 1
ATOM 3751 O O . GLN A 1 463 ? -19.552 -10.632 19.001 1.00 85.44 463 GLN A O 1
ATOM 3756 N N . VAL A 1 464 ? -17.942 -10.899 17.465 1.00 85.94 464 VAL A N 1
ATOM 3757 C CA . VAL A 1 464 ? -18.746 -11.726 16.553 1.00 85.94 464 VAL A CA 1
ATOM 3758 C C . VAL A 1 464 ? -18.086 -13.087 16.397 1.00 85.94 464 VAL A C 1
ATOM 3760 O O . VAL A 1 464 ? -16.943 -13.187 15.959 1.00 85.94 464 VAL A O 1
ATOM 3763 N N . ALA A 1 465 ? -18.807 -14.152 16.748 1.00 86.88 465 ALA A N 1
ATOM 3764 C CA . ALA A 1 465 ? -18.324 -15.511 16.544 1.00 86.88 465 ALA A CA 1
ATOM 3765 C C . ALA A 1 465 ? -18.241 -15.842 15.045 1.00 86.88 465 ALA A C 1
ATOM 3767 O O . ALA A 1 465 ? -19.094 -15.433 14.260 1.00 86.88 465 ALA A O 1
ATOM 3768 N N . SER A 1 466 ? -17.235 -16.626 14.663 1.00 90.88 466 SER A N 1
ATOM 3769 C CA . SER A 1 466 ? -17.072 -17.123 13.294 1.00 90.88 466 SER A CA 1
ATOM 3770 C C . SER A 1 466 ? -16.941 -18.638 13.278 1.00 90.88 466 SER A C 1
ATOM 3772 O O . SER A 1 466 ? -16.406 -19.243 14.210 1.00 90.88 466 SER A O 1
ATOM 3774 N N . SER A 1 467 ? -17.430 -19.231 12.198 1.00 92.19 467 SER A N 1
ATOM 3775 C CA . SER A 1 467 ? -17.335 -20.655 11.892 1.00 92.19 467 SER A CA 1
ATOM 3776 C C . SER A 1 467 ? -15.906 -21.082 11.549 1.00 92.19 467 SER A C 1
ATOM 3778 O O . SER A 1 467 ? -15.041 -20.273 11.200 1.00 92.19 467 SER A O 1
ATOM 3780 N N . SER A 1 468 ? -15.664 -22.391 11.617 1.00 92.31 468 SER A N 1
ATOM 3781 C CA . SER A 1 468 ? -14.378 -22.995 11.258 1.00 92.31 468 SER A CA 1
ATOM 3782 C C . SER A 1 468 ? -14.021 -22.734 9.789 1.00 92.31 468 SER A C 1
ATOM 3784 O O . SER A 1 468 ? -12.866 -22.472 9.450 1.00 92.31 468 SER A O 1
ATOM 3786 N N . GLU A 1 469 ? -15.021 -22.763 8.910 1.00 93.81 469 GLU A N 1
ATOM 3787 C CA . GLU A 1 469 ? -14.897 -22.524 7.475 1.00 93.81 469 GLU A CA 1
ATOM 3788 C C . GLU A 1 469 ? -14.505 -21.073 7.167 1.00 93.81 469 GLU A C 1
ATOM 3790 O O . GLU A 1 469 ? -13.649 -20.834 6.311 1.00 93.81 469 GLU A O 1
ATOM 3795 N N . GLU A 1 470 ? -15.079 -20.103 7.885 1.00 94.12 470 GLU A N 1
ATOM 3796 C CA . GLU A 1 470 ? -14.717 -18.685 7.761 1.00 94.12 470 GLU A CA 1
ATOM 3797 C C . GLU A 1 470 ? -13.265 -18.445 8.181 1.00 94.12 470 GLU A C 1
ATOM 3799 O O . GLU A 1 470 ? -12.512 -17.800 7.446 1.00 94.12 470 GLU A O 1
ATOM 3804 N N . TRP A 1 471 ? -12.835 -19.031 9.304 1.00 95.06 471 TRP A N 1
ATOM 3805 C CA . TRP A 1 471 ? -11.437 -18.981 9.740 1.00 95.06 471 TRP A CA 1
ATOM 3806 C C . TRP A 1 471 ? -10.492 -19.596 8.711 1.00 95.06 471 TRP A C 1
ATOM 3808 O O . TRP A 1 471 ? -9.478 -18.988 8.370 1.00 95.06 471 TRP A O 1
ATOM 3818 N N . LYS A 1 472 ? -10.839 -20.757 8.149 1.00 95.62 472 LYS A N 1
ATOM 3819 C CA . LYS A 1 472 ? -10.040 -21.411 7.106 1.00 95.62 472 LYS A CA 1
ATOM 3820 C C . LYS A 1 472 ? -9.921 -20.546 5.849 1.00 95.62 472 LYS A C 1
ATOM 3822 O O . LYS A 1 472 ? -8.820 -20.360 5.331 1.00 95.62 472 LYS A O 1
ATOM 3827 N N . SER A 1 473 ? -11.035 -19.989 5.375 1.00 95.12 473 SER A N 1
ATOM 3828 C CA . SER A 1 473 ? -11.068 -19.090 4.213 1.00 95.12 473 SER A CA 1
ATOM 3829 C C . SER A 1 473 ? -10.204 -17.847 4.440 1.00 95.12 473 SER A C 1
ATOM 3831 O O . SER A 1 473 ? -9.368 -17.497 3.601 1.00 95.12 473 SER A O 1
ATOM 3833 N N . ARG A 1 474 ? -10.331 -17.218 5.615 1.00 95.31 474 ARG A N 1
ATOM 3834 C CA . ARG A 1 474 ? -9.500 -16.079 6.019 1.00 95.31 474 ARG A CA 1
ATOM 3835 C C . ARG A 1 474 ? -8.020 -16.454 6.114 1.00 95.31 474 ARG A C 1
ATOM 3837 O O . ARG A 1 474 ? -7.177 -15.675 5.673 1.00 95.31 474 ARG A O 1
ATOM 3844 N N . GLY A 1 475 ? -7.705 -17.644 6.623 1.00 95.00 475 GLY A N 1
ATOM 3845 C CA . GLY A 1 475 ? -6.344 -18.178 6.690 1.00 95.00 475 GLY A CA 1
ATOM 3846 C C . GLY A 1 475 ? -5.674 -18.249 5.320 1.00 95.00 475 GLY A C 1
ATOM 3847 O O . GLY A 1 475 ? -4.563 -17.750 5.165 1.00 95.00 475 GLY A O 1
ATOM 3848 N N . TYR A 1 476 ? -6.363 -18.764 4.297 1.00 94.31 476 TYR A N 1
ATOM 3849 C CA . TYR A 1 476 ? -5.819 -18.787 2.933 1.00 94.31 476 TYR A CA 1
ATOM 3850 C C . TYR A 1 476 ? -5.656 -17.396 2.318 1.00 94.31 476 TYR A C 1
ATOM 3852 O O . TYR A 1 476 ? -4.666 -17.160 1.629 1.00 94.31 476 TYR A O 1
ATOM 3860 N N . LYS A 1 477 ? -6.579 -16.460 2.576 1.00 93.69 477 LYS A N 1
ATOM 3861 C CA . LYS A 1 477 ? -6.424 -15.067 2.116 1.00 93.69 477 LYS A CA 1
ATOM 3862 C C . LYS A 1 477 ? -5.151 -14.431 2.682 1.00 93.69 477 LYS A C 1
ATOM 3864 O O . LYS A 1 477 ? -4.379 -13.857 1.925 1.00 93.69 477 LYS A O 1
ATOM 3869 N N . LEU A 1 478 ? -4.913 -14.588 3.985 1.00 93.50 478 LEU A N 1
ATOM 3870 C CA . LEU A 1 478 ? -3.712 -14.078 4.656 1.00 93.50 478 LEU A CA 1
ATOM 3871 C C . LEU A 1 478 ? -2.438 -14.787 4.184 1.00 93.50 478 LEU A C 1
ATOM 3873 O O . LEU A 1 478 ? -1.410 -14.143 4.004 1.00 93.50 478 LEU A O 1
ATOM 3877 N N . LEU A 1 479 ? -2.514 -16.096 3.926 1.00 92.12 479 LEU A N 1
ATOM 3878 C CA . LEU A 1 479 ? -1.406 -16.883 3.385 1.00 92.12 479 LEU A CA 1
ATOM 3879 C C . LEU A 1 479 ? -0.963 -16.377 2.003 1.00 92.12 479 LEU A C 1
ATOM 3881 O O . LEU A 1 479 ? 0.233 -16.307 1.743 1.00 92.12 479 LEU A O 1
ATOM 3885 N N . HIS A 1 480 ? -1.910 -16.015 1.128 1.00 88.25 480 HIS A N 1
ATOM 3886 C CA . HIS A 1 480 ? -1.612 -15.461 -0.200 1.00 88.25 480 HIS A CA 1
ATOM 3887 C C . HIS A 1 480 ? -1.019 -14.048 -0.163 1.00 88.25 480 HIS A C 1
ATOM 3889 O O . HIS A 1 480 ? -0.418 -13.628 -1.145 1.00 88.25 480 HIS A O 1
ATOM 3895 N N . GLN A 1 481 ? -1.187 -13.331 0.947 1.00 85.38 481 GLN A N 1
ATOM 3896 C CA . GLN A 1 481 ? -0.565 -12.029 1.193 1.00 85.38 481 GLN A CA 1
ATOM 3897 C C . GLN A 1 481 ? 0.701 -12.130 2.052 1.00 85.38 481 GLN A C 1
ATOM 3899 O O . GLN A 1 481 ? 1.128 -11.146 2.650 1.00 85.38 481 GLN A O 1
ATOM 3904 N N . ASP A 1 482 ? 1.268 -13.333 2.173 1.00 87.56 482 ASP A N 1
ATOM 3905 C CA . ASP A 1 482 ? 2.480 -13.609 2.945 1.00 87.56 482 ASP A CA 1
ATOM 3906 C C . ASP A 1 482 ? 2.386 -13.252 4.443 1.00 87.56 482 ASP A C 1
ATOM 3908 O O . ASP A 1 482 ? 3.393 -13.174 5.150 1.00 87.56 482 ASP A O 1
ATOM 3912 N N . ASN A 1 483 ? 1.166 -13.117 4.979 1.00 89.88 483 ASN A N 1
ATOM 3913 C CA . ASN A 1 483 ? 0.934 -12.897 6.403 1.00 89.88 483 ASN A CA 1
ATOM 3914 C C . ASN A 1 483 ? 0.811 -14.229 7.152 1.00 89.88 483 ASN A C 1
ATOM 3916 O O . ASN A 1 483 ? -0.262 -14.659 7.588 1.00 89.88 483 ASN A O 1
ATOM 3920 N N . TYR A 1 484 ? 1.946 -14.913 7.265 1.00 92.56 484 TYR A N 1
ATOM 3921 C CA . TYR A 1 484 ? 2.017 -16.284 7.765 1.00 92.56 484 TYR A CA 1
ATOM 3922 C C . TYR A 1 484 ? 1.647 -16.423 9.246 1.00 92.56 484 TYR A C 1
ATOM 3924 O O . TYR A 1 484 ? 1.066 -17.434 9.643 1.00 92.56 484 TYR A O 1
ATOM 3932 N N . GLU A 1 485 ? 1.948 -15.416 10.067 1.00 91.75 485 GLU A N 1
ATOM 3933 C CA . GLU A 1 485 ? 1.637 -15.433 11.499 1.00 91.75 485 GLU A CA 1
ATOM 3934 C C . GLU A 1 485 ? 0.122 -15.386 11.735 1.00 91.75 485 GLU A C 1
ATOM 3936 O O . GLU A 1 485 ? -0.433 -16.262 12.403 1.00 91.75 485 GLU A O 1
ATOM 3941 N N . MET A 1 486 ? -0.575 -14.430 11.113 1.00 92.88 486 MET A N 1
ATOM 3942 C CA . MET A 1 486 ? -2.029 -14.322 11.246 1.00 92.88 486 MET A CA 1
ATOM 3943 C C . MET A 1 486 ? -2.749 -15.469 10.527 1.00 92.88 486 MET A C 1
ATOM 3945 O O . MET A 1 486 ? -3.748 -15.977 11.037 1.00 92.88 486 MET A O 1
ATOM 3949 N N . ALA A 1 487 ? -2.219 -15.950 9.394 1.00 94.50 487 ALA A N 1
ATOM 3950 C CA . ALA A 1 487 ? -2.731 -17.153 8.735 1.00 94.50 487 ALA A CA 1
ATOM 3951 C C . ALA A 1 487 ? -2.654 -18.383 9.655 1.00 94.50 487 ALA A C 1
ATOM 3953 O O . ALA A 1 487 ? -3.603 -19.162 9.725 1.00 94.50 487 ALA A O 1
ATOM 3954 N N . THR A 1 488 ? -1.562 -18.529 10.411 1.00 93.88 488 THR A N 1
ATOM 3955 C CA . THR A 1 488 ? -1.405 -19.608 11.394 1.00 93.88 488 THR A CA 1
ATOM 3956 C C . THR A 1 488 ? -2.493 -19.543 12.466 1.00 93.88 488 THR A C 1
ATOM 3958 O O . THR A 1 488 ? -3.136 -20.556 12.728 1.00 93.88 488 THR A O 1
ATOM 3961 N N . ILE A 1 489 ? -2.759 -18.360 13.035 1.00 92.06 489 ILE A N 1
ATOM 3962 C CA . ILE A 1 489 ? -3.827 -18.169 14.034 1.00 92.06 489 ILE A CA 1
ATOM 3963 C C . ILE A 1 489 ? -5.195 -18.555 13.453 1.00 92.06 489 ILE A C 1
ATOM 3965 O O . ILE A 1 489 ? -5.983 -19.227 14.119 1.00 92.06 489 ILE A O 1
ATOM 3969 N N . CYS A 1 490 ? -5.470 -18.180 12.202 1.00 93.81 490 CYS A N 1
ATOM 3970 C CA . CYS A 1 490 ? -6.698 -18.571 11.515 1.00 93.81 490 CYS A CA 1
ATOM 3971 C C . CYS A 1 490 ? -6.833 -20.092 11.376 1.00 93.81 490 CYS A C 1
ATOM 3973 O O . CYS A 1 490 ? -7.889 -20.641 11.685 1.00 93.81 490 CYS A O 1
ATOM 3975 N N . PHE A 1 491 ? -5.781 -20.787 10.940 1.00 95.38 491 PHE A N 1
ATOM 3976 C CA . PHE A 1 491 ? -5.825 -22.242 10.775 1.00 95.38 491 PHE A CA 1
ATOM 3977 C C . PHE A 1 491 ? -5.913 -22.988 12.111 1.00 95.38 491 PHE A C 1
ATOM 3979 O O . PHE A 1 491 ? -6.647 -23.971 12.193 1.00 95.38 491 PHE A O 1
ATOM 3986 N N . GLU A 1 492 ? -5.261 -22.485 13.166 1.00 92.75 492 GLU A N 1
ATOM 3987 C CA . GLU A 1 492 ? -5.415 -22.999 14.534 1.00 92.75 492 GLU A CA 1
ATOM 3988 C C . GLU A 1 492 ? -6.880 -22.880 14.998 1.00 92.75 492 GLU A C 1
ATOM 3990 O O . GLU A 1 492 ? -7.452 -23.847 15.497 1.00 92.75 492 GLU A O 1
ATOM 3995 N N . ARG A 1 493 ? -7.535 -21.734 14.758 1.00 89.75 493 ARG A N 1
ATOM 3996 C CA . ARG A 1 493 ? -8.964 -21.534 15.075 1.00 89.75 493 ARG A CA 1
ATOM 3997 C C . ARG A 1 493 ? -9.908 -22.383 14.225 1.00 89.75 493 ARG A C 1
ATOM 3999 O O . ARG A 1 493 ? -10.975 -22.763 14.699 1.00 89.75 493 ARG A O 1
ATOM 4006 N N . ALA A 1 494 ? -9.512 -22.691 12.993 1.00 92.75 494 ALA A N 1
ATOM 4007 C CA . ALA A 1 494 ? -10.247 -23.568 12.089 1.00 92.75 494 ALA A CA 1
ATOM 4008 C C . ALA A 1 494 ? -9.994 -25.070 12.332 1.00 92.75 494 ALA A C 1
ATOM 4010 O O . ALA A 1 494 ? -10.531 -25.896 11.592 1.00 92.75 494 ALA A O 1
ATOM 4011 N N . ASN A 1 495 ? -9.137 -25.439 13.295 1.00 92.75 495 ASN A N 1
ATOM 4012 C CA . ASN A 1 495 ? -8.623 -26.804 13.472 1.00 92.75 495 ASN A CA 1
ATOM 4013 C C . ASN A 1 495 ? -8.043 -27.422 12.174 1.00 92.75 495 ASN A C 1
ATOM 4015 O O . ASN A 1 495 ? -8.084 -28.640 11.974 1.00 92.75 495 ASN A O 1
ATOM 4019 N N . ASP A 1 496 ? -7.491 -26.598 11.275 1.00 93.56 496 ASP A N 1
ATOM 4020 C CA . ASP A 1 496 ? -6.884 -27.044 10.017 1.00 93.56 496 ASP A CA 1
ATOM 4021 C C . ASP A 1 496 ? -5.385 -27.304 10.197 1.00 93.56 496 ASP A C 1
ATOM 4023 O O . ASP A 1 496 ? -4.534 -26.448 9.942 1.00 93.56 496 ASP A O 1
ATOM 4027 N N . THR A 1 497 ? -5.057 -28.530 10.602 1.00 94.50 497 THR A N 1
ATOM 4028 C CA . THR A 1 497 ? -3.665 -28.942 10.851 1.00 94.50 497 THR A CA 1
ATOM 4029 C C . THR A 1 497 ? -2.756 -28.845 9.622 1.00 94.50 497 THR A C 1
ATOM 4031 O O . THR A 1 497 ? -1.541 -28.688 9.769 1.00 94.50 497 THR A O 1
ATOM 4034 N N . TYR A 1 498 ? -3.305 -28.955 8.408 1.00 95.06 498 TYR A N 1
ATOM 4035 C CA . TYR A 1 498 ? -2.515 -28.838 7.185 1.00 95.06 498 TYR A CA 1
ATOM 4036 C C . TYR A 1 498 ? -2.176 -27.374 6.914 1.00 95.06 498 TYR A C 1
ATOM 4038 O O . TYR A 1 498 ? -1.002 -27.045 6.730 1.00 95.06 498 TYR A O 1
ATOM 4046 N N . GLY A 1 499 ? -3.188 -26.500 6.941 1.00 93.12 499 GLY A N 1
ATOM 4047 C CA . GLY A 1 499 ? -3.006 -25.059 6.774 1.00 93.12 499 GLY A CA 1
ATOM 4048 C C . GLY A 1 499 ? -2.060 -24.478 7.824 1.00 93.12 499 GLY A C 1
ATOM 4049 O O . GLY A 1 499 ? -1.157 -23.716 7.484 1.00 93.12 499 GLY A O 1
ATOM 4050 N N . GLU A 1 500 ? -2.190 -24.913 9.078 1.00 94.69 500 GLU A N 1
ATOM 4051 C CA . GLU A 1 500 ? -1.309 -24.511 10.177 1.00 94.69 500 GLU A CA 1
ATOM 4052 C C . GLU A 1 500 ? 0.157 -24.872 9.896 1.00 94.69 500 GLU A C 1
ATOM 4054 O O . GLU A 1 500 ? 1.037 -24.014 9.976 1.00 94.69 500 GLU A O 1
ATOM 4059 N N . LYS A 1 501 ? 0.435 -26.131 9.529 1.00 94.69 501 LYS A N 1
ATOM 4060 C CA . LYS A 1 501 ? 1.799 -26.580 9.201 1.00 94.69 501 LYS A CA 1
ATOM 4061 C C . LYS A 1 501 ? 2.364 -25.837 7.998 1.00 94.69 501 LYS A C 1
ATOM 4063 O O . LYS A 1 501 ? 3.536 -25.468 8.013 1.00 94.69 501 LYS A O 1
ATOM 4068 N N . LEU A 1 502 ? 1.541 -25.611 6.976 1.00 94.06 502 LEU A N 1
ATOM 4069 C CA . LEU A 1 502 ? 1.933 -24.880 5.778 1.00 94.06 502 LEU A CA 1
ATOM 4070 C C . LEU A 1 502 ? 2.298 -23.429 6.112 1.00 94.06 502 LEU A C 1
ATOM 4072 O O . LEU A 1 502 ? 3.379 -22.978 5.741 1.00 94.06 502 LEU A O 1
ATOM 4076 N N . ALA A 1 503 ? 1.441 -22.720 6.848 1.00 94.38 503 ALA A N 1
ATOM 4077 C CA . ALA A 1 503 ? 1.687 -21.341 7.260 1.00 94.38 503 ALA A CA 1
ATOM 4078 C C . ALA A 1 503 ? 2.935 -21.229 8.149 1.00 94.38 503 ALA A C 1
ATOM 4080 O O . ALA A 1 503 ? 3.786 -20.381 7.887 1.00 94.38 503 ALA A O 1
ATOM 4081 N N . LYS A 1 504 ? 3.116 -22.136 9.121 1.00 93.62 504 LYS A N 1
ATOM 4082 C CA . LYS A 1 504 ? 4.328 -22.187 9.959 1.00 93.62 504 LYS A CA 1
ATOM 4083 C C . LYS A 1 504 ? 5.589 -22.432 9.131 1.00 93.62 504 LYS A C 1
ATOM 4085 O O . LYS A 1 504 ? 6.570 -21.718 9.306 1.00 93.62 504 LYS A O 1
ATOM 4090 N N . ALA A 1 505 ? 5.569 -23.393 8.208 1.00 91.94 505 ALA A N 1
ATOM 4091 C CA . ALA A 1 505 ? 6.719 -23.694 7.354 1.00 91.94 505 ALA A CA 1
ATOM 4092 C C . ALA A 1 505 ? 7.087 -22.514 6.437 1.00 91.94 505 ALA A C 1
ATOM 4094 O O . ALA A 1 505 ? 8.262 -22.173 6.305 1.00 91.94 505 ALA A O 1
ATOM 4095 N N . LEU A 1 506 ? 6.090 -21.863 5.831 1.00 88.69 506 LEU A N 1
ATOM 4096 C CA . LEU A 1 506 ? 6.302 -20.679 4.996 1.00 88.69 506 LEU A CA 1
ATOM 4097 C C . LEU A 1 506 ? 6.797 -19.481 5.816 1.00 88.69 506 LEU A C 1
ATOM 4099 O O . LEU A 1 506 ? 7.716 -18.792 5.376 1.00 88.69 506 LEU A O 1
ATOM 4103 N N . GLY A 1 507 ? 6.261 -19.285 7.023 1.00 88.56 507 GLY A N 1
ATOM 4104 C CA . GLY A 1 507 ? 6.701 -18.251 7.957 1.00 88.56 507 GLY A CA 1
ATOM 4105 C C . GLY A 1 507 ? 8.140 -18.447 8.429 1.00 88.56 507 GLY A C 1
ATOM 4106 O O . GLY A 1 507 ? 8.927 -17.504 8.393 1.00 88.56 507 GLY A O 1
ATOM 4107 N N . LEU A 1 508 ? 8.522 -19.674 8.800 1.00 87.62 508 LEU A N 1
ATOM 4108 C CA . LEU A 1 508 ? 9.908 -20.011 9.145 1.00 87.62 508 LEU A CA 1
ATOM 4109 C C . LEU A 1 508 ? 10.849 -19.756 7.969 1.00 87.62 508 LEU A C 1
ATOM 4111 O O . LEU A 1 508 ? 11.893 -19.130 8.144 1.00 87.62 508 LEU A O 1
ATOM 4115 N N . ARG A 1 509 ? 10.444 -20.161 6.760 1.00 81.69 509 ARG A N 1
ATOM 4116 C CA . ARG A 1 509 ? 11.208 -19.896 5.539 1.00 81.69 509 ARG A CA 1
ATOM 4117 C C . ARG A 1 509 ? 11.419 -18.395 5.322 1.00 81.69 509 ARG A C 1
ATOM 4119 O O . ARG A 1 509 ? 12.553 -17.977 5.130 1.00 81.69 509 ARG A O 1
ATOM 4126 N N . ALA A 1 510 ? 10.361 -17.591 5.418 1.00 79.06 510 ALA A N 1
ATOM 4127 C CA . ALA A 1 510 ? 10.445 -16.140 5.253 1.00 79.06 510 ALA A CA 1
ATOM 4128 C C . ALA A 1 510 ? 11.308 -15.466 6.336 1.00 79.06 510 ALA A C 1
ATOM 4130 O O . ALA A 1 510 ? 12.092 -14.569 6.034 1.00 79.06 510 ALA A O 1
ATOM 4131 N N . ASN A 1 511 ? 11.216 -15.919 7.590 1.00 79.06 511 ASN A N 1
ATOM 4132 C CA . ASN A 1 511 ? 12.052 -15.416 8.681 1.00 79.06 511 ASN A CA 1
ATOM 4133 C C . ASN A 1 511 ? 13.532 -15.760 8.482 1.00 79.06 511 ASN A C 1
ATOM 4135 O O . ASN A 1 511 ? 14.388 -14.902 8.693 1.00 79.06 511 ASN A O 1
ATOM 4139 N N . ALA A 1 512 ? 13.840 -16.983 8.044 1.00 73.81 512 ALA A N 1
ATOM 4140 C CA . ALA A 1 512 ? 15.207 -17.380 7.720 1.00 73.81 512 ALA A CA 1
ATOM 4141 C C . ALA A 1 512 ? 15.794 -16.509 6.598 1.00 73.81 512 ALA A C 1
ATOM 4143 O O . ALA A 1 512 ? 16.958 -16.121 6.664 1.00 73.81 512 ALA A O 1
ATOM 4144 N N . ASP A 1 513 ? 14.983 -16.148 5.602 1.00 66.44 513 ASP A N 1
ATOM 4145 C CA . ASP A 1 513 ? 15.412 -15.276 4.508 1.00 66.44 513 ASP A CA 1
ATOM 4146 C C . ASP A 1 513 ? 15.682 -13.837 4.987 1.00 66.44 513 ASP A C 1
ATOM 4148 O O . ASP A 1 513 ? 16.698 -13.252 4.613 1.00 66.44 513 ASP A O 1
ATOM 4152 N N . ARG A 1 514 ? 14.867 -13.298 5.908 1.00 64.44 514 ARG A N 1
ATOM 4153 C CA . ARG A 1 514 ? 15.137 -11.999 6.563 1.00 64.44 514 ARG A CA 1
ATOM 4154 C C . ARG A 1 514 ? 16.421 -12.021 7.399 1.00 64.44 514 ARG A C 1
ATOM 4156 O O . ARG A 1 514 ? 17.182 -11.055 7.387 1.00 64.44 514 ARG A O 1
ATOM 4163 N N . LEU A 1 515 ? 16.671 -13.113 8.126 1.00 63.47 515 LEU A N 1
ATOM 4164 C CA . LEU A 1 515 ? 17.864 -13.271 8.965 1.00 63.47 515 LEU A CA 1
ATOM 4165 C C . LEU A 1 515 ? 19.141 -13.456 8.144 1.00 63.47 515 LEU A C 1
ATOM 4167 O O . LEU A 1 515 ? 20.206 -13.048 8.591 1.00 63.47 515 LEU A O 1
ATOM 4171 N N . HIS A 1 516 ? 19.057 -14.005 6.932 1.00 55.50 516 HIS A N 1
ATOM 4172 C CA . HIS A 1 516 ? 20.227 -14.186 6.071 1.00 55.50 516 HIS A CA 1
ATOM 4173 C C . HIS A 1 516 ? 20.887 -12.852 5.674 1.00 55.50 516 HIS A C 1
ATOM 4175 O O . HIS A 1 516 ? 22.083 -12.826 5.400 1.00 55.50 516 HIS A O 1
ATOM 4181 N N . GLY A 1 517 ? 20.132 -11.746 5.676 1.00 49.31 517 GLY A N 1
ATOM 4182 C CA . GLY A 1 517 ? 20.673 -10.401 5.463 1.00 49.31 517 GLY A CA 1
ATOM 4183 C C . GLY A 1 517 ? 21.360 -9.789 6.692 1.00 49.31 517 GLY A C 1
ATOM 4184 O O . GLY A 1 517 ? 22.206 -8.920 6.534 1.00 49.31 517 GLY A O 1
ATOM 4185 N N . SER A 1 518 ? 21.030 -10.227 7.913 1.00 47.19 518 SER A N 1
ATOM 4186 C CA . SER A 1 518 ? 21.523 -9.615 9.162 1.00 47.19 518 SER A CA 1
ATOM 4187 C C . SER A 1 518 ? 22.503 -10.490 9.950 1.00 47.19 518 SER A C 1
ATOM 4189 O O . SER A 1 518 ? 23.404 -9.958 10.597 1.00 47.19 518 SER A O 1
ATOM 4191 N N . ASN A 1 519 ? 22.359 -11.819 9.902 1.00 49.53 519 ASN A N 1
ATOM 4192 C CA . ASN A 1 519 ? 23.278 -12.786 10.501 1.00 49.53 519 ASN A CA 1
ATOM 4193 C C . ASN A 1 519 ? 23.175 -14.174 9.808 1.00 49.53 519 ASN A C 1
ATOM 4195 O O . ASN A 1 519 ? 22.253 -14.947 10.101 1.00 49.53 519 ASN A O 1
ATOM 4199 N N . PRO A 1 520 ? 24.127 -14.535 8.925 1.00 48.22 520 PRO A N 1
ATOM 4200 C CA . PRO A 1 520 ? 24.067 -15.768 8.136 1.00 48.22 520 PRO A CA 1
ATOM 4201 C C . PRO A 1 520 ? 24.152 -17.060 8.974 1.00 48.22 520 PRO A C 1
ATOM 4203 O O . PRO A 1 520 ? 23.586 -18.077 8.572 1.00 48.22 520 PRO A O 1
ATOM 4206 N N . GLU A 1 521 ? 24.777 -17.040 10.158 1.00 38.56 521 GLU A N 1
ATOM 4207 C CA . GLU A 1 521 ? 24.858 -18.223 11.032 1.00 38.56 521 GLU A CA 1
ATOM 4208 C C . GLU A 1 521 ? 23.495 -18.571 11.649 1.00 38.56 521 GLU A C 1
ATOM 4210 O O . GLU A 1 521 ? 23.081 -19.734 11.616 1.00 38.56 521 GLU A O 1
ATOM 4215 N N . MET A 1 522 ? 22.741 -17.569 12.121 1.00 43.75 522 MET A N 1
ATOM 4216 C CA . MET A 1 522 ? 21.382 -17.777 12.645 1.00 43.75 522 MET A CA 1
ATOM 4217 C C . MET A 1 522 ? 20.388 -18.194 11.556 1.00 43.75 522 MET A C 1
ATOM 4219 O O . MET A 1 522 ? 19.488 -18.991 11.821 1.00 43.75 522 MET A O 1
ATOM 4223 N N . ALA A 1 523 ? 20.565 -17.711 10.325 1.00 40.06 523 ALA A N 1
ATOM 4224 C CA . ALA A 1 523 ? 19.740 -18.120 9.190 1.00 40.06 523 ALA A CA 1
ATOM 4225 C C . ALA A 1 523 ? 19.901 -19.612 8.846 1.00 40.06 523 ALA A C 1
ATOM 4227 O O . ALA A 1 523 ? 18.937 -20.241 8.410 1.00 40.06 523 ALA A O 1
ATOM 4228 N N . SER A 1 524 ? 21.088 -20.192 9.067 1.00 42.81 524 SER A N 1
ATOM 4229 C CA . SER A 1 524 ? 21.322 -21.628 8.851 1.00 42.81 524 SER A CA 1
ATOM 4230 C C . SER A 1 524 ? 20.636 -22.518 9.894 1.00 42.81 524 SER A C 1
ATOM 4232 O O . SER A 1 524 ? 20.219 -23.618 9.561 1.00 42.81 524 SER A O 1
ATOM 4234 N N . ILE A 1 525 ? 20.476 -22.024 11.127 1.00 46.16 525 ILE A N 1
ATOM 4235 C CA . ILE A 1 525 ? 19.830 -22.739 12.243 1.00 46.16 525 ILE A CA 1
ATOM 4236 C C . ILE A 1 525 ? 18.296 -22.696 12.122 1.00 46.16 525 ILE A C 1
ATOM 4238 O O . ILE A 1 525 ? 17.605 -23.571 12.636 1.00 46.16 525 ILE A O 1
ATOM 4242 N N . ALA A 1 526 ? 17.760 -21.668 11.458 1.00 42.97 526 ALA A N 1
ATOM 4243 C CA . ALA A 1 526 ? 16.326 -21.484 11.242 1.00 42.97 526 ALA A CA 1
ATOM 4244 C C . ALA A 1 526 ? 15.758 -22.261 10.033 1.00 42.97 526 ALA A C 1
ATOM 4246 O O . ALA A 1 526 ? 14.535 -22.391 9.934 1.00 42.97 526 ALA A O 1
ATOM 4247 N N . ARG A 1 527 ? 16.617 -22.729 9.114 1.00 43.09 527 ARG A N 1
ATOM 4248 C CA . ARG A 1 527 ? 16.259 -23.603 7.979 1.00 43.09 527 ARG A CA 1
ATOM 4249 C C . ARG A 1 527 ? 16.263 -25.063 8.404 1.00 43.09 527 ARG A C 1
ATOM 4251 O O . ARG A 1 527 ? 15.385 -25.793 7.892 1.00 43.09 527 ARG A O 1
#

InterPro domains:
  IPR014016 UvrD-like helicase, ATP-binding domain [PF00580] (117-206)
  IPR014017 UvrD-like helicase, C-terminal [PF13361] (345-429)
  IPR027417 P-loop containing nucleoside triphosphate hydrolase [G3DSA:3.40.50.300] (56-225)
  IPR027417 P-loop containing nucleoside triphosphate hydrolase [G3DSA:3.40.50.300] (336-502)
  IPR027417 P-loop containing nucleoside triphosphate hydrolase [SSF52540] (119-433)
  IPR039904 TPR and ankyrin repeat-containing protein 1 [PTHR21529] (1-525)

Mean predicted aligned error: 8.99 Å

Solvent-accessible surface area (backbone atoms only — not comparable to full-atom values): 29550 Å² total; per-residue (Å²): 126,84,84,79,87,75,53,68,71,57,48,53,54,54,50,38,72,31,39,79,77,46,77,66,58,82,78,50,53,80,71,53,56,63,44,38,82,74,82,43,46,74,61,51,53,54,48,48,49,64,72,31,51,53,48,72,68,49,39,59,70,65,49,55,77,73,48,61,62,86,57,52,78,80,50,56,69,64,59,49,44,18,44,46,42,21,49,31,44,14,15,84,69,5,73,80,36,98,79,30,39,46,51,70,68,65,51,29,53,49,36,77,43,99,69,46,80,47,52,47,67,56,41,48,52,46,48,54,51,48,52,54,47,54,50,53,33,55,74,68,68,39,46,37,74,59,54,56,49,39,52,50,55,55,45,62,74,78,44,66,77,71,63,81,77,38,69,66,48,78,38,71,57,45,37,76,48,34,55,47,61,58,56,55,52,54,82,41,32,80,38,75,84,77,18,68,46,83,38,68,49,49,62,61,50,67,56,86,32,47,70,50,46,69,70,56,51,55,50,47,45,48,56,61,49,52,48,49,57,50,70,77,48,91,63,99,65,91,71,77,79,76,77,77,76,89,83,81,86,42,71,44,90,70,36,24,36,24,54,44,56,42,38,48,56,44,48,53,50,41,53,70,79,38,54,81,64,39,72,93,69,79,77,71,44,39,89,43,83,52,67,52,29,36,38,43,51,57,63,99,85,55,62,60,66,41,67,58,47,58,78,61,80,60,92,90,67,77,93,73,33,44,20,62,48,28,38,36,35,21,68,39,67,71,56,43,60,55,50,41,72,60,46,52,92,37,47,47,75,38,33,48,76,75,43,60,96,50,77,27,45,29,32,35,42,40,30,47,44,55,71,37,91,57,37,75,58,43,41,35,48,45,39,56,34,37,78,70,67,76,44,67,87,83,59,92,49,52,79,87,44,65,81,80,48,56,65,51,60,59,51,43,22,44,50,37,45,54,56,67,28,30,35,70,44,44,36,39,38,55,84,42,57,81,31,37,43,40,58,49,51,52,34,53,76,67,69,33,46,40,81,41,71,79,44,74,68,55,42,53,72,67,44,40,90,60,56,46,65,50,16,40,54,43,13,53,56,30,47,77,68,71,36,21,70,62,13,23,56,22,9,60,70,29,70,33,69,64,56,25,52,50,22,48,52,53,37,41,50,53,51,21,50,61,31,47,78,77,41,57,72,62,19,62,76,53,104

Sequence (527 aa):
AYPLVITLQKFLIMLDGTIGNSFFEKFYDARELSNMEVVNAPTLVRNCIRTKEVTYEKFCSIYWPHFNANLTNKLDSSRVFTEIMSHIKGGLRSGNSYDGRLNAEDYVKLSEGRASALSSHERQMIYDIFQDYEKMKGENGEFDMADVVVDLHDRLQNERYEGDIMDFVYIDEVQDLTMRQIALFKHVCKNVSEGFVFCGDTAQTIARGIDFRFEDIRSLFYNEFVLESKCETNHGKKEKGQISKNFHLSQNFRTHDGVLRLAQSVIDLLYNFFPSFVDILCPETSLIYGEAPIWLESDNEDNAVAKIFTNSGNAGAHMVGFGAEQVILVRDDPAKNEILKYVGKQALVLTIVECKGLEFQDVLLYNFFGSSPLKNQWRVVYEFMKEQGLLDASCPSPSFKQAKHNIMCSELKQLYVAITRTRQRLWICENVKEFSEPVFNYWKRKCLVQVRKLDDSLAQAMQVASSSEEWKSRGYKLLHQDNYEMATICFERANDTYGEKLAKALGLRANADRLHGSNPEMASIAR

Nearest PDB structures (foldseek):
  6jim-assembly1_A  TM=5.839E-01  e=6.816E-05  Chikungunya virus
  4b3g-assembly2_B  TM=5.132E-01  e=9.577E-05  Homo sapiens
  6i59-assembly1_A  TM=4.185E-01  e=5.612E-05  Saccharomyces cerevisiae S288C
  4ceh-assembly1_B  TM=2.807E-01  e=2.871E-03  Bacillus subtilis subsp. subtilis str. 168
  3qmz-assembly2_B  TM=1.275E-01  e=3.291E+00  Saccharomyces cerevisiae

Radius of gyration: 24.87 Å; Cα contacts (8 Å, |Δi|>4): 746; chains: 1; bounding box: 57×63×76 Å

pLDDT: mean 82.85, std 13.77, range [35.56, 96.94]